Protein AF-A0A2C5YWC3-F1 (afdb_monomer_lite)

InterPro domains:
  IPR024761 Transcription factor IIIC, 90kDa subunit, N-terminal [PF12657] (8-328)
  IPR024764 Transcription factor IIIC, putative zinc-finger [PF12660] (399-485)

Radius of gyration: 27.75 Å; chains: 1; bounding box: 71×67×84 Å

Secondary structure (DSSP, 8-state):
-EEEEETTEEEEEEE-TTSEEEEEEEEEEPPTT-SS-EEEEEEEEEEE---SBPPPPTTSTT------TT-EEEPPPEEETTEEEEEEEEEETTEEEEEEEEEE---TTSPP-EEE-SS-SEEEE----TT-EEEEEEEEEEETTEEEEEEEEEPSS-EEEEEEESSSPPPPPPPPB-TTTTT-SS--GGG--SS-B------S-SS-PPTT----PPPSEEEPPPPTTSPPPSS--EEEEBSEEBTTBGGGEEE-STTPPPPHHHHHHHHHHT-EEEHHHHHTTT--S-----TTSTT-EEE---EEEEEEEE-TTSSEEEEEEESS-TTS--TT--EEEEEEE-TT-S--S---TT--HHHHHHIIIII--S-HHHHHS-----HHHHHHHHHHHHH-B-TTT-PBEEEETTEEEETT--EEEB-TTT--B--STTSEEEETTT--EEE-HHHHHHHHHHH----HHHHHTTTTS-TTT-PPEE-

Sequence (487 aa):
MGMGMGMGRAMMAYGTDGGEVVVMGVEYGRGEGAEEARWRVGEAARFKARGPHKTRHAWDPDATPGTTSLSLGWSAWLDIDGGKTATLAYTAHNYLGLRKVVVQEWRPGEDAKVRVARADTAGLCVTLGADAFVEWEDGIWPAGHGYTARGVVATPAVAKPFQVALVGGSSKPMAPHYTAECGTTYAPAGDTCTNPITGASRFSSFLLVPPGRQLTSPPAIVMHPPDAASSKPPSPQYSLIRLSATPSNTNWFQTTRPSSPLPQWASHIDSQLGRRLPRLDALQGLASDSDSESDACSAQRVPSNYYRCWDMAASPGGTCTAVLVSRHGTLHASRRASCQVLFSWIDDAPVPQHVGPGMTTEGRLWEAVYGGLGTVESVVARGTQSPVLRAVFEPVVQQQRCSLCQGRLAAKEAESVCKAGHAFDTCSQTGLAIMAPNISHLCAVCGLRCLRSSYLRGLARHHLDADATVVLAAGHVCGACGGKFVS

pLDDT: mean 75.94, std 15.84, range [24.33, 94.81]

Structure (mmCIF, N/CA/C/O backbone):
data_AF-A0A2C5YWC3-F1
#
_entry.id   AF-A0A2C5YWC3-F1
#
loop_
_atom_site.group_PDB
_atom_site.id
_atom_site.type_symbol
_atom_site.label_atom_id
_atom_site.label_alt_id
_atom_site.label_comp_id
_atom_site.label_asym_id
_atom_site.label_entity_id
_atom_site.label_seq_id
_atom_site.pdbx_PDB_ins_code
_atom_site.Cartn_x
_atom_site.Cartn_y
_atom_site.Cartn_z
_atom_site.occupancy
_atom_site.B_iso_or_equiv
_atom_site.auth_seq_id
_atom_site.auth_comp_id
_atom_site.auth_asym_id
_atom_site.auth_atom_id
_atom_site.pdbx_PDB_model_num
ATOM 1 N N . MET A 1 1 ? -8.379 -2.491 -2.431 1.00 60.19 1 MET A N 1
ATOM 2 C CA . MET A 1 1 ? -7.483 -1.888 -1.426 1.00 60.19 1 MET A CA 1
ATOM 3 C C . MET A 1 1 ? -8.292 -1.147 -0.376 1.00 60.19 1 MET A C 1
ATOM 5 O O . MET A 1 1 ? -9.211 -0.428 -0.751 1.00 60.19 1 MET A O 1
ATOM 9 N N . GLY A 1 2 ? -7.996 -1.351 0.907 1.00 61.75 2 GLY A N 1
ATOM 10 C CA . GLY A 1 2 ? -8.680 -0.690 2.022 1.00 61.75 2 GLY A CA 1
ATOM 11 C C . GLY A 1 2 ? -7.762 0.288 2.748 1.00 61.75 2 GLY A C 1
ATOM 12 O O . GLY A 1 2 ? -6.552 0.090 2.759 1.00 61.75 2 GLY A O 1
ATOM 13 N N . MET A 1 3 ? -8.336 1.321 3.356 1.00 70.56 3 MET A N 1
ATOM 14 C CA . MET A 1 3 ? -7.623 2.283 4.186 1.00 70.56 3 MET A CA 1
ATOM 15 C C . MET A 1 3 ? -8.482 2.680 5.387 1.00 70.56 3 MET A C 1
ATOM 17 O O . MET A 1 3 ? -9.636 3.086 5.234 1.00 70.56 3 MET A O 1
ATOM 21 N N . GLY A 1 4 ? -7.926 2.552 6.592 1.00 67.25 4 GLY A N 1
ATOM 22 C CA . GLY A 1 4 ? -8.625 2.890 7.830 1.00 67.25 4 GLY A CA 1
ATOM 23 C C . GLY A 1 4 ? -8.907 4.388 7.923 1.00 67.25 4 GLY A C 1
ATOM 24 O O . GLY A 1 4 ? -8.041 5.199 7.618 1.00 67.25 4 GLY A O 1
ATOM 25 N N . MET A 1 5 ? -10.116 4.752 8.347 1.00 69.56 5 MET A N 1
ATOM 26 C CA . MET A 1 5 ? -10.505 6.144 8.623 1.00 69.56 5 MET A CA 1
ATOM 27 C C . MET A 1 5 ? -10.597 6.448 10.119 1.00 69.56 5 MET A C 1
ATOM 29 O O . MET A 1 5 ? -10.815 7.592 10.515 1.00 69.56 5 MET A O 1
ATOM 33 N N . GLY A 1 6 ? -10.476 5.413 10.942 1.00 63.41 6 GLY A N 1
ATOM 34 C CA . GLY A 1 6 ? -10.735 5.455 12.366 1.00 63.41 6 GLY A CA 1
ATOM 35 C C . GLY A 1 6 ? -11.488 4.206 12.801 1.00 63.41 6 GLY A C 1
ATOM 36 O O . GLY A 1 6 ? -11.546 3.191 12.108 1.00 63.41 6 GLY A O 1
ATOM 37 N N . MET A 1 7 ? -12.065 4.286 13.987 1.00 62.56 7 MET A N 1
ATOM 38 C CA . MET A 1 7 ? -12.650 3.151 14.682 1.00 62.56 7 MET A CA 1
ATOM 39 C C . MET A 1 7 ? -13.825 2.508 13.944 1.00 62.56 7 MET A C 1
ATOM 41 O O . MET A 1 7 ? -14.815 3.173 13.648 1.00 62.56 7 MET A O 1
ATOM 45 N N . GLY A 1 8 ? -13.701 1.210 13.641 1.00 69.44 8 GLY A N 1
ATOM 46 C CA . GLY A 1 8 ? -14.701 0.433 12.907 1.00 69.44 8 GLY A CA 1
ATOM 47 C C . GLY A 1 8 ? -14.994 0.955 11.501 1.00 69.44 8 GLY A C 1
ATOM 48 O O . GLY A 1 8 ? -15.959 0.504 10.903 1.00 69.44 8 GLY A O 1
ATOM 49 N N . ARG A 1 9 ? -14.216 1.903 10.968 1.00 80.31 9 ARG A N 1
ATOM 50 C CA . ARG A 1 9 ? -14.508 2.577 9.702 1.00 80.31 9 ARG A CA 1
ATOM 51 C C . ARG A 1 9 ? -13.318 2.537 8.765 1.00 80.31 9 ARG A C 1
ATOM 53 O O . ARG A 1 9 ? -12.186 2.831 9.150 1.00 80.31 9 ARG A O 1
ATOM 60 N N . ALA A 1 10 ? -13.587 2.229 7.510 1.00 84.94 10 ALA A N 1
ATOM 61 C CA . ALA A 1 10 ? -12.584 2.227 6.462 1.00 84.94 10 ALA A CA 1
ATOM 62 C C . ALA A 1 10 ? -13.194 2.664 5.133 1.00 84.94 10 ALA A C 1
ATOM 64 O O . ALA A 1 10 ? -14.390 2.496 4.898 1.00 84.94 10 ALA A O 1
ATOM 65 N N . MET A 1 11 ? -12.345 3.173 4.247 1.00 87.12 11 MET A N 1
ATOM 66 C CA . MET A 1 11 ? -12.663 3.255 2.828 1.00 87.12 11 MET A CA 1
ATOM 67 C C . MET A 1 11 ? -12.055 2.062 2.120 1.00 87.12 11 MET A C 1
ATOM 69 O O . MET A 1 11 ? -10.907 1.703 2.367 1.00 87.12 11 MET A O 1
ATOM 73 N N . MET A 1 12 ? -12.802 1.470 1.202 1.00 90.19 12 MET A N 1
ATOM 74 C CA . MET A 1 12 ? -12.294 0.454 0.295 1.00 90.19 12 MET A CA 1
ATOM 75 C C . MET A 1 12 ? -12.453 0.936 -1.140 1.00 90.19 12 MET A C 1
ATOM 77 O O . MET A 1 12 ? -13.438 1.577 -1.476 1.00 90.19 12 MET A O 1
ATOM 81 N N . ALA A 1 13 ? -11.490 0.625 -1.995 1.00 90.00 13 ALA A N 1
ATOM 82 C CA . ALA A 1 13 ? -11.597 0.834 -3.429 1.00 90.00 13 ALA A CA 1
ATOM 83 C C . ALA A 1 13 ? -11.272 -0.450 -4.187 1.00 90.00 13 ALA A C 1
ATOM 85 O O . ALA A 1 13 ? -10.379 -1.206 -3.784 1.00 90.00 13 ALA A O 1
ATOM 86 N N . TYR A 1 14 ? -11.972 -0.687 -5.291 1.00 88.69 14 TYR A N 1
ATOM 87 C CA . TYR A 1 14 ? -11.646 -1.748 -6.240 1.00 88.69 14 TYR A CA 1
ATOM 88 C C . TYR A 1 14 ? -11.911 -1.292 -7.677 1.00 88.69 14 TYR A C 1
ATOM 90 O O . TYR A 1 14 ? -12.747 -0.421 -7.924 1.00 88.69 14 TYR A O 1
ATOM 98 N N . GLY A 1 15 ? -11.146 -1.855 -8.610 1.00 86.56 15 GLY A N 1
ATOM 99 C CA . GLY A 1 15 ? -11.326 -1.654 -10.043 1.00 86.56 15 GLY A CA 1
ATOM 100 C C . GLY A 1 15 ? -12.272 -2.709 -10.605 1.00 86.56 15 GLY A C 1
ATOM 101 O O . GLY A 1 15 ? -12.298 -3.841 -10.126 1.00 86.56 15 GLY A O 1
ATOM 102 N N . THR A 1 16 ? -13.049 -2.329 -11.608 1.00 85.19 16 THR A N 1
ATOM 103 C CA . THR A 1 16 ? -13.951 -3.212 -12.356 1.00 85.19 16 THR A CA 1
ATOM 104 C C . THR A 1 16 ? -13.398 -3.472 -13.752 1.00 85.19 16 THR A C 1
ATOM 106 O O . THR A 1 16 ? -12.668 -2.640 -14.297 1.00 85.19 16 THR A O 1
ATOM 109 N N . ASP A 1 17 ? -13.836 -4.561 -14.380 1.00 79.38 17 ASP A N 1
ATOM 110 C CA . ASP A 1 17 ? -13.469 -4.893 -15.765 1.00 79.38 17 ASP A CA 1
ATOM 111 C C . ASP A 1 17 ? -13.925 -3.818 -16.773 1.00 79.38 17 ASP A C 1
ATOM 113 O O . ASP A 1 17 ? -13.354 -3.671 -17.851 1.00 79.38 17 ASP A O 1
ATOM 117 N N . GLY A 1 18 ? -14.920 -2.997 -16.409 1.00 78.69 18 GLY A N 1
ATOM 118 C CA . GLY A 1 18 ? -15.384 -1.851 -17.201 1.00 78.69 18 GLY A CA 1
ATOM 119 C C . GLY A 1 18 ? -14.440 -0.636 -17.204 1.00 78.69 18 GLY A C 1
ATOM 120 O O . GLY A 1 18 ? -14.740 0.379 -17.857 1.00 78.69 18 GLY A O 1
ATOM 121 N N . GLY A 1 19 ? -13.319 -0.712 -16.477 1.00 81.94 19 GLY A N 1
ATOM 122 C CA . GLY A 1 19 ? -12.388 0.398 -16.270 1.00 81.94 19 GLY A CA 1
ATOM 123 C C . GLY A 1 19 ? -12.955 1.473 -15.343 1.00 81.94 19 GLY A C 1
ATOM 124 O O . GLY A 1 19 ? -12.658 2.660 -15.501 1.00 81.94 19 GLY A O 1
ATOM 125 N N . GLU A 1 20 ? -13.833 1.082 -14.420 1.00 90.19 20 GLU A N 1
ATOM 126 C CA . GLU A 1 20 ? -14.368 1.954 -13.375 1.00 90.19 20 GLU A CA 1
ATOM 127 C C . GLU A 1 20 ? -13.744 1.609 -12.032 1.00 90.19 20 GLU A C 1
ATOM 129 O O . GLU A 1 20 ? -13.484 0.441 -11.744 1.00 90.19 20 GLU A O 1
ATOM 134 N N . VAL A 1 21 ? -13.559 2.623 -11.198 1.00 91.88 21 VAL A N 1
ATOM 135 C CA . VAL A 1 21 ? -13.145 2.465 -9.810 1.00 91.88 21 VAL A CA 1
ATOM 136 C C . VAL A 1 21 ? -14.330 2.775 -8.918 1.00 91.88 21 VAL A C 1
ATOM 138 O O . VAL A 1 21 ? -14.963 3.828 -9.038 1.00 91.88 21 VAL A O 1
ATOM 141 N N . VAL A 1 22 ? -14.610 1.837 -8.022 1.00 92.75 22 VAL A N 1
ATOM 142 C CA . VAL A 1 22 ? -15.685 1.918 -7.041 1.00 92.75 22 VAL A CA 1
ATOM 143 C C . VAL A 1 22 ? -15.067 2.166 -5.679 1.00 92.75 22 VAL A C 1
ATOM 145 O O . VAL A 1 22 ? -14.163 1.442 -5.265 1.00 92.75 22 VAL A O 1
ATOM 148 N N . VAL A 1 23 ? -15.558 3.189 -4.990 1.00 93.44 23 VAL A N 1
ATOM 149 C CA . VAL A 1 23 ? -15.176 3.559 -3.630 1.00 93.44 23 VAL A CA 1
ATOM 150 C C . VAL A 1 23 ? -16.327 3.189 -2.705 1.00 93.44 23 VAL A C 1
ATOM 152 O O . VAL A 1 23 ? -17.457 3.632 -2.896 1.00 93.44 23 VAL A O 1
ATOM 155 N N . MET A 1 24 ? -16.039 2.382 -1.694 1.00 92.38 24 MET A N 1
ATOM 156 C CA . MET A 1 24 ? -16.990 1.879 -0.715 1.00 92.38 24 MET A CA 1
ATOM 157 C C . MET A 1 24 ? -16.663 2.413 0.674 1.00 92.38 24 MET A C 1
ATOM 159 O O . MET A 1 24 ? -15.502 2.411 1.088 1.00 92.38 24 MET A O 1
ATOM 163 N N . GLY A 1 25 ? -17.697 2.823 1.399 1.00 90.06 25 GLY A N 1
ATOM 164 C CA . GLY A 1 25 ? -17.631 3.019 2.839 1.00 90.06 25 GLY A CA 1
ATOM 165 C C . GLY A 1 25 ? -17.832 1.682 3.544 1.00 90.06 25 GLY A C 1
ATOM 166 O O . GLY A 1 25 ? -18.759 0.935 3.227 1.00 90.06 25 GLY A O 1
ATOM 167 N N . VAL A 1 26 ? -16.956 1.379 4.494 1.00 87.50 26 VAL A N 1
ATOM 168 C CA . VAL A 1 26 ? -17.051 0.207 5.362 1.00 87.50 26 VAL A CA 1
ATOM 169 C C . VAL A 1 26 ? -17.217 0.703 6.788 1.00 87.50 26 VAL A C 1
ATOM 171 O O . VAL A 1 26 ? -16.402 1.488 7.269 1.00 87.50 26 VAL A O 1
ATOM 174 N N . GLU A 1 27 ? -18.259 0.239 7.467 1.00 85.44 27 GLU A N 1
ATOM 175 C CA . GLU A 1 27 ? -18.520 0.541 8.870 1.00 85.44 27 GLU A CA 1
ATOM 176 C C . GLU A 1 27 ? -18.889 -0.736 9.631 1.00 85.44 27 GLU A C 1
ATOM 178 O O . GLU A 1 27 ? -19.774 -1.485 9.231 1.00 85.44 27 GLU A O 1
ATOM 183 N N . TYR A 1 28 ? -18.229 -0.978 10.756 1.00 79.62 28 TYR A N 1
ATOM 184 C CA . TYR A 1 28 ? -18.590 -1.994 11.728 1.00 79.62 28 TYR A CA 1
ATOM 185 C C . TYR A 1 28 ? -19.396 -1.348 12.845 1.00 79.62 28 TYR A C 1
ATOM 187 O O . TYR A 1 28 ? -18.897 -0.496 13.586 1.00 79.62 28 TYR A O 1
ATOM 195 N N . GLY A 1 29 ? -20.652 -1.756 12.982 1.00 71.38 29 GLY A N 1
ATOM 196 C CA . GLY A 1 29 ? -21.541 -1.157 13.962 1.00 71.38 29 GLY A CA 1
ATOM 197 C C . GLY A 1 29 ? -22.842 -1.921 14.141 1.00 71.38 29 GLY A C 1
ATOM 198 O O . GLY A 1 29 ? -23.171 -2.847 13.402 1.00 71.38 29 GLY A O 1
ATOM 199 N N . ARG A 1 30 ? -23.594 -1.520 15.162 1.00 63.00 30 ARG A N 1
ATOM 200 C CA . ARG A 1 30 ? -24.941 -2.023 15.436 1.00 63.00 30 ARG A CA 1
ATOM 201 C C . ARG A 1 30 ? -25.922 -1.046 14.790 1.00 63.00 30 ARG A C 1
ATOM 203 O O . ARG A 1 30 ? -25.864 0.144 15.090 1.00 63.00 30 ARG A O 1
ATOM 210 N N . GLY A 1 31 ? -26.763 -1.524 13.876 1.00 58.06 31 GLY A N 1
ATOM 211 C CA . GLY A 1 31 ? -27.868 -0.710 13.357 1.00 58.06 31 GLY A CA 1
ATOM 212 C C . GLY A 1 31 ? -28.890 -0.430 14.462 1.00 58.06 31 GLY A C 1
ATOM 213 O O . GLY A 1 31 ? -28.946 -1.181 15.439 1.00 58.06 31 GLY A O 1
ATOM 214 N N . GLU A 1 32 ? -29.694 0.625 14.323 1.00 51.94 32 GLU A N 1
ATOM 215 C CA . GLU A 1 32 ? -30.812 0.860 15.246 1.00 51.94 32 GLU A CA 1
ATOM 216 C C . GLU A 1 32 ? -31.707 -0.390 15.317 1.00 51.94 32 GLU A C 1
ATOM 218 O O . GLU A 1 32 ? -32.138 -0.916 14.293 1.00 51.94 32 GLU A O 1
ATOM 223 N N . GLY A 1 33 ? -31.913 -0.914 16.531 1.00 54.09 33 GLY A N 1
ATOM 224 C CA . GLY A 1 33 ? -32.718 -2.114 16.792 1.00 54.09 33 GLY A CA 1
ATOM 225 C C . GLY A 1 33 ? -32.039 -3.471 16.545 1.00 54.09 33 GLY A C 1
ATOM 226 O O . GLY A 1 33 ? -32.653 -4.497 16.816 1.00 54.09 33 GLY A O 1
ATOM 227 N N . ALA A 1 34 ? -30.793 -3.524 16.062 1.00 55.88 34 ALA A N 1
ATOM 228 C CA . ALA A 1 34 ? -30.109 -4.799 15.816 1.00 55.88 34 ALA A CA 1
ATOM 229 C C . ALA A 1 34 ? -29.510 -5.383 17.104 1.00 55.88 34 ALA A C 1
ATOM 231 O O . ALA A 1 34 ? -28.874 -4.657 17.863 1.00 55.88 34 ALA A O 1
ATOM 232 N N . GLU A 1 35 ? -29.631 -6.696 17.335 1.00 53.47 35 GLU A N 1
ATOM 233 C CA . GLU A 1 35 ? -28.999 -7.345 18.493 1.00 53.47 35 GLU A CA 1
ATOM 234 C C . GLU A 1 35 ? -27.492 -7.596 18.312 1.00 53.47 35 GLU A C 1
ATOM 236 O O . GLU A 1 35 ? -26.751 -7.617 19.295 1.00 53.47 35 GLU A O 1
ATOM 241 N N . GLU A 1 36 ? -26.999 -7.659 17.078 1.00 63.03 36 GLU A N 1
ATOM 242 C CA . GLU A 1 36 ? -25.602 -7.975 16.775 1.00 63.03 36 GLU A CA 1
ATOM 243 C C . GLU A 1 36 ? -24.936 -6.869 15.943 1.00 63.03 36 GLU A C 1
ATOM 245 O O . GLU A 1 36 ? -25.577 -6.191 15.133 1.00 63.03 36 GLU A O 1
ATOM 250 N N . ALA A 1 37 ? -23.641 -6.644 16.179 1.00 66.88 37 ALA A N 1
ATOM 251 C CA . ALA A 1 37 ? -22.846 -5.735 15.363 1.00 66.88 37 ALA A CA 1
ATOM 252 C C . ALA A 1 37 ? -22.527 -6.411 14.027 1.00 66.88 37 ALA A C 1
ATOM 254 O O . ALA A 1 37 ? -22.098 -7.559 13.990 1.00 66.88 37 ALA A O 1
ATOM 255 N N . ARG A 1 38 ? -22.717 -5.687 12.925 1.00 78.75 38 ARG A N 1
ATOM 256 C CA . ARG A 1 38 ? -22.473 -6.200 11.577 1.00 78.75 38 ARG A CA 1
ATOM 257 C C . ARG A 1 38 ? -21.591 -5.249 10.792 1.00 78.75 38 ARG A C 1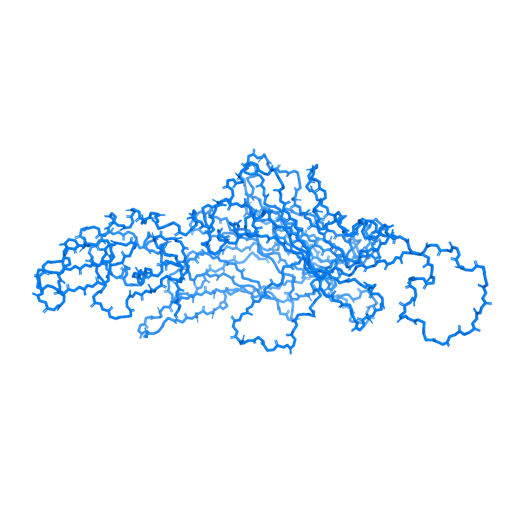
ATOM 259 O O . ARG A 1 38 ? -21.588 -4.040 11.025 1.00 78.75 38 ARG A O 1
ATOM 266 N N . TRP A 1 39 ? -20.875 -5.806 9.826 1.00 81.69 39 TRP A N 1
ATOM 267 C CA . TRP A 1 39 ? -20.233 -5.011 8.792 1.00 81.69 39 TRP A CA 1
ATOM 268 C C . TRP A 1 39 ? -21.305 -4.475 7.849 1.00 81.69 39 TRP A C 1
ATOM 270 O O . TRP A 1 39 ? -22.060 -5.236 7.245 1.00 81.69 39 TRP A O 1
ATOM 280 N N . ARG A 1 40 ? -21.373 -3.155 7.728 1.00 83.69 40 ARG A N 1
ATOM 281 C CA . ARG A 1 40 ? -22.073 -2.468 6.655 1.00 83.69 40 ARG A CA 1
ATOM 282 C C . ARG A 1 40 ? -21.039 -2.050 5.622 1.00 83.69 40 ARG A C 1
ATOM 284 O O . ARG A 1 40 ? -20.060 -1.382 5.942 1.00 83.69 40 ARG A O 1
ATOM 291 N N . VAL A 1 41 ? -21.286 -2.442 4.382 1.00 88.88 41 VAL A N 1
ATOM 292 C CA . VAL A 1 41 ? -20.495 -2.037 3.224 1.00 88.88 41 VAL A CA 1
ATOM 293 C C . VAL A 1 41 ? -21.457 -1.392 2.241 1.00 88.88 41 VAL A C 1
ATOM 295 O O . VAL A 1 41 ? -22.479 -1.990 1.912 1.00 88.88 41 VAL A O 1
ATOM 298 N N . GLY A 1 42 ? -21.152 -0.173 1.812 1.00 88.75 42 GLY A N 1
ATOM 299 C CA . GLY A 1 42 ? -21.965 0.571 0.855 1.00 88.75 42 GLY A CA 1
ATOM 300 C C . GLY A 1 42 ? -21.089 1.249 -0.185 1.00 88.75 42 GLY A C 1
ATOM 301 O O . GLY A 1 42 ? -20.021 1.767 0.144 1.00 88.75 42 GLY A O 1
ATOM 302 N N . GLU A 1 43 ? -21.524 1.244 -1.443 1.00 93.44 43 GLU A N 1
ATOM 303 C CA . GLU A 1 43 ? -20.894 2.051 -2.488 1.00 93.44 43 GLU A CA 1
ATOM 304 C C . GLU A 1 43 ? -21.127 3.533 -2.181 1.00 93.44 43 GLU A C 1
ATOM 306 O O . GLU A 1 43 ? -22.263 3.983 -2.070 1.00 93.44 43 GLU A O 1
ATOM 311 N N . ALA A 1 44 ? -20.040 4.282 -2.028 1.00 92.88 44 ALA A N 1
ATOM 312 C CA . ALA A 1 44 ? -20.075 5.705 -1.717 1.00 92.88 44 ALA A CA 1
ATOM 313 C C . ALA A 1 44 ? -19.815 6.571 -2.957 1.00 92.88 44 ALA A C 1
ATOM 315 O O . ALA A 1 44 ? -20.315 7.689 -3.053 1.00 92.88 44 ALA A O 1
ATOM 316 N N . ALA A 1 45 ? -19.017 6.076 -3.908 1.00 94.81 45 ALA A N 1
ATOM 317 C CA . ALA A 1 45 ? -18.773 6.753 -5.176 1.00 94.81 45 ALA A CA 1
ATOM 318 C C . ALA A 1 45 ? -18.257 5.793 -6.256 1.00 94.81 45 ALA A C 1
ATOM 320 O O . ALA A 1 45 ? -17.650 4.765 -5.961 1.00 94.81 45 ALA A O 1
ATOM 321 N N . ARG A 1 46 ? -18.411 6.198 -7.519 1.00 94.62 46 ARG A N 1
ATOM 322 C CA . ARG A 1 46 ? -17.885 5.500 -8.696 1.00 94.62 46 ARG A CA 1
ATOM 323 C C . ARG A 1 46 ? -17.390 6.497 -9.729 1.00 94.62 46 ARG A C 1
ATOM 325 O O . ARG A 1 46 ? -18.014 7.535 -9.945 1.00 94.62 46 ARG A O 1
ATOM 332 N N . PHE A 1 47 ? -16.275 6.187 -10.383 1.00 93.88 47 PHE A N 1
ATOM 333 C CA . PHE A 1 47 ? -15.756 7.004 -11.479 1.00 93.88 47 PHE A CA 1
ATOM 334 C C . PHE A 1 47 ? -15.035 6.168 -12.538 1.00 93.88 47 PHE A C 1
ATOM 336 O O . PHE A 1 47 ? -14.542 5.076 -12.268 1.00 93.88 47 PHE A O 1
ATOM 343 N N . LYS A 1 48 ? -14.948 6.705 -13.759 1.00 91.38 48 LYS A N 1
ATOM 344 C CA . LYS A 1 48 ? -14.204 6.083 -14.862 1.00 91.38 48 LYS A CA 1
ATOM 345 C C . LYS A 1 48 ? -12.709 6.355 -14.717 1.00 91.38 48 LYS A C 1
ATOM 347 O O . LYS A 1 48 ? -12.292 7.512 -14.677 1.00 91.38 48 LYS A O 1
ATOM 352 N N . ALA A 1 49 ? -11.923 5.289 -14.704 1.00 89.12 49 ALA A N 1
ATOM 353 C CA . ALA A 1 49 ? -10.486 5.275 -14.461 1.00 89.12 49 ALA A CA 1
ATOM 354 C C . ALA A 1 49 ? -9.723 4.831 -15.723 1.00 89.12 49 ALA A C 1
ATOM 356 O O . ALA A 1 49 ? -8.892 3.931 -15.694 1.00 89.12 49 ALA A O 1
ATOM 357 N N . ARG A 1 50 ? -10.057 5.430 -16.874 1.00 84.75 50 ARG A N 1
ATOM 358 C CA . ARG A 1 50 ? -9.528 5.018 -18.190 1.00 84.75 50 ARG A CA 1
ATOM 359 C C . ARG A 1 50 ? -8.242 5.738 -18.599 1.00 84.75 50 ARG A C 1
ATOM 361 O O . ARG A 1 50 ? -7.582 5.306 -19.536 1.00 84.75 50 ARG A O 1
ATOM 368 N N . GLY A 1 51 ? -7.894 6.821 -17.906 1.00 88.81 51 GLY A N 1
ATOM 369 C CA . GLY A 1 51 ? -6.829 7.721 -18.335 1.00 88.81 51 GLY A CA 1
ATOM 370 C C . GLY A 1 51 ? -7.155 8.473 -19.636 1.00 88.81 51 GLY A C 1
ATOM 371 O O . GLY A 1 51 ? -8.275 8.391 -20.146 1.00 88.81 51 GLY A O 1
ATOM 372 N N . PRO A 1 52 ? -6.190 9.241 -20.169 1.00 91.62 52 PRO A N 1
ATOM 373 C CA . PRO A 1 52 ? -6.357 10.047 -21.380 1.00 91.62 52 PRO A CA 1
ATOM 374 C C . PRO A 1 52 ? -6.146 9.240 -22.670 1.00 91.62 52 PRO A C 1
ATOM 376 O O . PRO A 1 52 ? -6.467 9.722 -23.755 1.00 91.62 52 PRO A O 1
ATOM 379 N N . HIS A 1 53 ? -5.560 8.044 -22.588 1.00 90.75 53 HIS A N 1
ATOM 380 C CA . HIS A 1 53 ? -5.149 7.321 -23.780 1.00 90.75 53 HIS A CA 1
ATOM 381 C C . HIS A 1 53 ? -6.341 6.713 -24.513 1.00 90.75 53 HIS A C 1
ATOM 383 O O . HIS A 1 53 ? -7.200 6.051 -23.925 1.00 90.75 53 HIS A O 1
ATOM 389 N N . LYS A 1 54 ? -6.385 6.943 -25.826 1.00 88.06 54 LYS A N 1
ATOM 390 C CA . LYS A 1 54 ? -7.411 6.367 -26.697 1.00 88.06 54 LYS A CA 1
ATOM 391 C C . LYS A 1 54 ? -7.299 4.844 -26.690 1.00 88.06 54 LYS A C 1
ATOM 393 O O . LYS A 1 54 ? -6.205 4.286 -26.745 1.00 88.06 54 LYS A O 1
ATOM 398 N N . THR A 1 55 ? -8.446 4.179 -26.620 1.00 76.56 55 THR A N 1
ATOM 399 C CA . THR A 1 55 ? -8.523 2.717 -26.599 1.00 76.56 55 THR A CA 1
ATOM 400 C C . THR A 1 55 ? -8.099 2.175 -27.961 1.00 76.56 55 THR A C 1
ATOM 402 O O . THR A 1 55 ? -8.636 2.596 -28.984 1.00 76.56 55 THR A O 1
ATOM 405 N N . ARG A 1 56 ? -7.128 1.261 -27.974 1.00 74.50 56 ARG A N 1
ATOM 406 C CA . ARG A 1 56 ? -6.735 0.514 -29.173 1.00 74.50 56 ARG A CA 1
ATOM 407 C C . ARG A 1 56 ? -7.598 -0.735 -29.321 1.00 74.50 56 ARG A C 1
ATOM 409 O O . ARG A 1 56 ? -8.196 -1.212 -28.356 1.00 74.50 56 ARG A O 1
ATOM 416 N N . HIS A 1 57 ? -7.677 -1.249 -30.544 1.00 77.81 57 HIS A N 1
ATOM 417 C CA . HIS A 1 57 ? -8.345 -2.518 -30.803 1.00 77.81 57 HIS A CA 1
ATOM 418 C C . HIS A 1 57 ? -7.585 -3.652 -30.101 1.00 77.81 57 HIS A C 1
ATOM 420 O O . HIS A 1 57 ? -6.362 -3.633 -30.068 1.00 77.81 57 HIS A O 1
ATOM 426 N N . ALA A 1 58 ? -8.277 -4.684 -29.615 1.00 75.81 58 ALA A N 1
ATOM 427 C CA . ALA A 1 58 ? -7.636 -5.838 -28.968 1.00 75.81 58 ALA A CA 1
ATOM 428 C C . ALA A 1 58 ? -6.688 -6.649 -29.884 1.00 75.81 58 ALA A C 1
ATOM 430 O O . ALA A 1 58 ? -5.965 -7.508 -29.399 1.00 75.81 58 ALA A O 1
ATOM 431 N N . TRP A 1 59 ? -6.702 -6.385 -31.197 1.00 79.88 59 TRP A N 1
ATOM 432 C CA . TRP A 1 59 ? -5.819 -7.017 -32.189 1.00 79.88 59 TRP A CA 1
ATOM 433 C C . TRP A 1 59 ? -4.618 -6.135 -32.542 1.00 79.88 59 TRP A C 1
ATOM 435 O O . TRP A 1 59 ? -3.792 -6.524 -33.362 1.00 79.88 59 TRP A O 1
ATOM 445 N N . ASP A 1 60 ? -4.549 -4.929 -31.978 1.00 81.12 60 ASP A N 1
ATOM 446 C CA . ASP A 1 60 ? -3.385 -4.070 -32.130 1.00 81.12 60 ASP A CA 1
ATOM 447 C C . ASP A 1 60 ? -2.205 -4.730 -31.394 1.00 81.12 60 ASP A C 1
ATOM 449 O O . ASP A 1 60 ? -2.358 -5.093 -30.224 1.00 81.12 60 ASP A O 1
ATOM 453 N N . PRO A 1 61 ? -1.044 -4.915 -32.044 1.00 80.44 61 PRO A N 1
ATOM 454 C CA . PRO A 1 61 ? 0.121 -5.529 -31.408 1.00 80.44 61 PRO A CA 1
ATOM 455 C C . PRO A 1 61 ? 0.624 -4.749 -30.183 1.00 80.44 61 PRO A C 1
ATOM 457 O O . PRO A 1 61 ? 1.260 -5.339 -29.312 1.00 80.44 61 PRO A O 1
ATOM 460 N N . ASP A 1 62 ? 0.305 -3.457 -30.079 1.00 78.12 62 ASP A N 1
ATOM 461 C CA . ASP A 1 62 ? 0.658 -2.616 -28.934 1.00 78.12 62 ASP A CA 1
ATOM 462 C C . ASP A 1 62 ? -0.453 -2.560 -27.868 1.00 78.12 62 ASP A C 1
ATOM 464 O O . ASP A 1 62 ? -0.374 -1.775 -26.915 1.00 78.12 62 ASP A O 1
ATOM 468 N N . ALA A 1 63 ? -1.529 -3.339 -28.016 1.00 75.69 63 ALA A N 1
ATOM 469 C CA . ALA A 1 63 ? -2.590 -3.399 -27.021 1.00 75.69 63 ALA A CA 1
ATOM 470 C C . ALA A 1 63 ? -2.089 -4.104 -25.753 1.00 75.69 63 ALA A C 1
ATOM 472 O O . ALA A 1 63 ? -1.991 -5.328 -25.686 1.00 75.69 63 ALA A O 1
ATOM 473 N N . THR A 1 64 ? -1.823 -3.324 -24.707 1.00 70.38 64 THR A N 1
ATOM 474 C CA . THR A 1 64 ? -1.539 -3.839 -23.364 1.00 70.38 64 THR A CA 1
ATOM 475 C C . THR A 1 64 ? -2.770 -3.703 -22.462 1.00 70.38 64 THR A C 1
ATOM 477 O O . THR A 1 64 ? -3.425 -2.650 -22.470 1.00 70.38 64 THR A O 1
ATOM 480 N N . PRO A 1 65 ? -3.117 -4.733 -21.664 1.00 67.06 65 PRO A N 1
ATOM 481 C CA . PRO A 1 65 ? -4.206 -4.627 -20.700 1.00 67.06 65 PRO A CA 1
ATOM 482 C C . PRO A 1 65 ? -3.882 -3.531 -19.676 1.00 67.06 65 PRO A C 1
ATOM 484 O O . PRO A 1 65 ? -2.814 -3.523 -19.070 1.00 67.06 65 PRO A O 1
ATOM 487 N N . GLY A 1 66 ? -4.797 -2.572 -19.519 1.00 59.44 66 GLY A N 1
ATOM 488 C CA . GLY A 1 66 ? -4.542 -1.350 -18.751 1.00 59.44 66 GLY A CA 1
ATOM 489 C C . GLY A 1 66 ? -4.792 -1.444 -17.246 1.00 59.44 66 GLY A C 1
ATOM 490 O O . GLY A 1 66 ? -4.398 -0.534 -16.524 1.00 59.44 66 GLY A O 1
ATOM 491 N N . THR A 1 67 ? -5.455 -2.493 -16.759 1.00 61.34 67 THR A N 1
ATOM 492 C CA . THR A 1 67 ? -5.913 -2.579 -15.365 1.00 61.34 67 THR A CA 1
ATOM 493 C C . THR A 1 67 ? -5.539 -3.913 -14.739 1.00 61.34 67 THR A C 1
ATOM 495 O O . THR A 1 67 ? -5.697 -4.966 -15.352 1.00 61.34 67 THR A O 1
ATOM 498 N N . THR A 1 68 ? -5.076 -3.865 -13.492 1.00 63.72 68 THR A N 1
ATOM 499 C CA . THR A 1 68 ? -4.671 -5.034 -12.702 1.00 63.72 68 THR A CA 1
ATOM 500 C C . THR A 1 68 ? -5.387 -4.973 -11.354 1.00 63.72 68 THR A C 1
ATOM 502 O O . THR A 1 68 ? -5.782 -3.906 -10.896 1.00 63.72 68 THR A O 1
ATOM 505 N N . SER A 1 69 ? -5.541 -6.089 -10.641 1.00 58.06 69 SER A N 1
ATOM 506 C CA . SER A 1 69 ? -6.121 -6.043 -9.283 1.00 58.06 69 SER A CA 1
ATOM 507 C C . SER A 1 69 ? -5.266 -5.268 -8.258 1.00 58.06 69 SER A C 1
ATOM 509 O O . SER A 1 69 ? -5.715 -5.044 -7.135 1.00 58.06 69 SER A O 1
ATOM 511 N N . LEU A 1 70 ? -4.038 -4.891 -8.636 1.00 61.25 70 LEU A N 1
ATOM 512 C CA . LEU A 1 70 ? -3.032 -4.190 -7.828 1.00 61.25 70 LEU A CA 1
ATOM 513 C C . LEU A 1 70 ? -2.836 -2.738 -8.289 1.00 61.25 70 LEU A C 1
ATOM 515 O O . LEU A 1 70 ? -1.980 -2.021 -7.781 1.00 61.25 70 LEU A O 1
ATOM 519 N N . SER A 1 71 ? -3.640 -2.289 -9.250 1.00 74.00 71 SER A N 1
ATOM 520 C CA . SER A 1 71 ? -3.546 -0.969 -9.853 1.00 74.00 71 SER A CA 1
ATOM 521 C C . SER A 1 71 ? -4.187 0.119 -9.003 1.00 74.00 71 SER A C 1
ATOM 523 O O . SER A 1 71 ? -4.705 1.066 -9.578 1.00 74.00 71 SER A O 1
ATOM 525 N N . LEU A 1 72 ? -4.286 -0.028 -7.681 1.00 86.81 72 LEU A N 1
ATOM 526 C CA . LEU A 1 72 ? -4.956 0.935 -6.808 1.00 86.81 72 LEU A CA 1
ATOM 527 C C . LEU A 1 72 ? -4.153 1.119 -5.535 1.00 86.81 72 LEU A C 1
ATOM 529 O O . LEU A 1 72 ? -3.751 0.126 -4.948 1.00 86.81 72 LEU A O 1
ATOM 533 N N . GLY A 1 73 ? -4.001 2.364 -5.090 1.00 87.81 73 GLY A N 1
ATOM 534 C CA . GLY A 1 73 ? -3.296 2.704 -3.857 1.00 87.81 73 GLY A CA 1
ATOM 535 C C . GLY A 1 73 ? -3.839 3.981 -3.239 1.00 87.81 73 GLY A C 1
ATOM 536 O O . GLY A 1 73 ? -4.060 4.955 -3.960 1.00 87.81 73 GLY A O 1
ATOM 537 N N . TRP A 1 74 ? -4.030 4.003 -1.922 1.00 89.00 74 TRP A N 1
ATOM 538 C CA . TRP A 1 74 ? -4.414 5.215 -1.198 1.00 89.00 74 TRP A CA 1
ATOM 539 C C . TRP A 1 74 ? -3.186 5.921 -0.630 1.00 89.00 74 TRP A C 1
ATOM 541 O O . TRP A 1 74 ? -2.353 5.280 0.004 1.00 89.00 74 TRP A O 1
ATOM 551 N N . SER A 1 75 ? -3.110 7.241 -0.800 1.00 89.69 75 SER A N 1
ATOM 552 C CA . SER A 1 75 ? -2.204 8.064 0.001 1.00 89.69 75 SER A CA 1
ATOM 553 C C . SER A 1 75 ? -2.656 8.109 1.462 1.00 89.69 75 SER A C 1
ATOM 555 O O . SER A 1 75 ? -3.840 7.929 1.740 1.00 89.69 75 SER A O 1
ATOM 557 N N . ALA A 1 76 ? -1.758 8.501 2.369 1.00 85.25 76 ALA A N 1
ATOM 558 C CA . ALA A 1 76 ? -2.109 8.891 3.735 1.00 85.25 76 ALA A CA 1
ATOM 559 C C . ALA A 1 76 ? -3.264 9.927 3.785 1.00 85.25 76 ALA A C 1
ATOM 561 O O . ALA A 1 76 ? -3.445 10.725 2.854 1.00 85.25 76 ALA A O 1
ATOM 562 N N . TRP A 1 77 ? -4.047 9.905 4.873 1.00 86.00 77 TRP A N 1
ATOM 563 C CA . TRP A 1 77 ? -5.174 10.817 5.091 1.00 86.00 77 TRP A CA 1
ATOM 564 C C . TRP A 1 77 ? -4.687 12.158 5.623 1.00 86.00 77 TRP A C 1
ATOM 566 O O . TRP A 1 77 ? -4.032 12.220 6.660 1.00 86.00 77 TRP A O 1
ATOM 576 N N . LEU A 1 78 ? -5.081 13.235 4.954 1.00 86.19 78 LEU A N 1
ATOM 577 C CA . LEU A 1 78 ? -4.964 14.590 5.466 1.00 86.19 78 LEU A CA 1
ATOM 578 C C . LEU A 1 78 ? -6.257 14.973 6.178 1.00 86.19 78 LEU A C 1
ATOM 580 O O . LEU A 1 78 ? -7.320 14.960 5.555 1.00 86.19 78 LEU A O 1
ATOM 584 N N . ASP A 1 79 ? -6.160 15.332 7.452 1.00 86.00 79 ASP A N 1
ATOM 585 C CA . ASP A 1 79 ? -7.278 15.874 8.221 1.00 86.00 79 ASP A CA 1
ATOM 586 C C . ASP A 1 79 ? -7.271 17.404 8.125 1.00 86.00 79 ASP A C 1
ATOM 588 O O . ASP A 1 79 ? -6.333 18.048 8.594 1.00 86.00 79 ASP A O 1
ATOM 592 N N . ILE A 1 80 ? -8.264 17.975 7.439 1.00 78.81 80 ILE A N 1
ATOM 593 C CA . ILE A 1 80 ? -8.415 19.421 7.219 1.00 78.81 80 ILE A CA 1
ATOM 594 C C . ILE A 1 80 ? -9.908 19.767 7.218 1.00 78.81 80 ILE A C 1
ATOM 596 O O . ILE A 1 80 ? -10.709 19.073 6.593 1.00 78.81 80 ILE A O 1
ATOM 600 N N . ASP A 1 81 ? -10.268 20.877 7.869 1.00 68.38 81 ASP A N 1
ATOM 601 C CA . ASP A 1 81 ? -11.612 21.478 7.844 1.00 68.38 81 ASP A CA 1
ATOM 602 C C . ASP A 1 81 ? -12.757 20.512 8.223 1.00 68.38 81 ASP A C 1
ATOM 604 O O . ASP A 1 81 ? -13.849 20.568 7.656 1.00 68.38 81 ASP A O 1
ATOM 608 N N . GLY A 1 82 ? -12.515 19.594 9.169 1.00 69.81 82 GLY A N 1
ATOM 609 C CA . GLY A 1 82 ? -13.517 18.614 9.619 1.00 69.81 82 GLY A CA 1
ATOM 610 C C . GLY A 1 82 ? -13.825 17.514 8.593 1.00 69.81 82 GLY A C 1
ATOM 611 O O . GLY A 1 82 ? -14.868 16.864 8.664 1.00 69.81 82 GLY A O 1
ATOM 612 N N . GLY A 1 83 ? -12.941 17.312 7.613 1.00 82.19 83 GLY A N 1
ATOM 613 C CA . GLY A 1 83 ? -13.019 16.234 6.636 1.00 82.19 83 GLY A CA 1
ATOM 614 C C . GLY A 1 83 ? -11.666 15.565 6.409 1.00 82.19 83 GLY A C 1
ATOM 615 O O . GLY A 1 83 ? -10.604 16.124 6.675 1.00 82.19 83 GLY A O 1
ATOM 616 N N . LYS A 1 84 ? -11.698 14.350 5.855 1.00 89.06 84 LYS A N 1
ATOM 617 C CA . LYS A 1 84 ? -10.486 13.609 5.492 1.00 89.06 84 LYS A CA 1
ATOM 618 C C . LYS A 1 84 ? -10.279 13.639 3.988 1.00 89.06 84 LYS A C 1
ATOM 620 O O . LYS A 1 84 ? -11.172 13.309 3.212 1.00 89.06 84 LYS A O 1
ATOM 625 N N . THR A 1 85 ? -9.086 14.025 3.566 1.00 91.19 85 THR A N 1
ATOM 626 C CA . THR A 1 85 ? -8.698 14.107 2.158 1.00 91.19 85 THR A CA 1
ATOM 627 C C . THR A 1 85 ? -7.576 13.121 1.871 1.00 91.19 85 THR A C 1
ATOM 629 O O . THR A 1 85 ? -6.568 13.114 2.566 1.00 91.19 85 THR A O 1
ATOM 632 N N . ALA A 1 86 ? -7.718 12.327 0.814 1.00 92.44 86 ALA A N 1
ATOM 633 C CA . ALA A 1 86 ? -6.652 11.477 0.293 1.00 92.44 86 ALA A CA 1
ATOM 634 C C . ALA A 1 86 ? -6.656 11.483 -1.237 1.00 92.44 86 ALA A C 1
ATOM 636 O O . ALA A 1 86 ? -7.589 11.962 -1.889 1.00 92.44 86 ALA A O 1
ATOM 637 N N . THR A 1 87 ? -5.595 10.940 -1.818 1.00 94.19 87 THR A N 1
ATOM 638 C CA . THR A 1 87 ? -5.510 10.662 -3.247 1.00 94.19 87 THR A CA 1
ATOM 639 C C . THR A 1 87 ? -5.561 9.163 -3.474 1.00 94.19 87 THR A C 1
ATOM 641 O O . THR A 1 87 ? -4.785 8.411 -2.892 1.00 94.19 87 THR A O 1
ATOM 644 N N . LEU A 1 88 ? -6.465 8.742 -4.352 1.00 93.88 88 LEU A N 1
ATOM 645 C CA . LEU A 1 88 ? -6.519 7.388 -4.868 1.00 93.88 88 LEU A CA 1
ATOM 646 C C . LEU A 1 88 ? -5.718 7.340 -6.171 1.00 93.88 88 LEU A C 1
ATOM 648 O O . LEU A 1 88 ? -6.118 7.931 -7.178 1.00 93.88 88 LEU A O 1
ATOM 652 N N . ALA A 1 89 ? -4.572 6.666 -6.138 1.00 93.19 89 ALA A N 1
ATOM 653 C CA . ALA A 1 89 ? -3.830 6.318 -7.339 1.00 93.19 89 ALA A CA 1
ATOM 654 C C . ALA A 1 89 ? -4.504 5.149 -8.043 1.00 93.19 89 ALA A C 1
ATOM 656 O O . ALA A 1 89 ? -4.954 4.211 -7.380 1.00 93.19 89 ALA A O 1
ATOM 657 N N . TYR A 1 90 ? -4.521 5.193 -9.372 1.00 91.19 90 TYR A N 1
ATOM 658 C CA . TYR A 1 90 ? -4.879 4.053 -10.193 1.00 91.19 90 TYR A CA 1
ATOM 659 C C . TYR A 1 90 ? -4.010 3.935 -11.446 1.00 91.19 90 TYR A C 1
ATOM 661 O O . TYR A 1 90 ? -3.560 4.951 -11.977 1.00 91.19 90 TYR A O 1
ATOM 669 N N . THR A 1 91 ? -3.800 2.717 -11.950 1.00 89.44 91 THR A N 1
ATOM 670 C CA . THR A 1 91 ? -3.192 2.520 -13.277 1.00 89.44 91 THR A CA 1
ATOM 671 C C . THR A 1 91 ? -4.250 2.249 -14.339 1.00 89.44 91 THR A C 1
ATOM 673 O O . THR A 1 91 ? -5.247 1.570 -14.096 1.00 89.44 91 THR A O 1
ATOM 676 N N . ALA A 1 92 ? -4.017 2.811 -15.518 1.00 88.31 92 ALA A N 1
ATOM 677 C CA . ALA A 1 92 ? -4.742 2.579 -16.757 1.00 88.31 92 ALA A CA 1
ATOM 678 C C . ALA A 1 92 ? -3.726 2.312 -17.884 1.00 88.31 92 ALA A C 1
ATOM 680 O O . ALA A 1 92 ? -2.518 2.268 -17.642 1.00 88.31 92 ALA A O 1
ATOM 681 N N . HIS A 1 93 ? -4.193 2.164 -19.128 1.00 87.50 93 HIS A N 1
ATOM 682 C CA . HIS A 1 93 ? -3.330 1.898 -20.283 1.00 87.50 93 HIS A CA 1
ATOM 683 C C . HIS A 1 93 ? -2.228 2.965 -20.415 1.00 87.50 93 HIS A C 1
ATOM 685 O O . HIS A 1 93 ? -2.506 4.097 -20.806 1.00 87.50 93 HIS A O 1
ATOM 691 N N . ASN A 1 94 ? -0.989 2.608 -20.055 1.00 89.62 94 ASN A N 1
ATOM 692 C CA . ASN A 1 94 ? 0.181 3.492 -20.014 1.00 89.62 94 ASN A CA 1
ATOM 693 C C . ASN A 1 94 ? -0.028 4.815 -19.242 1.00 89.62 94 ASN A C 1
ATOM 695 O O . ASN A 1 94 ? 0.508 5.864 -19.607 1.00 89.62 94 ASN A O 1
ATOM 699 N N . TYR A 1 95 ? -0.839 4.795 -18.183 1.00 91.44 95 TYR A N 1
ATOM 700 C CA . TYR A 1 95 ? -1.179 6.000 -17.430 1.00 91.44 95 TYR A CA 1
ATOM 701 C C . TYR A 1 95 ? -1.344 5.727 -15.936 1.00 91.44 95 TYR A C 1
ATOM 703 O O . TYR A 1 95 ? -2.057 4.809 -15.542 1.00 91.44 95 TYR A O 1
ATOM 711 N N . LEU A 1 96 ? -0.731 6.568 -15.106 1.00 92.94 96 LEU A N 1
ATOM 712 C CA . LEU A 1 96 ? -1.007 6.669 -13.677 1.00 92.94 96 LEU A CA 1
ATOM 713 C C . LEU A 1 96 ? -1.948 7.853 -13.439 1.00 92.94 96 LEU A C 1
ATOM 715 O O . LEU A 1 96 ? -1.554 9.006 -13.630 1.00 92.94 96 LEU A O 1
ATOM 719 N N . GLY A 1 97 ? -3.171 7.577 -12.996 1.00 93.31 97 GLY A N 1
ATOM 720 C CA . GLY A 1 97 ? -4.139 8.592 -12.593 1.00 93.31 97 GLY A CA 1
ATOM 721 C C . GLY A 1 97 ? -4.131 8.806 -11.084 1.00 93.31 97 GLY A C 1
ATOM 722 O O . GLY A 1 97 ? -4.083 7.850 -10.314 1.00 93.31 97 GLY A O 1
ATOM 723 N N . LEU A 1 98 ? -4.185 10.065 -10.648 1.00 94.44 98 LEU A N 1
ATOM 724 C CA . LEU A 1 98 ? -4.182 10.441 -9.234 1.00 94.44 98 LEU A CA 1
ATOM 725 C C . LEU A 1 98 ? -5.455 11.227 -8.929 1.00 94.44 98 LEU A C 1
ATOM 727 O O . LEU A 1 98 ? -5.572 12.419 -9.227 1.00 94.44 98 LEU A O 1
ATOM 731 N N . ARG A 1 99 ? -6.443 10.541 -8.352 1.00 93.44 99 ARG A N 1
ATOM 732 C CA . ARG A 1 99 ? -7.786 11.074 -8.136 1.00 93.44 99 ARG A CA 1
ATOM 733 C C . ARG A 1 99 ? -7.983 11.498 -6.685 1.00 93.44 99 ARG A C 1
ATOM 735 O O . ARG A 1 99 ? -7.974 10.665 -5.784 1.00 93.44 99 ARG A O 1
ATOM 742 N N . LYS A 1 100 ? -8.221 12.790 -6.451 1.00 93.56 100 LYS A N 1
ATOM 743 C CA . LYS A 1 100 ? -8.554 13.293 -5.112 1.00 93.56 100 LYS A CA 1
ATOM 744 C C . LYS A 1 100 ? -9.920 12.786 -4.651 1.00 93.56 100 LYS A C 1
ATOM 746 O O . LYS A 1 100 ? -10.914 12.893 -5.376 1.00 93.56 100 LYS A O 1
ATOM 751 N N . VAL A 1 101 ? -9.957 12.308 -3.414 1.00 93.44 101 VAL A N 1
ATOM 752 C CA . VAL A 1 101 ? -11.152 11.866 -2.703 1.00 93.44 101 VAL A CA 1
ATOM 753 C C . VAL A 1 101 ? -11.231 12.630 -1.388 1.00 93.44 101 VAL A C 1
ATOM 755 O O . VAL A 1 101 ? -10.278 12.662 -0.612 1.00 93.44 101 VAL A O 1
ATOM 758 N N . VAL A 1 102 ? -12.373 13.265 -1.150 1.00 92.44 102 VAL A N 1
ATOM 759 C CA . VAL A 1 102 ? -12.674 13.961 0.100 1.00 92.44 102 VAL A CA 1
ATOM 760 C C . VAL A 1 102 ? -13.833 13.243 0.760 1.00 92.44 102 VAL A C 1
ATOM 762 O O . VAL A 1 102 ? -14.885 13.071 0.147 1.00 92.44 102 VAL A O 1
ATOM 765 N N . VAL A 1 103 ? -13.638 12.830 2.001 1.00 90.88 103 VAL A N 1
ATOM 766 C CA . VAL A 1 103 ? -14.644 12.153 2.804 1.00 90.88 103 VAL A CA 1
ATOM 767 C C . VAL A 1 103 ? -15.062 13.089 3.926 1.00 90.88 103 VAL A C 1
ATOM 769 O O . VAL A 1 103 ? -14.225 13.576 4.686 1.00 90.88 103 VAL A O 1
ATOM 772 N N . GLN A 1 104 ? -16.358 13.368 4.000 1.00 87.50 104 GLN A N 1
ATOM 773 C CA . GLN A 1 104 ? -16.937 14.097 5.124 1.00 87.50 104 GLN A CA 1
ATOM 774 C C . GLN A 1 104 ? -17.180 13.130 6.275 1.00 87.50 104 GLN A C 1
ATOM 776 O O . GLN A 1 104 ? -17.415 11.946 6.040 1.00 87.50 104 GLN A O 1
ATOM 781 N N . GLU A 1 105 ? -17.169 13.618 7.511 1.00 80.19 105 GLU A N 1
ATOM 782 C CA . GLU A 1 105 ? -17.645 12.805 8.624 1.00 80.19 105 GLU A CA 1
ATOM 783 C C . GLU A 1 105 ? -19.112 12.400 8.417 1.00 80.19 105 GLU A C 1
ATOM 785 O O . GLU A 1 105 ? -19.949 13.199 7.988 1.00 80.19 105 GLU A O 1
ATOM 790 N N . TRP A 1 106 ? -19.428 11.139 8.719 1.00 78.81 106 TRP A N 1
ATOM 791 C CA . TRP A 1 106 ? -20.792 10.612 8.653 1.00 78.81 106 TRP A CA 1
ATOM 792 C C . TRP A 1 106 ? -21.196 9.968 9.977 1.00 78.81 106 TRP A C 1
ATOM 794 O O . TRP A 1 106 ? -20.360 9.443 10.729 1.00 78.81 106 TRP A O 1
ATOM 804 N N . ARG A 1 107 ? -22.494 10.015 10.291 1.00 77.62 107 ARG A N 1
ATOM 805 C CA . ARG A 1 107 ? -23.010 9.417 11.527 1.00 77.62 107 ARG A CA 1
ATOM 806 C C . ARG A 1 107 ? -23.080 7.896 11.395 1.00 77.62 107 ARG A C 1
ATOM 808 O O . ARG A 1 107 ? -23.234 7.389 10.286 1.00 77.62 107 ARG A O 1
ATOM 815 N N . PRO A 1 108 ? -22.954 7.147 12.502 1.00 73.12 108 PRO A N 1
ATOM 816 C CA . PRO A 1 108 ? -23.104 5.702 12.451 1.00 73.12 108 PRO A CA 1
ATOM 817 C C . PRO A 1 108 ? -24.453 5.312 11.867 1.00 73.12 108 PRO A C 1
ATOM 819 O O . PRO A 1 108 ? -25.482 5.817 12.309 1.00 73.12 108 PRO A O 1
ATOM 822 N N . GLY A 1 109 ? -24.442 4.419 10.884 1.00 72.69 109 GLY A N 1
ATOM 823 C CA . GLY A 1 109 ? -25.668 4.016 10.208 1.00 72.69 109 GLY A CA 1
ATOM 824 C C . GLY A 1 109 ? -26.101 4.926 9.048 1.00 72.69 109 GLY A C 1
ATOM 825 O O . GLY A 1 109 ? -27.097 4.613 8.397 1.00 72.69 109 GLY A O 1
ATOM 826 N N . GLU A 1 110 ? -25.358 5.986 8.736 1.00 81.62 110 GLU A N 1
ATOM 827 C CA . GLU A 1 110 ? -25.495 6.725 7.476 1.00 81.62 110 GLU A CA 1
ATOM 828 C C . GLU A 1 110 ? -24.512 6.186 6.429 1.00 81.62 110 GLU A C 1
ATOM 830 O O . GLU A 1 110 ? -23.467 5.624 6.769 1.00 81.62 110 GLU A O 1
ATOM 835 N N . ASP A 1 111 ? -24.832 6.373 5.151 1.00 82.75 111 ASP A N 1
ATOM 836 C CA . ASP A 1 111 ? -23.885 6.086 4.077 1.00 82.75 111 ASP A CA 1
ATOM 837 C C . ASP A 1 111 ? -22.757 7.126 4.065 1.00 82.75 111 ASP A C 1
ATOM 839 O O . ASP A 1 111 ? -22.965 8.319 4.319 1.00 82.75 111 ASP A O 1
ATOM 843 N N . ALA A 1 112 ? -21.541 6.670 3.760 1.00 86.38 112 ALA A N 1
ATOM 844 C CA . ALA A 1 112 ? -20.370 7.533 3.730 1.00 86.38 112 ALA A CA 1
ATOM 845 C C . ALA A 1 112 ? -20.521 8.613 2.646 1.00 86.38 1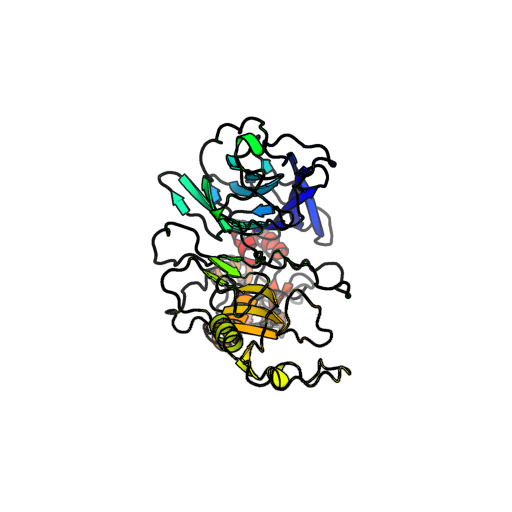12 ALA A C 1
ATOM 847 O O . ALA A 1 112 ? -20.674 8.318 1.460 1.00 86.38 112 ALA A O 1
ATOM 848 N N . LYS A 1 113 ? -20.422 9.883 3.047 1.00 89.00 113 LYS A N 1
ATOM 849 C CA . LYS A 1 113 ? -20.498 11.026 2.130 1.00 89.00 113 LYS A CA 1
ATOM 850 C C . LYS A 1 113 ? -19.129 11.288 1.517 1.00 89.00 113 LYS A C 1
ATOM 852 O O . LYS A 1 113 ? -18.270 11.947 2.107 1.00 89.00 113 LYS A O 1
ATOM 857 N N . VAL A 1 114 ? -18.931 10.754 0.316 1.00 92.56 114 VAL A N 1
ATOM 858 C CA . VAL A 1 114 ? -17.663 10.827 -0.412 1.00 92.56 114 VAL A CA 1
ATOM 859 C C . VAL A 1 114 ? -17.802 11.729 -1.630 1.00 92.56 114 VAL A C 1
ATOM 861 O O . VAL A 1 114 ? -18.677 11.546 -2.473 1.00 92.56 114 VAL A O 1
ATOM 864 N N . ARG A 1 115 ? -16.886 12.686 -1.766 1.00 92.56 115 ARG A N 1
ATOM 865 C CA . ARG A 1 115 ? -16.743 13.518 -2.956 1.00 92.56 115 ARG A CA 1
ATOM 866 C C . ARG A 1 115 ? -15.460 13.154 -3.684 1.00 92.56 115 ARG A C 1
ATOM 868 O O . ARG A 1 115 ? -14.358 13.441 -3.219 1.00 92.56 115 ARG A O 1
ATOM 875 N N . VAL A 1 116 ? -15.616 12.572 -4.864 1.00 93.31 116 VAL A N 1
ATOM 876 C CA . VAL A 1 116 ? -14.508 12.288 -5.778 1.00 93.31 116 VAL A CA 1
ATOM 877 C C . VAL A 1 116 ? -14.349 13.454 -6.753 1.00 93.31 116 VAL A C 1
ATOM 879 O O . VAL A 1 116 ? -15.336 14.011 -7.241 1.00 93.31 116 VAL A O 1
ATOM 882 N N . ALA A 1 117 ? -13.111 13.858 -7.035 1.00 91.38 117 ALA A N 1
ATOM 883 C CA . ALA A 1 117 ? -12.844 14.891 -8.031 1.00 91.38 117 ALA A CA 1
ATOM 884 C C . ALA A 1 117 ? -13.358 14.475 -9.425 1.00 91.38 117 ALA A C 1
ATOM 886 O O . ALA A 1 117 ? -13.307 13.309 -9.814 1.00 91.38 117 ALA A O 1
ATOM 887 N N . ARG A 1 118 ? -13.842 15.439 -10.218 1.00 89.69 118 ARG A N 1
ATOM 888 C CA . ARG A 1 118 ? -14.388 15.159 -11.563 1.00 89.69 118 ARG A CA 1
ATOM 889 C C . ARG A 1 118 ? -13.328 14.657 -12.546 1.00 89.69 118 ARG A C 1
ATOM 891 O O . ARG A 1 118 ? -13.638 13.857 -13.424 1.00 89.69 118 ARG A O 1
ATOM 898 N N . ALA A 1 119 ? -12.086 15.087 -12.363 1.00 90.19 119 ALA A N 1
ATOM 899 C CA . ALA A 1 119 ? -10.927 14.664 -13.135 1.00 90.19 119 ALA A CA 1
ATOM 900 C C . ALA A 1 119 ? -9.759 14.338 -12.202 1.00 90.19 119 ALA A C 1
ATOM 902 O O . ALA A 1 119 ? -9.804 14.642 -11.005 1.00 90.19 119 ALA A O 1
ATOM 903 N N . ASP A 1 120 ? -8.729 13.707 -12.759 1.00 91.81 120 ASP A N 1
ATOM 904 C CA . ASP A 1 120 ? -7.499 13.441 -12.027 1.00 91.81 120 ASP A CA 1
ATOM 905 C C . ASP A 1 120 ? -6.857 14.762 -11.608 1.00 91.81 120 ASP A C 1
ATOM 907 O O . ASP A 1 120 ? -6.785 15.721 -12.373 1.00 91.81 120 ASP A O 1
ATOM 911 N N . THR A 1 121 ? -6.443 14.834 -10.347 1.00 89.75 121 THR A N 1
ATOM 912 C CA . THR A 1 121 ? -5.783 16.016 -9.787 1.00 89.75 121 THR A CA 1
ATOM 913 C C . THR A 1 121 ? -4.385 16.167 -10.370 1.00 89.75 121 THR A C 1
ATOM 915 O O . THR A 1 121 ? -3.943 17.286 -10.628 1.00 89.75 121 THR A O 1
ATOM 918 N N . ALA A 1 122 ? -3.736 15.036 -10.631 1.00 91.06 122 ALA A N 1
ATOM 919 C CA . ALA A 1 122 ? -2.513 14.912 -11.398 1.00 91.06 122 ALA A CA 1
ATOM 920 C C . ALA A 1 122 ? -2.520 13.557 -12.119 1.00 91.06 122 ALA A C 1
ATOM 922 O O . ALA A 1 122 ? -3.299 12.663 -11.790 1.00 91.06 122 ALA A O 1
ATOM 923 N N . GLY A 1 123 ? -1.631 13.384 -13.084 1.00 91.56 123 GLY A N 1
ATOM 924 C CA . GLY A 1 123 ? -1.379 12.075 -13.658 1.00 91.56 123 GLY A CA 1
ATOM 925 C C . GLY A 1 123 ? -0.132 12.074 -14.514 1.00 91.56 123 GLY A C 1
ATOM 926 O O . GLY A 1 123 ? 0.400 13.131 -14.851 1.00 91.56 123 GLY A O 1
ATOM 927 N N . LEU A 1 124 ? 0.331 10.876 -14.840 1.00 91.88 124 LEU A N 1
ATOM 928 C CA . LEU A 1 124 ? 1.582 10.654 -15.546 1.00 91.88 124 LEU A CA 1
ATOM 929 C C . LEU A 1 124 ? 1.357 9.640 -16.663 1.00 91.88 124 LEU A C 1
ATOM 931 O O . LEU A 1 124 ? 0.930 8.518 -16.395 1.00 91.88 124 LEU A O 1
ATOM 935 N N . CYS A 1 125 ? 1.665 10.016 -17.904 1.00 92.38 125 CYS A N 1
ATOM 936 C CA . CYS A 1 125 ? 1.820 9.040 -18.978 1.00 92.38 125 CYS A CA 1
ATOM 937 C C . CYS A 1 125 ? 3.159 8.327 -18.776 1.00 92.38 125 CYS A C 1
ATOM 939 O O . CYS A 1 125 ? 4.208 8.962 -18.679 1.00 92.38 125 CYS A O 1
ATOM 941 N N . VAL A 1 126 ? 3.120 7.004 -18.679 1.00 90.19 126 VAL A N 1
ATOM 942 C CA . VAL A 1 126 ? 4.291 6.161 -18.432 1.00 90.19 126 VAL A CA 1
ATOM 943 C C . VAL A 1 126 ? 4.033 4.792 -19.041 1.00 90.19 126 VAL A C 1
ATOM 945 O O . VAL A 1 126 ? 2.910 4.309 -18.995 1.00 90.19 126 VAL A O 1
ATOM 948 N N . THR A 1 127 ? 5.051 4.152 -19.609 1.00 88.50 127 THR A N 1
ATOM 949 C CA . THR A 1 127 ? 4.923 2.773 -20.094 1.00 88.50 127 THR A CA 1
ATOM 950 C C . THR A 1 127 ? 4.630 1.834 -18.923 1.00 88.50 127 THR A C 1
ATOM 952 O O . THR A 1 127 ? 5.476 1.651 -18.047 1.00 88.50 127 THR A O 1
ATOM 955 N N . LEU A 1 128 ? 3.431 1.254 -18.897 1.00 85.19 128 LEU A N 1
ATOM 956 C CA . LEU A 1 128 ? 2.962 0.322 -17.875 1.00 85.19 128 LEU A CA 1
ATOM 957 C C . LEU A 1 128 ? 2.679 -1.041 -18.509 1.00 85.19 128 LEU A C 1
ATOM 959 O O . LEU A 1 128 ? 2.009 -1.139 -19.537 1.00 85.19 128 LEU A O 1
ATOM 963 N N . GLY A 1 129 ? 3.186 -2.092 -17.867 1.00 77.00 129 GLY A N 1
ATOM 964 C CA . GLY A 1 129 ? 2.848 -3.479 -18.181 1.00 77.00 129 GLY A CA 1
ATOM 965 C C . GLY A 1 129 ? 1.717 -4.010 -17.300 1.00 77.00 129 GLY A C 1
ATOM 966 O O . GLY A 1 129 ? 1.238 -3.327 -16.394 1.00 77.00 129 GLY A O 1
ATOM 967 N N . ALA A 1 130 ? 1.321 -5.259 -17.543 1.00 75.56 130 ALA A N 1
ATOM 968 C CA . ALA A 1 130 ? 0.263 -5.952 -16.800 1.00 75.56 130 ALA A CA 1
ATOM 969 C C . ALA A 1 130 ? 0.609 -6.238 -15.322 1.00 75.56 130 ALA A C 1
ATOM 971 O O . ALA A 1 130 ? -0.252 -6.630 -14.542 1.00 75.56 130 ALA A O 1
ATOM 972 N N . ASP A 1 131 ? 1.867 -6.072 -14.940 1.00 75.81 131 ASP A N 1
ATOM 973 C CA . ASP A 1 131 ? 2.425 -6.258 -13.602 1.00 75.81 131 ASP A CA 1
ATOM 974 C C . ASP A 1 131 ? 2.787 -4.929 -12.925 1.00 75.81 131 ASP A C 1
ATOM 976 O O . ASP A 1 131 ? 3.357 -4.931 -11.836 1.00 75.81 131 ASP A O 1
ATOM 980 N N . ALA A 1 132 ? 2.430 -3.791 -13.533 1.00 81.50 132 ALA A N 1
ATOM 981 C CA . ALA A 1 132 ? 2.627 -2.493 -12.911 1.00 81.50 132 ALA A CA 1
ATOM 982 C C . ALA A 1 132 ? 1.755 -2.320 -11.656 1.00 81.50 132 ALA A C 1
ATOM 984 O O . ALA A 1 132 ? 0.589 -2.731 -11.611 1.00 81.50 132 ALA A O 1
ATOM 985 N N . PHE A 1 133 ? 2.317 -1.659 -10.649 1.00 84.50 133 PHE A N 1
ATOM 986 C CA . PHE A 1 133 ? 1.644 -1.350 -9.389 1.00 84.50 133 PHE A CA 1
ATOM 987 C C . PHE A 1 133 ? 2.110 0.001 -8.840 1.00 84.50 133 PHE A C 1
ATOM 989 O O . PHE A 1 133 ? 3.055 0.615 -9.342 1.00 84.50 133 PHE A O 1
ATOM 996 N N . VAL A 1 134 ? 1.418 0.483 -7.813 1.00 86.62 134 VAL A N 1
ATOM 997 C CA . VAL A 1 134 ? 1.694 1.769 -7.173 1.00 86.62 134 VAL A CA 1
ATOM 998 C C . VAL A 1 134 ? 1.783 1.595 -5.666 1.00 86.62 134 VAL A C 1
ATOM 1000 O O . VAL A 1 134 ? 0.922 0.958 -5.074 1.00 86.62 134 VAL A O 1
ATOM 1003 N N . GLU A 1 135 ? 2.795 2.206 -5.060 1.00 87.25 135 GLU A N 1
ATOM 1004 C CA . GLU A 1 135 ? 2.978 2.257 -3.612 1.00 87.25 135 GLU A CA 1
ATOM 1005 C C . GLU A 1 135 ? 3.097 3.698 -3.126 1.00 87.25 135 GLU A C 1
ATOM 1007 O O . GLU A 1 135 ? 3.606 4.575 -3.831 1.00 87.25 135 GLU A O 1
ATOM 1012 N N . TRP A 1 136 ? 2.606 3.948 -1.917 1.00 86.62 136 TRP A N 1
ATOM 1013 C CA . TRP A 1 136 ? 2.605 5.270 -1.299 1.00 86.62 136 TRP A CA 1
ATOM 1014 C C . TRP A 1 136 ? 3.568 5.317 -0.126 1.00 86.62 136 TRP A C 1
ATOM 1016 O O . TRP A 1 136 ? 3.709 4.362 0.629 1.00 86.62 136 TRP A O 1
ATOM 1026 N N . GLU A 1 137 ? 4.207 6.466 0.052 1.00 84.94 137 GLU A N 1
ATOM 1027 C CA . GLU A 1 137 ? 4.880 6.759 1.307 1.00 84.94 137 GLU A CA 1
ATOM 1028 C C . GLU A 1 137 ? 3.827 6.927 2.408 1.00 84.94 137 GLU A C 1
ATOM 1030 O O . GLU A 1 137 ? 2.815 7.608 2.205 1.00 84.94 137 GLU A O 1
ATOM 1035 N N . ASP A 1 138 ? 4.071 6.331 3.575 1.00 77.38 138 ASP A N 1
ATOM 1036 C CA . ASP A 1 138 ? 3.195 6.463 4.742 1.00 77.38 138 ASP A CA 1
ATOM 1037 C C . ASP A 1 138 ? 3.439 7.804 5.448 1.00 77.38 138 ASP A C 1
ATOM 1039 O O . ASP A 1 138 ? 3.993 7.892 6.543 1.00 77.38 138 ASP A O 1
ATOM 1043 N N . GLY A 1 139 ? 3.123 8.894 4.748 1.00 77.94 139 GLY A N 1
ATOM 1044 C CA . GLY A 1 139 ? 3.390 10.236 5.233 1.00 77.94 139 GLY A CA 1
ATOM 1045 C C . GLY A 1 139 ? 2.857 11.334 4.326 1.00 77.94 139 GLY A C 1
ATOM 1046 O O . GLY A 1 139 ? 2.698 11.181 3.112 1.00 77.94 139 GLY A O 1
ATOM 1047 N N . ILE A 1 140 ? 2.596 12.483 4.944 1.00 84.38 140 ILE A N 1
ATOM 1048 C CA . ILE A 1 140 ? 2.197 13.709 4.258 1.00 84.38 140 ILE A CA 1
ATOM 1049 C C . ILE A 1 140 ? 3.234 14.776 4.552 1.00 84.38 140 ILE A C 1
ATOM 1051 O O . ILE A 1 140 ? 3.588 15.026 5.701 1.00 84.38 140 ILE A O 1
ATOM 1055 N N . TRP A 1 141 ? 3.680 15.446 3.498 1.00 85.31 141 TRP A N 1
ATOM 1056 C CA . TRP A 1 141 ? 4.724 16.449 3.582 1.00 85.31 141 TRP A CA 1
ATOM 1057 C C . TRP A 1 141 ? 4.163 17.857 3.427 1.00 85.31 141 TRP A C 1
ATOM 1059 O O . TRP A 1 141 ? 3.470 18.111 2.431 1.00 85.31 141 TRP A O 1
ATOM 1069 N N . PRO A 1 142 ? 4.512 18.799 4.320 1.00 83.81 142 PRO A N 1
ATOM 1070 C CA . PRO A 1 142 ? 4.231 20.207 4.087 1.00 83.81 142 PRO A CA 1
ATOM 1071 C C . PRO A 1 142 ? 4.989 20.688 2.840 1.00 83.81 142 PRO A C 1
ATOM 1073 O O . PRO A 1 142 ? 6.133 20.303 2.587 1.00 83.81 142 PRO A O 1
ATOM 1076 N N . ALA A 1 143 ? 4.331 21.508 2.026 1.00 79.50 143 ALA A N 1
ATOM 1077 C CA . ALA A 1 143 ? 4.878 22.074 0.799 1.00 79.50 143 ALA A CA 1
ATOM 1078 C C . ALA A 1 143 ? 4.359 23.508 0.625 1.00 79.50 143 ALA A C 1
ATOM 1080 O O . ALA A 1 143 ? 3.262 23.727 0.108 1.00 79.50 143 ALA A O 1
ATOM 1081 N N . GLY A 1 144 ? 5.141 24.493 1.080 1.00 76.69 144 GLY A N 1
ATOM 1082 C CA . GLY A 1 144 ? 4.710 25.894 1.108 1.00 76.69 144 GLY A CA 1
ATOM 1083 C C . GLY A 1 144 ? 3.448 26.067 1.960 1.00 76.69 144 GLY A C 1
ATOM 1084 O O . GLY A 1 144 ? 3.453 25.724 3.137 1.00 76.69 144 GLY A O 1
ATOM 1085 N N . HIS A 1 145 ? 2.362 26.551 1.351 1.00 68.81 145 HIS A N 1
ATOM 1086 C CA . HIS A 1 145 ? 1.045 26.708 1.993 1.00 68.81 145 HIS A CA 1
ATOM 1087 C C . HIS A 1 145 ? 0.124 25.482 1.852 1.00 68.81 145 HIS A C 1
ATOM 1089 O O . HIS A 1 145 ? -1.065 25.568 2.152 1.00 68.81 145 HIS A O 1
ATOM 1095 N N . GLY A 1 146 ? 0.630 24.357 1.342 1.00 84.06 146 GLY A N 1
ATOM 1096 C CA . GLY A 1 146 ? -0.157 23.152 1.103 1.00 84.06 146 GLY A CA 1
ATOM 1097 C C . GLY A 1 146 ? 0.502 21.887 1.637 1.00 84.06 146 GLY A C 1
ATOM 1098 O O . GLY A 1 146 ? 1.531 21.912 2.310 1.00 84.06 146 GLY A O 1
ATOM 1099 N N . TYR A 1 147 ? -0.105 20.758 1.287 1.00 88.00 147 TYR A N 1
ATOM 1100 C CA . TYR A 1 147 ? 0.349 19.430 1.679 1.00 88.00 147 TYR A CA 1
ATOM 1101 C C . TYR A 1 147 ? 0.508 18.551 0.447 1.00 88.00 147 TYR A C 1
ATOM 1103 O O . TYR A 1 147 ? -0.275 18.646 -0.502 1.00 88.00 147 TYR A O 1
ATOM 1111 N N . THR A 1 148 ? 1.517 17.688 0.466 1.00 89.56 148 THR A N 1
ATOM 1112 C CA . THR A 1 148 ? 1.856 16.786 -0.637 1.00 89.56 148 THR A CA 1
ATOM 1113 C C . THR A 1 148 ? 1.956 15.352 -0.149 1.00 89.56 148 THR A C 1
ATOM 1115 O O . THR A 1 148 ? 2.547 15.092 0.895 1.00 89.56 148 THR A O 1
ATOM 1118 N N . ALA A 1 149 ? 1.411 14.427 -0.932 1.00 90.12 149 ALA A N 1
ATOM 1119 C CA . ALA A 1 149 ? 1.675 13.002 -0.796 1.00 90.12 149 ALA A CA 1
ATOM 1120 C C . ALA A 1 149 ? 2.659 12.567 -1.884 1.00 90.12 149 ALA A C 1
ATOM 1122 O O . ALA A 1 149 ? 2.676 13.136 -2.982 1.00 90.12 149 ALA A O 1
ATOM 1123 N N . ARG A 1 150 ? 3.475 11.557 -1.586 1.00 91.44 150 ARG A N 1
ATOM 1124 C CA . ARG A 1 150 ? 4.433 10.987 -2.535 1.00 91.44 150 ARG A CA 1
ATOM 1125 C C . ARG A 1 150 ? 4.265 9.485 -2.627 1.00 91.44 150 ARG A C 1
ATOM 1127 O O . ARG A 1 150 ? 3.868 8.838 -1.664 1.00 91.44 150 ARG A O 1
ATOM 1134 N N . GLY A 1 151 ? 4.606 8.945 -3.782 1.00 90.81 151 GLY A N 1
ATOM 1135 C CA . GLY A 1 151 ? 4.575 7.515 -4.019 1.00 90.81 151 GLY A CA 1
ATOM 1136 C C . GLY A 1 151 ? 5.538 7.117 -5.119 1.00 90.81 151 GLY A C 1
ATOM 1137 O O . GLY A 1 151 ? 6.295 7.939 -5.646 1.00 90.81 151 GLY A O 1
ATOM 1138 N N . VAL A 1 152 ? 5.505 5.838 -5.452 1.00 91.06 152 VAL A N 1
ATOM 1139 C CA . VAL A 1 152 ? 6.319 5.216 -6.487 1.00 91.06 152 VAL A CA 1
ATOM 1140 C C . VAL A 1 152 ? 5.406 4.366 -7.355 1.00 91.06 152 VAL A C 1
ATOM 1142 O O . VAL A 1 152 ? 4.654 3.537 -6.851 1.00 91.06 152 VAL A O 1
ATOM 1145 N N . VAL A 1 153 ? 5.459 4.578 -8.670 1.00 90.19 153 VAL A N 1
ATOM 1146 C CA . VAL A 1 153 ? 4.857 3.659 -9.637 1.00 90.19 153 VAL A CA 1
ATOM 1147 C C . VAL A 1 153 ? 5.941 2.718 -10.137 1.00 90.19 153 VAL A C 1
ATOM 1149 O O . VAL A 1 153 ? 6.963 3.151 -10.673 1.00 90.19 153 VAL A O 1
ATOM 1152 N N . ALA A 1 154 ? 5.735 1.426 -9.929 1.00 86.94 154 ALA A N 1
ATOM 1153 C CA . ALA A 1 154 ? 6.601 0.388 -10.447 1.00 86.94 154 ALA A CA 1
ATOM 1154 C C . ALA A 1 154 ? 6.073 -0.053 -11.808 1.00 86.94 154 ALA A C 1
ATOM 1156 O O . ALA A 1 154 ? 4.961 -0.562 -11.927 1.00 86.94 154 ALA A O 1
ATOM 1157 N N . THR A 1 155 ? 6.878 0.165 -12.839 1.00 83.94 155 THR A N 1
ATOM 1158 C CA . THR A 1 155 ? 6.719 -0.513 -14.127 1.00 83.94 155 THR A CA 1
ATOM 1159 C C . THR A 1 155 ? 7.387 -1.894 -14.031 1.00 83.94 155 THR A C 1
ATOM 1161 O O . THR A 1 155 ? 8.114 -2.144 -13.067 1.00 83.94 155 THR A O 1
ATOM 1164 N N . PRO A 1 156 ? 7.243 -2.774 -15.033 1.00 76.38 156 PRO A N 1
ATOM 1165 C CA . PRO A 1 156 ? 7.927 -4.068 -15.016 1.00 76.38 156 PRO A CA 1
ATOM 1166 C C . PRO A 1 156 ? 9.452 -3.911 -14.914 1.00 76.38 156 PRO A C 1
ATOM 1168 O O . PRO A 1 156 ? 10.135 -4.745 -14.337 1.00 76.38 156 PRO A O 1
ATOM 1171 N N . ALA A 1 157 ? 10.012 -2.821 -15.449 1.00 80.50 157 ALA A N 1
ATOM 1172 C CA . ALA A 1 157 ? 11.456 -2.637 -15.565 1.00 80.50 157 ALA A CA 1
ATOM 1173 C C . ALA A 1 157 ? 12.042 -1.604 -14.592 1.00 80.50 157 ALA A C 1
ATOM 1175 O O . ALA A 1 157 ? 13.158 -1.785 -14.103 1.00 80.50 157 ALA A O 1
ATOM 1176 N N . VAL A 1 158 ? 11.317 -0.529 -14.293 1.00 86.44 158 VAL A N 1
ATOM 1177 C CA . VAL A 1 158 ? 11.806 0.614 -13.505 1.00 86.44 158 VAL A CA 1
ATOM 1178 C C . VAL A 1 158 ? 10.751 1.137 -12.536 1.00 86.44 158 VAL A C 1
ATOM 1180 O O . VAL A 1 158 ? 9.557 1.122 -12.833 1.00 86.44 158 VAL A O 1
ATOM 1183 N N . ALA A 1 159 ? 11.199 1.656 -11.396 1.00 88.94 159 ALA A N 1
ATOM 1184 C CA . ALA A 1 159 ? 10.365 2.351 -10.424 1.00 88.94 159 ALA A CA 1
ATOM 1185 C C . ALA A 1 159 ? 10.507 3.870 -10.602 1.00 88.94 159 ALA A C 1
ATOM 1187 O O . ALA A 1 159 ? 11.623 4.391 -10.643 1.00 88.94 159 ALA A O 1
ATOM 1188 N N . LYS A 1 160 ? 9.385 4.589 -10.718 1.00 90.81 160 LYS A N 1
ATOM 1189 C CA . LYS A 1 160 ? 9.356 6.043 -10.938 1.00 90.81 160 LYS A CA 1
ATOM 1190 C C . LYS A 1 160 ? 8.650 6.740 -9.770 1.00 90.81 160 LYS A C 1
ATOM 1192 O O . LYS A 1 160 ? 7.467 6.481 -9.543 1.00 90.81 160 LYS A O 1
ATOM 1197 N N . PRO A 1 161 ? 9.338 7.612 -9.012 1.00 92.88 161 PRO A N 1
ATOM 1198 C CA . PRO A 1 161 ? 8.699 8.373 -7.949 1.00 92.88 161 PRO A CA 1
ATOM 1199 C C . PRO A 1 161 ? 7.784 9.457 -8.527 1.00 92.88 161 PRO A C 1
ATOM 1201 O O . PRO A 1 161 ? 8.060 10.031 -9.580 1.00 92.88 161 PRO A O 1
ATOM 1204 N N . PHE A 1 162 ? 6.716 9.777 -7.807 1.00 92.88 162 PHE A N 1
ATOM 1205 C CA . PHE A 1 162 ? 5.810 10.876 -8.128 1.00 92.88 162 PHE A CA 1
ATOM 1206 C C . PHE A 1 162 ? 5.382 11.615 -6.856 1.00 92.88 162 PHE A C 1
ATOM 1208 O O . PHE A 1 162 ? 5.497 11.104 -5.739 1.00 92.88 162 PHE A O 1
ATOM 1215 N N . GLN A 1 163 ? 4.864 12.831 -7.025 1.00 92.19 163 GLN A N 1
ATOM 1216 C CA . GLN A 1 163 ? 4.243 13.597 -5.946 1.00 92.19 163 GLN A CA 1
ATOM 1217 C C . GLN A 1 163 ? 2.939 14.235 -6.414 1.00 92.19 163 GLN A C 1
ATOM 1219 O O . GLN A 1 163 ? 2.794 14.586 -7.585 1.00 92.19 163 GLN A O 1
ATOM 1224 N N . VAL A 1 164 ? 2.012 14.431 -5.482 1.00 91.44 164 VAL A N 1
ATOM 1225 C CA . VAL A 1 164 ? 0.726 15.082 -5.736 1.00 91.44 164 VAL A CA 1
ATOM 1226 C C . VAL A 1 164 ? 0.356 16.012 -4.590 1.00 91.44 164 VAL A C 1
ATOM 1228 O O . VAL A 1 164 ? 0.587 15.706 -3.420 1.00 91.44 164 VAL A O 1
ATOM 1231 N N . ALA A 1 165 ? -0.226 17.159 -4.927 1.00 89.25 165 ALA A N 1
ATOM 1232 C CA . ALA A 1 165 ? -0.778 18.080 -3.945 1.00 89.25 165 ALA A CA 1
ATOM 1233 C C . ALA A 1 165 ? -2.132 17.569 -3.426 1.00 89.25 165 ALA A C 1
ATOM 1235 O O . ALA A 1 165 ? -3.031 17.251 -4.205 1.00 89.25 165 ALA A O 1
ATOM 1236 N N . LEU A 1 166 ? -2.289 17.522 -2.104 1.00 85.62 166 LEU A N 1
ATOM 1237 C CA . LEU A 1 166 ? -3.539 17.155 -1.432 1.00 85.62 166 LEU A CA 1
ATOM 1238 C C . LEU A 1 166 ? -4.468 18.364 -1.250 1.00 85.62 166 LEU A C 1
ATOM 1240 O O . LEU A 1 166 ? -5.691 18.216 -1.194 1.00 85.62 166 LEU A O 1
ATOM 1244 N N . VAL A 1 167 ? -3.902 19.571 -1.196 1.00 81.75 167 VAL A N 1
ATOM 1245 C CA . VAL A 1 167 ? -4.622 20.845 -1.045 1.00 81.75 167 VAL A CA 1
ATOM 1246 C C . VAL A 1 167 ? -4.384 21.712 -2.281 1.00 81.75 167 VAL A C 1
ATOM 1248 O O . VAL A 1 167 ? -3.294 21.696 -2.845 1.00 81.75 167 VAL A O 1
ATOM 1251 N N . GLY A 1 168 ? -5.415 22.441 -2.715 1.00 71.31 168 GLY A N 1
ATOM 1252 C CA . GLY A 1 168 ? -5.400 23.240 -3.945 1.00 71.31 168 GLY A CA 1
ATOM 1253 C C . GLY A 1 168 ? -6.340 22.715 -5.037 1.00 71.31 168 GLY A C 1
ATOM 1254 O O . GLY A 1 168 ? -7.005 21.684 -4.878 1.00 71.31 168 GLY A O 1
ATOM 1255 N N . GLY A 1 169 ? -6.435 23.480 -6.129 1.00 64.75 169 GLY A N 1
ATOM 1256 C CA . GLY A 1 169 ? -7.259 23.155 -7.295 1.00 64.75 169 GLY A CA 1
ATOM 1257 C C . GLY A 1 169 ? -6.698 21.986 -8.109 1.00 64.75 169 GLY A C 1
ATOM 1258 O O . GLY A 1 169 ? -5.498 21.723 -8.098 1.00 64.75 169 GLY A O 1
ATOM 1259 N N . SER A 1 170 ? -7.570 21.275 -8.827 1.00 65.50 170 SER A N 1
ATOM 1260 C CA . SER A 1 170 ? -7.149 20.241 -9.777 1.00 65.50 170 SER A CA 1
ATOM 1261 C C . SER A 1 170 ? -6.419 20.864 -10.964 1.00 65.50 170 SER A C 1
ATOM 1263 O O . SER A 1 170 ? -6.858 21.897 -11.478 1.00 65.50 170 SER A O 1
ATOM 1265 N N . SER A 1 171 ? -5.363 20.205 -11.446 1.00 68.88 171 SER A N 1
ATOM 1266 C CA . SER A 1 171 ? -4.784 20.540 -12.748 1.00 68.88 171 SER A CA 1
ATOM 1267 C C . SER A 1 171 ? -5.824 20.373 -13.867 1.00 68.88 171 SER A C 1
ATOM 1269 O O . SER A 1 171 ? -6.846 19.696 -13.700 1.00 68.88 171 SER A O 1
ATOM 1271 N N . LYS A 1 172 ? -5.604 21.041 -15.007 1.00 78.69 172 LYS A N 1
ATOM 1272 C CA . LYS A 1 172 ? -6.469 20.845 -16.175 1.00 78.69 172 LYS A CA 1
ATOM 1273 C C . LYS A 1 172 ? -6.394 19.371 -16.598 1.00 78.69 172 LYS A C 1
ATOM 1275 O O . LYS A 1 172 ? -5.282 18.853 -16.704 1.00 78.69 172 LYS A O 1
ATOM 1280 N N . PRO A 1 173 ? -7.537 18.711 -16.865 1.00 82.75 173 PRO A N 1
ATOM 1281 C CA . PRO A 1 173 ? -7.536 17.337 -17.344 1.00 82.75 173 PRO A CA 1
ATOM 1282 C C . PRO A 1 173 ? -6.695 17.224 -18.613 1.00 82.75 173 PRO A C 1
ATOM 1284 O O . PRO A 1 173 ? -6.791 18.072 -19.503 1.00 82.75 173 PRO A O 1
ATOM 1287 N N . MET A 1 174 ? -5.883 16.176 -18.696 1.00 88.12 174 MET A N 1
ATOM 1288 C CA . MET A 1 174 ? -5.083 15.914 -19.884 1.00 88.12 174 MET A CA 1
ATOM 1289 C C . MET A 1 174 ? -5.989 15.557 -21.065 1.00 88.12 174 MET A C 1
ATOM 1291 O O . MET A 1 174 ? -6.921 14.762 -20.927 1.00 88.12 174 MET A O 1
ATOM 1295 N N . ALA A 1 175 ? -5.719 16.162 -22.222 1.00 90.62 175 ALA A N 1
ATOM 1296 C CA . ALA A 1 175 ? -6.497 15.919 -23.427 1.00 90.62 175 ALA A CA 1
ATOM 1297 C C . ALA A 1 175 ? -6.324 14.466 -23.912 1.00 90.62 175 ALA A C 1
ATOM 1299 O O . ALA A 1 175 ? -5.233 13.901 -23.763 1.00 90.62 175 ALA A O 1
ATOM 1300 N N . PRO A 1 176 ? -7.365 13.854 -24.506 1.00 93.12 176 PRO A N 1
ATOM 1301 C CA . PRO A 1 176 ? -7.248 12.514 -25.054 1.00 93.12 176 PRO A CA 1
ATOM 1302 C C . PRO A 1 176 ? -6.236 12.433 -26.199 1.00 93.12 176 PRO A C 1
ATOM 1304 O O . PRO A 1 176 ? -6.327 13.194 -27.161 1.00 93.12 176 PRO A O 1
ATOM 1307 N N . HIS A 1 177 ? -5.313 11.480 -26.122 1.00 94.06 177 HIS A N 1
ATOM 1308 C CA . HIS A 1 177 ? -4.188 11.344 -27.053 1.00 94.06 177 HIS A CA 1
ATOM 1309 C C . HIS A 1 177 ? -3.784 9.868 -27.204 1.00 94.06 177 HIS A C 1
ATOM 1311 O O . HIS A 1 177 ? -4.285 9.003 -26.481 1.00 94.06 177 HIS A O 1
ATOM 1317 N N . TYR A 1 178 ? -2.935 9.545 -28.175 1.00 90.81 178 TYR A N 1
ATOM 1318 C CA . TYR A 1 178 ? -2.377 8.197 -28.331 1.00 90.81 178 TYR A CA 1
ATOM 1319 C C . TYR A 1 178 ? -1.067 8.048 -27.553 1.00 90.81 178 TYR A C 1
ATOM 1321 O O . TYR A 1 178 ? -0.309 9.000 -27.401 1.00 90.81 178 TYR A O 1
ATOM 1329 N N . THR A 1 179 ? -0.743 6.825 -27.130 1.00 91.06 179 THR A N 1
ATOM 1330 C CA . THR A 1 179 ? 0.516 6.514 -26.424 1.00 91.06 179 THR A CA 1
ATOM 1331 C C . THR A 1 179 ? 1.767 6.888 -27.221 1.00 91.06 179 THR A C 1
ATOM 1333 O O . THR A 1 179 ? 2.801 7.207 -26.640 1.00 91.06 179 THR A O 1
ATOM 1336 N N . ALA A 1 180 ? 1.679 6.878 -28.555 1.00 90.25 180 ALA A N 1
ATOM 1337 C CA . ALA A 1 180 ? 2.770 7.280 -29.437 1.00 90.25 180 ALA A CA 1
ATOM 1338 C C . ALA A 1 180 ? 3.043 8.790 -29.361 1.00 90.25 180 ALA A C 1
ATOM 1340 O O . ALA A 1 180 ? 4.194 9.205 -29.430 1.00 90.25 180 ALA A O 1
ATOM 1341 N N . GLU A 1 181 ? 2.002 9.603 -29.154 1.00 93.00 181 GLU A N 1
ATOM 1342 C CA . GLU A 1 181 ? 2.103 11.067 -29.086 1.00 93.00 181 GLU A CA 1
ATOM 1343 C C . GLU A 1 181 ? 2.813 11.528 -27.804 1.00 93.00 181 GLU A C 1
ATOM 1345 O O . GLU A 1 181 ? 3.455 12.574 -27.797 1.00 93.00 181 GLU A O 1
ATOM 1350 N N . CYS A 1 182 ? 2.744 10.733 -26.731 1.00 91.75 182 CYS A N 1
ATOM 1351 C CA . CYS A 1 182 ? 3.452 10.988 -25.473 1.00 91.75 182 CYS A CA 1
ATOM 1352 C C . CYS A 1 182 ? 4.674 10.078 -25.254 1.00 91.75 182 CYS A C 1
ATOM 1354 O O . CYS A 1 182 ? 5.259 10.100 -24.172 1.00 91.75 182 CYS A O 1
ATOM 1356 N N . GLY A 1 183 ? 5.067 9.277 -26.254 1.00 90.75 183 GLY A N 1
ATOM 1357 C CA . GLY A 1 183 ? 6.264 8.430 -26.193 1.00 90.75 183 GLY A CA 1
ATOM 1358 C C . GLY A 1 183 ? 6.199 7.290 -25.171 1.00 90.75 183 GLY A C 1
ATOM 1359 O O . GLY A 1 183 ? 7.235 6.881 -24.659 1.00 90.75 183 GLY A O 1
ATOM 1360 N N . THR A 1 184 ? 5.004 6.784 -24.848 1.00 90.25 184 THR A N 1
ATOM 1361 C CA . THR A 1 184 ? 4.813 5.735 -23.826 1.00 90.25 184 THR A CA 1
ATOM 1362 C C . THR A 1 184 ? 4.444 4.367 -24.383 1.00 90.25 184 THR A C 1
ATOM 1364 O O . THR A 1 184 ? 4.358 3.418 -23.605 1.00 90.25 184 THR A O 1
ATOM 1367 N N . THR A 1 185 ? 4.260 4.236 -25.704 1.00 88.62 185 THR A N 1
ATOM 1368 C CA . THR A 1 185 ? 3.957 2.944 -26.356 1.00 88.62 185 THR A CA 1
ATOM 1369 C C . THR A 1 185 ? 4.999 1.880 -26.017 1.00 88.62 185 THR A C 1
ATOM 1371 O O . THR A 1 185 ? 4.641 0.753 -25.697 1.00 88.62 185 THR A O 1
ATOM 1374 N N . TYR A 1 186 ? 6.278 2.255 -26.030 1.00 86.56 186 TYR A N 1
ATOM 1375 C CA . TYR A 1 186 ? 7.388 1.379 -25.673 1.00 86.56 186 TYR A CA 1
ATOM 1376 C C . TYR A 1 186 ? 8.231 2.032 -24.590 1.00 86.56 186 TYR A C 1
ATOM 1378 O O . TYR A 1 186 ? 8.311 3.259 -24.512 1.00 86.56 186 TYR A O 1
ATOM 1386 N N . ALA A 1 187 ? 8.870 1.200 -23.768 1.00 82.94 187 ALA A N 1
ATOM 1387 C CA . ALA A 1 187 ? 9.803 1.691 -22.772 1.00 82.94 187 ALA A CA 1
ATOM 1388 C C . ALA A 1 187 ? 10.944 2.443 -23.482 1.00 82.94 187 ALA A C 1
ATOM 1390 O O . ALA A 1 187 ? 11.453 1.956 -24.498 1.00 82.94 187 ALA A O 1
ATOM 1391 N N . PRO A 1 188 ? 11.361 3.617 -22.979 1.00 82.88 188 PRO A N 1
ATOM 1392 C CA . PRO A 1 188 ? 12.514 4.309 -23.535 1.00 82.88 188 PRO A CA 1
ATOM 1393 C C . PRO A 1 188 ? 13.765 3.436 -23.385 1.00 82.88 188 PRO A C 1
ATOM 1395 O O . PRO A 1 188 ? 13.849 2.608 -22.480 1.00 82.88 188 PRO A O 1
ATOM 1398 N N . ALA A 1 189 ? 14.769 3.646 -24.238 1.00 75.88 189 ALA A N 1
ATOM 1399 C CA . ALA A 1 189 ? 15.978 2.814 -24.269 1.00 75.88 189 ALA A CA 1
ATOM 1400 C C . ALA A 1 189 ? 16.718 2.724 -22.914 1.00 75.88 189 ALA A C 1
ATOM 1402 O O . ALA A 1 189 ? 17.373 1.727 -22.640 1.00 75.88 189 ALA A O 1
ATOM 1403 N N . GLY A 1 190 ? 16.596 3.737 -22.049 1.00 73.19 190 GLY A N 1
ATOM 1404 C CA . GLY A 1 190 ? 17.169 3.720 -20.695 1.00 73.19 190 GLY A CA 1
ATOM 1405 C C . GLY A 1 190 ? 16.380 2.897 -19.665 1.00 73.19 190 GLY A C 1
ATOM 1406 O O . GLY A 1 190 ? 16.933 2.540 -18.630 1.00 73.19 190 GLY A O 1
ATOM 1407 N N . ASP A 1 191 ? 15.118 2.567 -19.951 1.00 74.12 191 ASP A N 1
ATOM 1408 C CA . ASP A 1 191 ? 14.230 1.806 -19.064 1.00 74.12 191 ASP A CA 1
ATOM 1409 C C . ASP A 1 191 ? 14.168 0.315 -19.447 1.00 74.12 191 ASP A C 1
ATOM 1411 O O . ASP A 1 191 ? 13.413 -0.448 -18.846 1.00 74.12 191 ASP A O 1
ATOM 1415 N N . THR A 1 192 ? 14.939 -0.141 -20.441 1.00 67.38 192 THR A N 1
ATOM 1416 C CA . THR A 1 192 ? 14.950 -1.556 -20.830 1.00 67.38 192 THR A CA 1
ATOM 1417 C C . THR A 1 192 ? 15.674 -2.388 -19.774 1.00 67.38 192 THR A C 1
ATOM 1419 O O . THR A 1 192 ? 16.893 -2.306 -19.629 1.00 67.38 192 THR A O 1
ATOM 1422 N N . CYS A 1 193 ? 14.932 -3.220 -19.043 1.00 70.44 193 CYS A N 1
ATOM 1423 C CA . CYS A 1 193 ? 15.491 -4.182 -18.100 1.00 70.44 193 CYS A CA 1
ATOM 1424 C C . CYS A 1 193 ? 15.018 -5.595 -18.443 1.00 70.44 193 CYS A C 1
ATOM 1426 O O . CYS A 1 193 ? 13.822 -5.837 -18.572 1.00 70.44 193 CYS A O 1
ATOM 1428 N N . THR A 1 194 ? 15.952 -6.541 -18.550 1.00 73.56 194 THR A N 1
ATOM 1429 C CA . THR A 1 194 ? 15.653 -7.965 -18.789 1.00 73.56 194 THR A CA 1
ATOM 1430 C C . THR A 1 194 ? 15.293 -8.725 -17.512 1.00 73.56 194 THR A C 1
ATOM 1432 O O . THR A 1 194 ? 14.876 -9.879 -17.573 1.00 73.56 194 THR A O 1
ATOM 1435 N N . ASN A 1 195 ? 15.449 -8.085 -16.352 1.00 79.75 195 ASN A N 1
ATOM 1436 C CA . ASN A 1 195 ? 15.103 -8.632 -15.050 1.00 79.75 195 ASN A CA 1
ATOM 1437 C C . ASN A 1 195 ? 13.947 -7.811 -14.466 1.00 79.75 195 ASN A C 1
ATOM 1439 O O . ASN A 1 195 ? 14.193 -6.717 -13.949 1.00 79.75 195 ASN A O 1
ATOM 1443 N N . PRO A 1 196 ? 12.694 -8.271 -14.579 1.00 82.38 196 PRO A N 1
ATOM 1444 C CA . PRO A 1 196 ? 11.569 -7.478 -14.123 1.00 82.38 196 PRO A CA 1
ATOM 1445 C C . PRO A 1 196 ? 11.616 -7.290 -12.603 1.00 82.38 196 PRO A C 1
ATOM 1447 O O . PRO A 1 196 ? 12.075 -8.173 -11.872 1.00 82.38 196 PRO A O 1
ATOM 1450 N N . ILE A 1 197 ? 11.144 -6.136 -12.128 1.00 81.69 197 ILE A N 1
ATOM 1451 C CA . ILE A 1 197 ? 10.778 -5.955 -10.719 1.00 81.69 197 ILE A CA 1
ATOM 1452 C C . ILE A 1 197 ? 9.823 -7.090 -10.377 1.00 81.69 197 ILE A C 1
ATOM 1454 O O . ILE A 1 197 ? 8.985 -7.455 -11.203 1.00 81.69 197 ILE A O 1
ATOM 1458 N N . THR A 1 198 ? 9.971 -7.690 -9.198 1.00 72.31 198 THR A N 1
ATOM 1459 C CA . THR A 1 198 ? 9.044 -8.742 -8.796 1.00 72.31 198 THR A CA 1
ATOM 1460 C C . THR A 1 198 ? 7.661 -8.113 -8.602 1.00 72.31 198 THR A C 1
ATOM 1462 O O . THR A 1 198 ? 7.313 -7.628 -7.532 1.00 72.31 198 THR A O 1
ATOM 1465 N N . GLY A 1 199 ? 6.856 -8.074 -9.664 1.00 58.25 199 GLY A N 1
ATOM 1466 C CA . GLY A 1 199 ? 5.421 -7.870 -9.546 1.00 58.25 199 GLY A CA 1
ATOM 1467 C C . GLY A 1 199 ? 4.863 -9.019 -8.718 1.00 58.25 199 GLY A C 1
ATOM 1468 O O . GLY A 1 199 ? 5.414 -10.120 -8.774 1.00 58.25 199 GLY A O 1
ATOM 1469 N N . ALA A 1 200 ? 3.822 -8.772 -7.920 1.00 47.25 200 ALA A N 1
ATOM 1470 C CA . ALA A 1 200 ? 3.237 -9.767 -7.026 1.00 47.25 200 ALA A CA 1
ATOM 1471 C C . ALA A 1 200 ? 2.840 -11.040 -7.801 1.00 47.25 200 ALA A C 1
ATOM 1473 O O . ALA A 1 200 ? 1.733 -11.185 -8.323 1.00 47.25 200 ALA A O 1
ATOM 1474 N N . SER A 1 201 ? 3.783 -11.973 -7.892 1.00 35.44 201 SER A N 1
ATOM 1475 C CA . SER A 1 201 ? 3.643 -13.270 -8.523 1.00 35.44 201 SER A CA 1
ATOM 1476 C C . SER A 1 201 ? 2.752 -14.083 -7.598 1.00 35.44 201 SER A C 1
ATOM 1478 O O . SER A 1 201 ? 3.234 -14.740 -6.674 1.00 35.44 201 SER A O 1
ATOM 1480 N N . ARG A 1 202 ? 1.436 -14.029 -7.828 1.00 41.28 202 ARG A N 1
ATOM 1481 C CA . ARG A 1 202 ? 0.452 -14.882 -7.158 1.00 41.28 202 ARG A CA 1
ATOM 1482 C C . ARG A 1 202 ? 0.682 -16.351 -7.525 1.00 41.28 202 ARG A C 1
ATOM 1484 O O . ARG A 1 202 ? -0.002 -16.910 -8.368 1.00 41.28 202 ARG A O 1
ATOM 1491 N N . PHE A 1 203 ? 1.596 -16.987 -6.809 1.00 29.50 203 PHE A N 1
ATOM 1492 C CA . PHE A 1 203 ? 1.462 -18.380 -6.400 1.00 29.50 203 PHE A CA 1
ATOM 1493 C C . PHE A 1 203 ? 1.541 -18.427 -4.873 1.00 29.50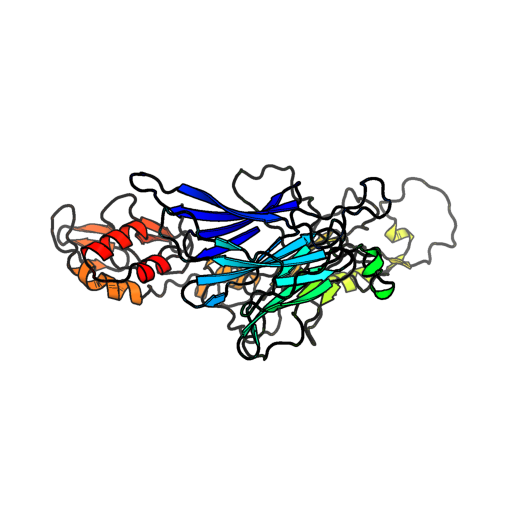 203 PHE A C 1
ATOM 1495 O O . PHE A 1 203 ? 2.448 -19.002 -4.287 1.00 29.50 203 PHE A O 1
ATOM 1502 N N . SER A 1 204 ? 0.563 -17.790 -4.225 1.00 29.95 204 SER A N 1
ATOM 1503 C CA . SER A 1 204 ? 0.183 -18.132 -2.856 1.00 29.95 204 SER A CA 1
ATOM 1504 C C . SER A 1 204 ? -1.223 -18.730 -2.898 1.00 29.95 204 SER A C 1
ATOM 1506 O O . SER A 1 204 ? -2.229 -18.028 -2.933 1.00 29.95 204 SER A O 1
ATOM 1508 N N . SER A 1 205 ? -1.222 -20.061 -2.988 1.00 30.67 205 SER A N 1
ATOM 1509 C CA . SER A 1 205 ? -2.195 -20.994 -2.415 1.00 30.67 205 SER A CA 1
ATOM 1510 C C . SER A 1 205 ? -3.643 -20.998 -2.921 1.00 30.67 205 SER A C 1
ATOM 1512 O O . SER A 1 205 ? -4.556 -20.465 -2.300 1.00 30.67 205 SER A O 1
ATOM 1514 N N . PHE A 1 206 ? -3.871 -21.867 -3.910 1.00 27.70 206 PHE A N 1
ATOM 1515 C CA . PHE A 1 206 ? -5.085 -22.689 -4.068 1.00 27.70 206 PHE A CA 1
ATOM 1516 C C . PHE A 1 206 ? -5.245 -23.754 -2.948 1.00 27.70 206 PHE A C 1
ATOM 1518 O O . PHE A 1 206 ? -5.821 -24.818 -3.157 1.00 27.70 206 PHE A O 1
ATOM 1525 N N . LEU A 1 207 ? -4.737 -23.493 -1.739 1.00 29.11 207 LEU A N 1
ATOM 1526 C CA . LEU A 1 207 ? -4.872 -24.371 -0.577 1.00 29.11 207 LEU A CA 1
ATOM 1527 C C . LEU A 1 207 ? -5.564 -23.601 0.551 1.00 29.11 207 LEU A C 1
ATOM 1529 O O . LEU A 1 207 ? -4.943 -22.794 1.233 1.00 29.11 207 LEU A O 1
ATOM 1533 N N . LEU A 1 208 ? -6.868 -23.864 0.692 1.00 27.86 208 LEU A N 1
ATOM 1534 C CA . LEU A 1 208 ? -7.650 -23.821 1.935 1.00 27.86 208 LEU A CA 1
ATOM 1535 C C . LEU A 1 208 ? -7.283 -22.695 2.924 1.00 27.86 208 LEU A C 1
ATOM 1537 O O . LEU A 1 208 ? -6.864 -22.953 4.050 1.00 27.86 208 LEU A O 1
ATOM 1541 N N . VAL A 1 209 ? -7.506 -21.438 2.536 1.00 29.55 209 VAL A N 1
ATOM 1542 C CA . VAL A 1 209 ? -7.671 -20.344 3.507 1.00 29.55 209 VAL A CA 1
ATOM 1543 C C . VAL A 1 209 ? -9.177 -20.190 3.765 1.00 29.55 209 VAL A C 1
ATOM 1545 O O . VAL A 1 209 ? -9.934 -20.084 2.797 1.00 29.55 209 VAL A O 1
ATOM 1548 N N . PRO A 1 210 ? -9.648 -20.197 5.028 1.00 26.83 210 PRO A N 1
ATOM 1549 C CA . PRO A 1 210 ? -11.059 -19.980 5.330 1.00 26.83 210 PRO A CA 1
ATOM 1550 C C . PRO A 1 210 ? -11.531 -18.612 4.804 1.00 26.83 210 PRO A C 1
ATOM 1552 O O . PRO A 1 210 ? -10.741 -17.660 4.777 1.00 26.83 210 PRO A O 1
ATOM 1555 N N . PRO A 1 211 ? -12.809 -18.470 4.413 1.00 24.33 211 PRO A N 1
ATOM 1556 C CA . PRO A 1 211 ? -13.334 -17.201 3.926 1.00 24.33 211 PRO A CA 1
ATOM 1557 C C . PRO A 1 211 ? -13.233 -16.147 5.039 1.00 24.33 211 PRO A C 1
ATOM 1559 O O . PRO A 1 211 ? -13.772 -16.336 6.126 1.00 24.33 211 PRO A O 1
ATOM 1562 N N . GLY A 1 212 ? -12.519 -15.046 4.781 1.00 28.48 212 GLY A N 1
ATOM 1563 C CA . GLY A 1 212 ? -12.464 -13.897 5.698 1.00 28.48 212 GLY A CA 1
ATOM 1564 C C . GLY A 1 212 ? -11.082 -13.327 6.028 1.00 28.48 212 GLY A C 1
ATOM 1565 O O . GLY A 1 212 ? -11.012 -12.324 6.733 1.00 28.48 212 GLY A O 1
ATOM 1566 N N . ARG A 1 213 ? -9.975 -13.891 5.523 1.00 29.38 213 ARG A N 1
ATOM 1567 C CA . ARG A 1 213 ? -8.636 -13.282 5.669 1.00 29.38 213 ARG A CA 1
ATOM 1568 C C . ARG A 1 213 ? -8.066 -12.845 4.325 1.00 29.38 213 ARG A C 1
ATOM 1570 O O . ARG A 1 213 ? -7.558 -13.648 3.552 1.00 29.38 213 ARG A O 1
ATOM 1577 N N . GLN A 1 214 ? -8.145 -11.544 4.066 1.00 31.38 214 GLN A N 1
ATOM 1578 C CA . GLN A 1 214 ? -7.510 -10.892 2.927 1.00 31.38 214 GLN A CA 1
ATOM 1579 C C . GLN A 1 214 ? -6.039 -10.616 3.278 1.00 31.38 214 GLN A C 1
ATOM 1581 O O . GLN A 1 214 ? -5.746 -9.667 3.999 1.00 31.38 214 GLN A O 1
ATOM 1586 N N . LEU A 1 215 ? -5.113 -11.454 2.804 1.00 32.16 215 LEU A N 1
ATOM 1587 C CA . LEU A 1 215 ? -3.693 -11.097 2.772 1.00 32.16 215 LEU A CA 1
ATOM 1588 C C . LEU A 1 215 ? -3.450 -10.239 1.528 1.00 32.16 215 LEU A C 1
ATOM 1590 O O . LEU A 1 215 ? -3.478 -10.725 0.399 1.00 32.16 215 LEU A O 1
ATOM 1594 N N . THR A 1 216 ? -3.240 -8.943 1.738 1.00 35.31 216 THR A N 1
ATOM 1595 C CA . THR A 1 216 ? -2.551 -8.091 0.772 1.00 35.31 216 THR A CA 1
ATOM 1596 C C . THR A 1 216 ? -1.083 -8.501 0.804 1.00 35.31 216 THR A C 1
ATOM 1598 O O . THR A 1 216 ? -0.374 -8.124 1.734 1.00 35.31 216 THR A O 1
ATOM 1601 N N . SER A 1 217 ? -0.632 -9.331 -0.139 1.00 37.38 217 SER A N 1
ATOM 1602 C CA . SER A 1 217 ? 0.810 -9.489 -0.357 1.00 37.38 217 SER A CA 1
ATOM 1603 C C . SER A 1 217 ? 1.374 -8.097 -0.655 1.00 37.38 217 SER A C 1
ATOM 1605 O O . SER A 1 217 ? 0.863 -7.463 -1.587 1.00 37.38 217 SER A O 1
ATOM 1607 N N . PRO A 1 218 ? 2.318 -7.580 0.152 1.00 48.38 218 PRO A N 1
ATOM 1608 C CA . PRO A 1 218 ? 2.997 -6.344 -0.194 1.00 48.38 218 PRO A CA 1
ATOM 1609 C C . PRO A 1 218 ? 3.710 -6.567 -1.532 1.00 48.38 218 PRO A C 1
ATOM 1611 O O . PRO A 1 218 ? 4.107 -7.689 -1.837 1.00 48.38 218 PRO A O 1
ATOM 1614 N N . PRO A 1 219 ? 3.809 -5.561 -2.400 1.00 57.41 219 PRO A N 1
ATOM 1615 C CA . PRO A 1 219 ? 4.647 -5.706 -3.570 1.00 57.41 219 PRO A CA 1
ATOM 1616 C C . PRO A 1 219 ? 6.117 -5.741 -3.157 1.00 57.41 219 PRO A C 1
ATOM 1618 O O . PRO A 1 219 ? 6.500 -5.306 -2.074 1.00 57.41 219 PRO A O 1
ATOM 1621 N N . ALA A 1 220 ? 6.969 -6.144 -4.093 1.00 70.75 220 ALA A N 1
ATOM 1622 C CA . ALA A 1 220 ? 8.411 -6.215 -3.918 1.00 70.75 220 ALA A CA 1
ATOM 1623 C C . ALA A 1 220 ? 9.123 -4.845 -3.829 1.00 70.75 220 ALA A C 1
ATOM 1625 O O . ALA A 1 220 ? 10.297 -4.727 -4.189 1.00 70.75 220 ALA A O 1
ATOM 1626 N N . ILE A 1 221 ? 8.402 -3.813 -3.379 1.00 84.56 221 ILE A N 1
ATOM 1627 C CA . ILE A 1 221 ? 8.891 -2.498 -2.986 1.00 84.56 221 ILE A CA 1
ATOM 1628 C C . ILE A 1 221 ? 8.496 -2.270 -1.531 1.00 84.56 221 ILE A C 1
ATOM 1630 O O . ILE A 1 221 ? 7.320 -2.270 -1.185 1.00 84.56 221 ILE A O 1
ATOM 1634 N N . VAL A 1 222 ? 9.491 -1.999 -0.696 1.00 84.19 222 VAL A N 1
ATOM 1635 C CA . VAL A 1 222 ? 9.291 -1.518 0.669 1.00 84.19 222 VAL A CA 1
ATOM 1636 C C . VAL A 1 222 ? 9.548 -0.021 0.676 1.00 84.19 222 VAL A C 1
ATOM 1638 O O . VAL A 1 222 ? 10.666 0.414 0.390 1.00 84.19 222 VAL A O 1
ATOM 1641 N N . MET A 1 223 ? 8.524 0.755 1.022 1.00 83.44 223 MET A N 1
ATOM 1642 C CA . MET A 1 223 ? 8.666 2.178 1.320 1.00 83.44 223 MET A CA 1
ATOM 1643 C C . MET A 1 223 ? 9.288 2.324 2.707 1.00 83.44 223 MET A C 1
ATOM 1645 O O . MET A 1 223 ? 8.774 1.777 3.682 1.00 83.44 223 MET A O 1
ATOM 1649 N N . HIS A 1 224 ? 10.404 3.044 2.800 1.00 78.56 224 HIS A N 1
ATOM 1650 C CA . HIS A 1 224 ? 11.026 3.331 4.088 1.00 78.56 224 HIS A CA 1
ATOM 1651 C C . HIS A 1 224 ? 10.335 4.537 4.717 1.00 78.56 224 HIS A C 1
ATOM 1653 O O . HIS A 1 224 ? 10.111 5.532 4.018 1.00 78.56 224 HIS A O 1
ATOM 1659 N N . PRO A 1 225 ? 9.998 4.473 6.014 1.00 69.25 225 PRO A N 1
ATOM 1660 C CA . PRO A 1 225 ? 9.439 5.621 6.698 1.00 69.25 225 PRO A CA 1
ATOM 1661 C C . PRO A 1 225 ? 10.465 6.762 6.698 1.00 69.25 225 PRO A C 1
ATOM 1663 O O . PRO A 1 225 ? 11.673 6.509 6.772 1.00 69.25 225 PRO A O 1
ATOM 1666 N N . PRO A 1 226 ? 10.017 8.021 6.631 1.00 64.00 226 PRO A N 1
ATOM 1667 C CA . PRO A 1 226 ? 10.921 9.142 6.797 1.00 64.00 226 PRO A CA 1
ATOM 1668 C C . PRO A 1 226 ? 11.546 9.167 8.195 1.00 64.00 226 PRO A C 1
ATOM 1670 O O . PRO A 1 226 ? 10.879 8.904 9.202 1.00 64.00 226 PRO A O 1
ATOM 1673 N N . ASP A 1 227 ? 12.825 9.536 8.262 1.00 62.62 227 ASP A N 1
ATOM 1674 C CA . ASP A 1 227 ? 13.479 9.833 9.533 1.00 62.62 227 ASP A CA 1
ATOM 1675 C C . ASP A 1 227 ? 12.812 11.062 10.154 1.00 62.62 227 ASP A C 1
ATOM 1677 O O . ASP A 1 227 ? 12.851 12.158 9.597 1.00 62.62 227 ASP A O 1
ATOM 1681 N N . ALA A 1 228 ? 12.207 10.890 11.331 1.00 52.75 228 ALA A N 1
ATOM 1682 C CA . ALA A 1 228 ? 11.476 11.948 12.033 1.00 52.75 228 ALA A CA 1
ATOM 1683 C C . ALA A 1 228 ? 12.348 13.179 12.363 1.00 52.75 228 ALA A C 1
ATOM 1685 O O . ALA A 1 228 ? 11.825 14.271 12.576 1.00 52.75 228 ALA A O 1
ATOM 1686 N N . ALA A 1 229 ? 13.673 13.004 12.391 1.00 52.84 229 ALA A N 1
ATOM 1687 C CA . ALA A 1 229 ? 14.651 14.060 12.628 1.00 52.84 229 ALA A CA 1
ATOM 1688 C C . ALA A 1 229 ? 15.154 14.745 11.342 1.00 52.84 229 ALA A C 1
ATOM 1690 O O . ALA A 1 229 ? 15.846 15.760 11.435 1.00 52.84 229 ALA A O 1
ATOM 1691 N N . SER A 1 230 ? 14.850 14.214 10.150 1.00 57.62 230 SER A N 1
ATOM 1692 C CA . SER A 1 230 ? 15.344 14.768 8.887 1.00 57.62 230 SER A CA 1
ATOM 1693 C C . SER A 1 230 ? 14.311 15.664 8.210 1.00 57.62 230 SER A C 1
ATOM 1695 O O . SER A 1 230 ? 13.101 15.454 8.276 1.00 57.62 230 SER A O 1
ATOM 1697 N N . SER A 1 231 ? 14.801 16.658 7.471 1.00 70.94 231 SER A N 1
ATOM 1698 C CA . SER A 1 231 ? 13.977 17.386 6.509 1.00 70.94 231 SER A CA 1
ATOM 1699 C C . SER A 1 231 ? 13.447 16.440 5.420 1.00 70.94 231 SER A C 1
ATOM 1701 O O . SER A 1 231 ? 13.987 15.351 5.201 1.00 70.94 231 SER A O 1
ATOM 1703 N N . LYS A 1 232 ? 12.378 16.861 4.727 1.00 80.19 232 LYS A N 1
ATOM 1704 C CA . LYS A 1 232 ? 11.794 16.134 3.588 1.00 80.19 232 LYS A CA 1
ATOM 1705 C C . LYS A 1 232 ? 12.901 15.730 2.600 1.00 80.19 232 LYS A C 1
ATOM 1707 O O . LYS A 1 232 ? 13.497 16.627 1.998 1.00 80.19 232 LYS A O 1
ATOM 1712 N N . PRO A 1 233 ? 13.161 14.427 2.372 1.00 81.50 233 PRO A N 1
ATOM 1713 C CA . PRO A 1 233 ? 14.187 14.012 1.422 1.00 81.50 233 PRO A CA 1
ATOM 1714 C C . PRO A 1 233 ? 13.771 14.403 -0.006 1.00 81.50 233 PRO A C 1
ATOM 1716 O O . PRO A 1 233 ? 12.574 14.528 -0.276 1.00 81.50 233 PRO A O 1
ATOM 1719 N N . PRO A 1 234 ? 14.711 14.571 -0.952 1.00 82.88 234 PRO A N 1
ATOM 1720 C CA . PRO A 1 234 ? 14.392 15.020 -2.311 1.00 82.88 234 PRO A CA 1
ATOM 1721 C C . PRO A 1 234 ? 13.510 14.028 -3.084 1.00 82.88 234 PRO A C 1
ATOM 1723 O O . PRO A 1 234 ? 12.704 14.433 -3.919 1.00 82.88 234 PRO A O 1
ATOM 1726 N N . SER A 1 235 ? 13.613 12.733 -2.780 1.00 85.00 235 SER A N 1
ATOM 1727 C CA . SER A 1 235 ? 12.780 11.674 -3.354 1.00 85.00 235 SER A CA 1
ATOM 1728 C C . SER A 1 235 ? 12.311 10.695 -2.268 1.00 85.00 235 SER A C 1
ATOM 1730 O O . SER A 1 235 ? 12.907 10.665 -1.187 1.00 85.00 235 SER A O 1
ATOM 1732 N N . PRO A 1 236 ? 11.229 9.929 -2.510 1.00 88.62 236 PRO A N 1
ATOM 1733 C CA . PRO A 1 236 ? 10.806 8.863 -1.609 1.00 88.62 236 PRO A CA 1
ATOM 1734 C C . PRO A 1 236 ? 11.903 7.810 -1.436 1.00 88.62 236 PRO A C 1
ATOM 1736 O O . PRO A 1 236 ? 12.543 7.393 -2.407 1.00 88.62 236 PRO A O 1
ATOM 1739 N N . GLN A 1 237 ? 12.093 7.366 -0.197 1.00 87.44 237 GLN A N 1
ATOM 1740 C CA . GLN A 1 237 ? 13.051 6.320 0.129 1.00 87.44 237 GLN A CA 1
ATOM 1741 C C . GLN A 1 237 ? 12.371 4.956 0.030 1.00 87.44 237 GLN A C 1
ATOM 1743 O O . GLN A 1 237 ? 11.372 4.710 0.698 1.00 87.44 237 GLN A O 1
ATOM 1748 N N . TYR A 1 238 ? 12.899 4.063 -0.800 1.00 87.69 238 TYR A N 1
ATOM 1749 C CA . TYR A 1 238 ? 12.375 2.712 -0.957 1.00 87.69 238 TYR A CA 1
ATOM 1750 C C . TYR A 1 238 ? 13.489 1.717 -1.276 1.00 87.69 238 TYR A C 1
ATOM 1752 O O . TYR A 1 238 ? 14.542 2.087 -1.798 1.00 87.69 238 TYR A O 1
ATOM 1760 N N . SER A 1 239 ? 13.234 0.449 -0.976 1.00 89.19 239 SER A N 1
ATOM 1761 C CA . SER A 1 239 ? 14.009 -0.688 -1.473 1.00 89.19 239 SER A CA 1
ATOM 1762 C C . SER A 1 239 ? 13.133 -1.527 -2.386 1.00 89.19 239 SER A C 1
ATOM 1764 O O . SER A 1 239 ? 11.949 -1.682 -2.107 1.00 89.19 239 SER A O 1
ATOM 1766 N N . LEU A 1 240 ? 13.706 -2.098 -3.440 1.00 89.31 240 LEU A N 1
ATOM 1767 C CA . LEU A 1 240 ? 13.022 -3.029 -4.327 1.00 89.31 240 LEU A CA 1
ATOM 1768 C C . LEU A 1 240 ? 13.876 -4.248 -4.648 1.00 89.31 240 LEU A C 1
ATOM 1770 O O . LEU A 1 240 ? 15.108 -4.175 -4.648 1.00 89.31 240 LEU A O 1
ATOM 1774 N N . ILE A 1 241 ? 13.204 -5.354 -4.953 1.00 89.69 241 ILE A N 1
ATOM 1775 C CA . ILE A 1 241 ? 13.827 -6.571 -5.478 1.00 89.69 241 ILE A CA 1
ATOM 1776 C C . ILE A 1 241 ? 13.258 -6.908 -6.858 1.00 89.69 241 ILE A C 1
ATOM 1778 O O . ILE A 1 241 ? 12.114 -6.596 -7.200 1.00 89.69 241 ILE A O 1
ATOM 1782 N N . ARG A 1 242 ? 1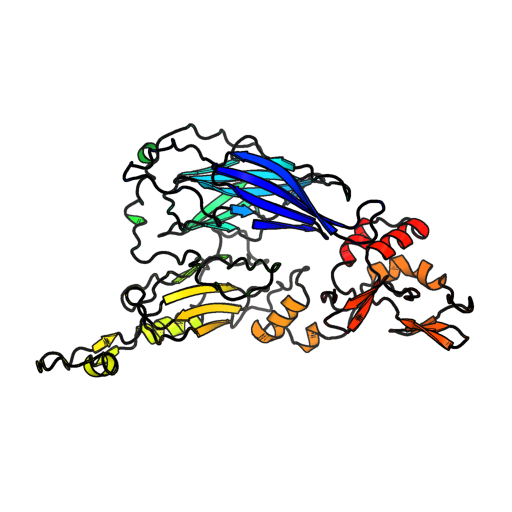4.082 -7.569 -7.661 1.00 88.25 242 ARG A N 1
ATOM 1783 C CA . ARG A 1 242 ? 13.728 -8.094 -8.978 1.00 88.25 242 ARG A CA 1
ATOM 1784 C C . ARG A 1 242 ? 13.635 -9.609 -8.948 1.00 88.25 242 ARG A C 1
ATOM 1786 O O . ARG A 1 242 ? 14.183 -10.262 -8.062 1.00 88.25 242 ARG A O 1
ATOM 1793 N N . LEU A 1 243 ? 12.980 -10.157 -9.965 1.00 85.88 243 LEU A N 1
ATOM 1794 C CA . LEU A 1 243 ? 12.586 -11.561 -10.020 1.00 85.88 243 LEU A CA 1
ATOM 1795 C C . LEU A 1 243 ? 13.770 -12.527 -9.913 1.00 85.88 243 LEU A C 1
ATOM 1797 O O . LEU A 1 243 ? 13.654 -13.579 -9.283 1.00 85.88 243 LEU A O 1
ATOM 1801 N N . SER A 1 244 ? 14.895 -12.186 -10.544 1.00 87.38 244 SER A N 1
ATOM 1802 C CA . SER A 1 244 ? 16.065 -13.060 -10.629 1.00 87.38 244 SER A CA 1
ATOM 1803 C C . SER A 1 244 ? 17.290 -12.388 -10.029 1.00 87.38 244 SER A C 1
ATOM 1805 O O . SER A 1 244 ? 17.671 -11.306 -10.473 1.00 87.38 244 SER A O 1
ATOM 1807 N N . ALA A 1 245 ? 17.964 -13.067 -9.108 1.00 89.62 245 ALA A N 1
ATOM 1808 C CA . ALA A 1 245 ? 19.322 -12.739 -8.703 1.00 89.62 245 ALA A CA 1
ATOM 1809 C C . ALA A 1 245 ? 20.265 -13.819 -9.248 1.00 89.62 245 ALA A C 1
ATOM 1811 O O . ALA A 1 245 ? 20.117 -15.016 -8.984 1.00 89.62 245 ALA A O 1
ATOM 1812 N N . THR A 1 246 ? 21.197 -13.394 -10.088 1.00 87.12 246 THR A N 1
ATOM 1813 C CA . THR A 1 246 ? 22.129 -14.235 -10.834 1.00 87.12 246 THR A CA 1
ATOM 1814 C C . THR A 1 246 ? 23.513 -13.587 -10.794 1.00 87.12 246 THR A C 1
ATOM 1816 O O . THR A 1 246 ? 23.628 -12.372 -10.639 1.00 87.12 246 THR A O 1
ATOM 1819 N N . PRO A 1 247 ? 24.582 -14.357 -11.018 1.00 84.94 247 PRO A N 1
ATOM 1820 C CA . PRO A 1 247 ? 25.939 -13.811 -11.055 1.00 84.94 247 PRO A CA 1
ATOM 1821 C C . PRO A 1 247 ? 26.159 -12.749 -12.144 1.00 84.94 247 PRO A C 1
ATOM 1823 O O . PRO A 1 247 ? 27.121 -11.992 -12.074 1.00 84.94 247 PRO A O 1
ATOM 1826 N N . SER A 1 248 ? 25.308 -12.718 -13.176 1.00 81.50 248 SER A N 1
ATOM 1827 C CA . SER A 1 248 ? 25.412 -11.802 -14.317 1.00 81.50 248 SER A CA 1
ATOM 1828 C C . SER A 1 248 ? 24.558 -10.538 -14.199 1.00 81.50 248 SER A C 1
ATOM 1830 O O . SER A 1 248 ? 24.749 -9.624 -14.996 1.00 81.50 248 SER A O 1
ATOM 1832 N N . ASN A 1 249 ? 23.612 -10.460 -13.255 1.00 81.62 249 ASN A N 1
ATOM 1833 C CA . ASN A 1 249 ? 22.734 -9.296 -13.107 1.00 81.62 249 ASN A CA 1
ATOM 1834 C C . ASN A 1 249 ? 22.857 -8.684 -11.709 1.00 81.62 249 ASN A C 1
ATOM 1836 O O . ASN A 1 249 ? 22.217 -9.114 -10.768 1.00 81.62 249 ASN A O 1
ATOM 1840 N N . THR A 1 250 ? 23.641 -7.625 -11.560 1.00 75.88 250 THR A N 1
ATOM 1841 C CA . THR A 1 250 ? 23.867 -6.978 -10.254 1.00 75.88 250 THR A CA 1
ATOM 1842 C C . THR A 1 250 ? 22.735 -6.043 -9.823 1.00 75.88 250 THR A C 1
ATOM 1844 O O . THR A 1 250 ? 22.703 -5.591 -8.687 1.00 75.88 250 THR A O 1
ATOM 1847 N N . ASN A 1 251 ? 21.775 -5.760 -10.704 1.00 83.94 251 ASN A N 1
ATOM 1848 C CA . ASN A 1 251 ? 20.674 -4.828 -10.450 1.00 83.94 251 ASN A CA 1
ATOM 1849 C C . ASN A 1 251 ? 19.459 -5.465 -9.754 1.00 83.94 251 ASN A C 1
ATOM 1851 O O . ASN A 1 251 ? 18.378 -4.874 -9.747 1.00 83.94 251 ASN A O 1
ATOM 1855 N N . TRP A 1 252 ? 19.608 -6.691 -9.249 1.00 87.88 252 TRP A N 1
ATOM 1856 C CA . TRP A 1 252 ? 18.524 -7.501 -8.700 1.00 87.88 252 TRP A CA 1
ATOM 1857 C C . TRP A 1 252 ? 17.956 -6.943 -7.383 1.00 87.88 252 TRP A C 1
ATOM 1859 O O . TRP A 1 252 ? 16.791 -7.186 -7.076 1.00 87.88 252 TRP A O 1
ATOM 1869 N N . PHE A 1 253 ? 18.744 -6.153 -6.651 1.00 90.38 253 PHE A N 1
ATOM 1870 C CA . PHE A 1 253 ? 18.326 -5.341 -5.512 1.00 90.38 253 PHE A CA 1
ATOM 1871 C C . PHE A 1 253 ? 18.653 -3.869 -5.787 1.00 90.38 253 PHE A C 1
ATOM 1873 O O . PHE A 1 253 ? 19.716 -3.550 -6.317 1.00 90.38 253 PHE A O 1
ATOM 1880 N N . GLN A 1 254 ? 17.745 -2.964 -5.428 1.00 88.81 254 GLN A N 1
ATOM 1881 C CA . GLN A 1 254 ? 17.943 -1.522 -5.566 1.00 88.81 254 GLN A CA 1
ATOM 1882 C C . GLN A 1 254 ? 17.369 -0.807 -4.343 1.00 88.81 254 GLN A C 1
ATOM 1884 O O . GLN A 1 254 ? 16.292 -1.148 -3.867 1.00 88.81 254 GLN A O 1
ATOM 1889 N N . THR A 1 255 ? 18.066 0.219 -3.859 1.00 88.31 255 THR A N 1
ATOM 1890 C CA . THR A 1 255 ? 17.591 1.087 -2.776 1.00 88.31 255 THR A CA 1
ATOM 1891 C C . THR A 1 255 ? 17.859 2.549 -3.104 1.00 88.31 255 THR A C 1
ATOM 1893 O O . THR A 1 255 ? 18.861 2.871 -3.742 1.00 88.31 255 THR A O 1
ATOM 1896 N N . THR A 1 256 ? 16.958 3.436 -2.688 1.00 88.38 256 THR A N 1
ATOM 1897 C CA . THR A 1 256 ? 17.154 4.893 -2.753 1.00 88.38 256 THR A CA 1
ATOM 1898 C C . THR A 1 256 ? 17.575 5.492 -1.410 1.00 88.38 256 THR A C 1
ATOM 1900 O O . THR A 1 256 ? 17.758 6.707 -1.320 1.00 88.38 256 THR A O 1
ATOM 1903 N N . ARG A 1 257 ? 17.759 4.675 -0.358 1.00 82.19 257 ARG A N 1
ATOM 1904 C CA . ARG A 1 257 ? 18.293 5.164 0.922 1.00 82.19 257 ARG A CA 1
ATOM 1905 C C . ARG A 1 257 ? 19.763 5.576 0.761 1.00 82.19 257 ARG A C 1
ATOM 1907 O O . ARG A 1 257 ? 20.560 4.776 0.268 1.00 82.19 257 ARG A O 1
ATOM 1914 N N . PRO A 1 258 ? 20.151 6.785 1.199 1.00 72.44 258 PRO A N 1
ATOM 1915 C CA . PRO A 1 258 ? 21.543 7.209 1.152 1.00 72.44 258 PRO A CA 1
ATOM 1916 C C . PRO A 1 258 ? 22.393 6.385 2.130 1.00 72.44 258 PRO A C 1
ATOM 1918 O O . PRO A 1 258 ? 21.996 6.178 3.275 1.00 72.44 258 PRO A O 1
ATOM 1921 N N . SER A 1 259 ? 23.581 5.952 1.688 1.00 63.41 259 SER A N 1
ATOM 1922 C CA . SER A 1 259 ? 24.660 5.418 2.549 1.00 63.41 259 SER A CA 1
ATOM 1923 C C . SER A 1 259 ? 24.286 4.249 3.482 1.00 63.41 259 SER A C 1
ATOM 1925 O O . SER A 1 259 ? 24.936 4.045 4.503 1.00 63.41 259 SER A O 1
ATOM 1927 N N . SER A 1 260 ? 23.262 3.461 3.146 1.00 65.25 260 SER A N 1
ATOM 1928 C CA . SER A 1 260 ? 22.885 2.281 3.932 1.00 65.25 260 SER A CA 1
ATOM 1929 C C . SER A 1 260 ? 23.739 1.073 3.517 1.00 65.25 260 SER A C 1
ATOM 1931 O O . SER A 1 260 ? 23.869 0.830 2.311 1.00 65.25 260 SER A O 1
ATOM 1933 N N . PRO A 1 261 ? 24.324 0.311 4.465 1.00 77.31 261 PRO A N 1
ATOM 1934 C CA . PRO A 1 261 ? 24.925 -0.974 4.130 1.00 77.31 261 PRO A CA 1
ATOM 1935 C C . PRO A 1 261 ? 23.869 -1.876 3.481 1.00 77.31 261 PRO A C 1
ATOM 1937 O O . PRO A 1 261 ? 22.677 -1.778 3.781 1.00 77.31 261 PRO A O 1
ATOM 1940 N N . LEU A 1 262 ? 24.302 -2.752 2.572 1.00 84.31 262 LEU A N 1
ATOM 1941 C CA . LEU A 1 262 ? 23.405 -3.749 1.993 1.00 84.31 262 LEU A CA 1
ATOM 1942 C C . LEU A 1 262 ? 22.756 -4.563 3.125 1.00 84.31 262 LEU A C 1
ATOM 1944 O O . LEU A 1 262 ? 23.474 -4.987 4.036 1.00 84.31 262 LEU A O 1
ATOM 1948 N N . PRO A 1 263 ? 21.438 -4.835 3.064 1.00 88.62 263 PRO A N 1
ATOM 1949 C CA . PRO A 1 263 ? 20.790 -5.721 4.022 1.00 88.62 263 PRO A CA 1
ATOM 1950 C C . PRO A 1 263 ? 21.550 -7.046 4.155 1.00 88.62 263 PRO A C 1
ATOM 1952 O O . PRO A 1 263 ? 22.110 -7.549 3.176 1.00 88.62 263 PRO A O 1
ATOM 1955 N N . GLN A 1 264 ? 21.553 -7.647 5.343 1.00 90.25 264 GLN A N 1
ATOM 1956 C CA . GLN A 1 264 ? 22.280 -8.892 5.614 1.00 90.25 264 GLN A CA 1
ATOM 1957 C C . GLN A 1 264 ? 21.848 -10.018 4.664 1.00 90.25 264 GLN A C 1
ATOM 1959 O O . GLN A 1 264 ? 22.693 -10.718 4.103 1.00 90.25 264 GLN A O 1
ATOM 1964 N N . TRP A 1 265 ? 20.542 -10.147 4.401 1.00 91.31 265 TRP A N 1
ATOM 1965 C CA . TRP A 1 265 ? 20.026 -11.092 3.410 1.00 91.31 265 TRP A CA 1
ATOM 1966 C C . TRP A 1 265 ? 20.531 -10.791 1.993 1.00 91.31 265 TRP A C 1
ATOM 1968 O O . TRP A 1 265 ? 20.789 -11.724 1.232 1.00 91.31 265 TRP A O 1
ATOM 1978 N N . ALA A 1 266 ? 20.707 -9.515 1.635 1.00 91.62 266 ALA A N 1
ATOM 1979 C CA . ALA A 1 266 ? 21.170 -9.128 0.308 1.00 91.62 266 ALA A CA 1
ATOM 1980 C C . ALA A 1 266 ? 22.651 -9.468 0.135 1.00 91.62 266 ALA A C 1
ATOM 1982 O O . ALA A 1 266 ? 23.031 -10.150 -0.815 1.00 91.62 266 ALA A O 1
ATOM 1983 N N . SER A 1 267 ? 23.451 -9.111 1.141 1.00 91.44 267 SER A N 1
ATOM 1984 C CA . SER A 1 267 ? 24.864 -9.473 1.254 1.00 91.44 267 SER A CA 1
ATOM 1985 C C . SER A 1 267 ? 25.071 -10.992 1.226 1.00 91.44 267 SER A C 1
ATOM 1987 O O . SER A 1 267 ? 26.003 -11.492 0.593 1.00 91.44 267 SER A O 1
ATOM 1989 N N . HIS A 1 268 ? 24.182 -11.752 1.876 1.00 91.69 268 HIS A N 1
ATOM 1990 C CA . HIS A 1 268 ? 24.199 -13.211 1.827 1.00 91.69 268 HIS A CA 1
ATOM 1991 C C . HIS A 1 268 ? 23.976 -13.731 0.403 1.00 91.69 268 HIS A C 1
ATOM 1993 O O . HIS A 1 268 ? 24.759 -14.558 -0.063 1.00 91.69 268 HIS A O 1
ATOM 1999 N N . ILE A 1 269 ? 22.942 -13.253 -0.297 1.00 90.94 269 ILE A N 1
ATOM 2000 C CA . ILE A 1 269 ? 22.663 -13.662 -1.680 1.00 90.94 269 ILE A CA 1
ATOM 2001 C C . ILE A 1 269 ? 23.849 -13.317 -2.584 1.00 90.94 269 ILE A C 1
ATOM 2003 O O . ILE A 1 269 ? 24.324 -14.205 -3.289 1.00 90.94 269 ILE A O 1
ATOM 2007 N N . ASP A 1 270 ? 24.396 -12.101 -2.508 1.00 90.81 270 ASP A N 1
ATOM 2008 C CA . ASP A 1 270 ? 25.567 -11.700 -3.302 1.00 90.81 270 ASP A CA 1
ATOM 2009 C C . ASP A 1 270 ? 26.778 -12.610 -3.041 1.00 90.81 270 ASP A C 1
ATOM 2011 O O . ASP A 1 270 ? 27.417 -13.097 -3.980 1.00 90.81 270 ASP A O 1
ATOM 2015 N N . SER A 1 271 ? 27.049 -12.938 -1.773 1.00 89.94 271 SER A N 1
ATOM 2016 C CA . SER A 1 271 ? 28.100 -13.893 -1.402 1.00 89.94 271 SER A CA 1
ATOM 2017 C C . SER A 1 271 ? 27.872 -15.273 -2.031 1.00 89.94 271 SER A C 1
ATOM 2019 O O . SER A 1 271 ? 28.813 -15.899 -2.528 1.00 89.94 271 SER A O 1
ATOM 2021 N N . GLN A 1 272 ? 26.626 -15.757 -2.054 1.00 88.88 272 GLN A N 1
ATOM 2022 C CA . GLN A 1 272 ? 26.282 -17.043 -2.664 1.00 88.88 272 GLN A CA 1
ATOM 2023 C C . GLN A 1 272 ? 26.376 -17.004 -4.191 1.00 88.88 272 GLN A C 1
ATOM 2025 O O . GLN A 1 272 ? 26.846 -17.978 -4.782 1.00 88.88 272 GLN A O 1
ATOM 2030 N N . LEU A 1 273 ? 25.973 -15.910 -4.838 1.00 88.88 273 LEU A N 1
ATOM 2031 C CA . LEU A 1 273 ? 26.074 -15.731 -6.290 1.00 88.88 273 LEU A CA 1
ATOM 2032 C C . LEU A 1 273 ? 27.532 -15.689 -6.768 1.00 88.88 273 LEU A C 1
ATOM 2034 O O . LEU A 1 273 ? 27.835 -16.169 -7.861 1.00 88.88 273 LEU A O 1
ATOM 2038 N N . GLY A 1 274 ? 28.450 -15.195 -5.933 1.00 85.75 274 GLY A N 1
ATOM 2039 C CA . GLY A 1 274 ? 29.889 -15.211 -6.205 1.00 85.75 274 GLY A CA 1
ATOM 2040 C C . GLY A 1 274 ? 30.534 -16.605 -6.179 1.00 85.75 274 GLY A C 1
ATOM 2041 O O . GLY A 1 274 ? 31.645 -16.779 -6.687 1.00 85.75 274 GLY A O 1
ATOM 2042 N N . ARG A 1 275 ? 29.866 -17.628 -5.622 1.00 84.75 275 ARG A N 1
ATOM 2043 C CA . ARG A 1 275 ? 30.437 -18.980 -5.489 1.00 84.75 275 ARG A CA 1
ATOM 2044 C C . ARG A 1 275 ? 30.474 -19.718 -6.825 1.00 84.75 275 ARG A C 1
ATOM 2046 O O . ARG A 1 275 ? 29.438 -20.080 -7.395 1.00 84.75 275 ARG A O 1
ATOM 2053 N N . ARG A 1 276 ? 31.692 -20.035 -7.275 1.00 82.75 276 ARG A N 1
ATOM 2054 C CA . ARG A 1 276 ? 31.946 -20.824 -8.486 1.00 82.75 276 ARG A CA 1
ATOM 2055 C C . ARG A 1 276 ? 32.466 -22.222 -8.166 1.00 82.75 276 ARG A C 1
ATOM 2057 O O . ARG A 1 276 ? 33.473 -22.376 -7.468 1.00 82.75 276 ARG A O 1
ATOM 2064 N N . LEU A 1 277 ? 31.814 -23.223 -8.745 1.00 79.38 277 LEU A N 1
ATOM 2065 C CA . LEU A 1 277 ? 32.187 -24.632 -8.638 1.00 79.38 277 LEU A CA 1
ATOM 2066 C C . LEU A 1 277 ? 32.723 -25.136 -9.984 1.00 79.38 277 LEU A C 1
ATOM 2068 O O . LEU A 1 277 ? 32.362 -24.573 -11.023 1.00 79.38 277 LEU A O 1
ATOM 2072 N N . PRO A 1 278 ? 33.594 -26.158 -10.000 1.00 80.25 278 PRO A N 1
ATOM 2073 C CA . PRO A 1 278 ? 33.884 -26.906 -11.218 1.00 80.25 278 PRO A CA 1
ATOM 2074 C C . PRO A 1 278 ? 32.587 -27.361 -11.897 1.00 80.25 278 PRO A C 1
ATOM 2076 O O . PRO A 1 278 ? 31.610 -27.699 -11.226 1.00 80.25 278 PRO A O 1
ATOM 2079 N N . ARG A 1 279 ? 32.561 -27.356 -13.234 1.00 70.00 279 ARG A N 1
ATOM 2080 C CA . ARG A 1 279 ? 31.365 -27.705 -14.018 1.00 70.00 279 ARG A CA 1
ATOM 2081 C C . ARG A 1 279 ? 30.785 -29.072 -13.645 1.00 70.00 279 ARG A C 1
ATOM 2083 O O . ARG A 1 279 ? 29.568 -29.194 -13.563 1.00 70.00 279 ARG A O 1
ATOM 2090 N N . LEU A 1 280 ? 31.642 -30.060 -13.392 1.00 68.94 280 LEU A N 1
ATOM 2091 C CA . LEU A 1 280 ? 31.230 -31.414 -13.012 1.00 68.94 280 LEU A CA 1
ATOM 2092 C C . LEU A 1 280 ? 30.501 -31.432 -11.658 1.00 68.94 280 LEU A C 1
ATOM 2094 O O . LEU A 1 280 ? 29.411 -31.990 -11.562 1.00 68.94 280 LEU A O 1
ATOM 2098 N N . ASP A 1 281 ? 31.024 -30.725 -10.654 1.00 70.44 281 ASP A N 1
ATOM 2099 C CA . ASP A 1 281 ? 30.403 -30.624 -9.324 1.00 70.44 281 ASP A CA 1
ATOM 2100 C C . ASP A 1 281 ? 29.071 -29.863 -9.364 1.00 70.44 281 ASP A C 1
ATOM 2102 O O . ASP A 1 281 ? 28.128 -30.193 -8.650 1.00 70.44 281 ASP A O 1
ATOM 2106 N N . ALA A 1 282 ? 28.966 -28.844 -10.223 1.00 63.94 282 ALA A N 1
ATOM 2107 C CA . ALA A 1 282 ? 27.732 -28.078 -10.396 1.00 63.94 282 ALA A CA 1
ATOM 2108 C C . ALA A 1 282 ? 26.612 -28.871 -11.100 1.00 63.94 282 ALA A C 1
ATOM 2110 O O . ALA A 1 282 ? 25.443 -28.504 -10.983 1.00 63.94 282 ALA A O 1
ATOM 2111 N N . LEU A 1 283 ? 26.959 -29.932 -11.839 1.00 61.97 283 LEU A N 1
ATOM 2112 C CA . LEU A 1 283 ? 26.026 -30.791 -12.577 1.00 61.97 283 LEU A CA 1
ATOM 2113 C C . LEU A 1 283 ? 25.701 -32.108 -11.849 1.00 61.97 283 LEU A C 1
ATOM 2115 O O . LEU A 1 283 ? 24.810 -32.838 -12.298 1.00 61.97 283 LEU A O 1
ATOM 2119 N N . GLN A 1 284 ? 26.362 -32.411 -10.723 1.00 55.84 284 GLN A N 1
ATOM 2120 C CA . GLN A 1 284 ? 26.033 -33.573 -9.892 1.00 55.84 284 GLN A CA 1
ATOM 2121 C C . GLN A 1 284 ? 24.573 -33.486 -9.412 1.00 55.84 284 GLN A C 1
ATOM 2123 O O . GLN A 1 284 ? 24.202 -32.627 -8.614 1.00 55.84 284 GLN A O 1
ATOM 2128 N N . GLY A 1 285 ? 23.728 -34.380 -9.939 1.00 54.03 285 GLY A N 1
ATOM 2129 C CA . GLY A 1 285 ? 22.282 -34.435 -9.687 1.00 54.03 285 GLY A CA 1
ATOM 2130 C C . GLY A 1 285 ? 21.381 -34.019 -10.862 1.00 54.03 285 GLY A C 1
ATOM 2131 O O . GLY A 1 285 ? 20.168 -34.198 -10.761 1.00 54.03 285 GLY A O 1
ATOM 2132 N N . LEU A 1 286 ? 21.945 -33.498 -11.961 1.00 52.22 286 LEU A N 1
ATOM 2133 C CA . LEU A 1 286 ? 21.245 -33.203 -13.228 1.00 52.22 286 LEU A CA 1
ATOM 2134 C C . LEU A 1 286 ? 21.738 -34.055 -14.411 1.00 52.22 286 LEU A C 1
ATOM 2136 O O . LEU A 1 286 ? 21.045 -34.137 -15.422 1.00 52.22 286 LEU A O 1
ATOM 2140 N N . ALA A 1 287 ? 22.912 -34.681 -14.296 1.00 44.03 287 ALA A N 1
ATOM 2141 C CA . ALA A 1 287 ? 23.434 -35.603 -15.299 1.00 44.03 287 ALA A CA 1
ATOM 2142 C C . ALA A 1 287 ? 22.667 -36.937 -15.253 1.00 44.03 287 ALA A C 1
ATOM 2144 O O . ALA A 1 287 ? 22.975 -37.817 -14.455 1.00 44.03 287 ALA A O 1
ATOM 2145 N N . SER A 1 288 ? 21.640 -37.046 -16.095 1.00 45.75 288 SER A N 1
ATOM 2146 C CA . SER A 1 288 ? 21.162 -38.324 -16.621 1.00 45.75 288 SER A CA 1
ATOM 2147 C C . SER A 1 288 ? 21.887 -38.553 -17.951 1.00 45.75 288 SER A C 1
ATOM 2149 O O . SER A 1 288 ? 21.738 -37.747 -18.866 1.00 45.75 288 SER A O 1
ATOM 2151 N N . ASP A 1 289 ? 22.699 -39.607 -17.995 1.00 45.38 289 ASP A N 1
ATOM 2152 C CA . ASP A 1 289 ? 23.104 -40.424 -19.150 1.00 45.38 289 ASP A CA 1
ATOM 2153 C C . ASP A 1 289 ? 23.431 -39.701 -20.472 1.00 45.38 289 ASP A C 1
ATOM 2155 O O . ASP A 1 289 ? 22.729 -39.853 -21.472 1.00 45.38 289 ASP A O 1
ATOM 2159 N N . SER A 1 290 ? 24.534 -38.952 -20.523 1.00 45.44 290 SER A N 1
ATOM 2160 C CA . SER A 1 290 ? 25.117 -38.538 -21.807 1.00 45.44 290 SER A CA 1
ATOM 2161 C C . SER A 1 290 ? 26.632 -38.732 -21.787 1.00 45.44 290 SER A C 1
ATOM 2163 O O . SER A 1 290 ? 27.370 -37.831 -21.391 1.00 45.44 290 SER A O 1
ATOM 2165 N N . ASP A 1 291 ? 27.068 -39.905 -22.249 1.00 48.44 291 ASP A N 1
ATOM 2166 C CA . ASP A 1 291 ? 28.461 -40.363 -22.377 1.00 48.44 291 ASP A CA 1
ATOM 2167 C C . ASP A 1 291 ? 29.230 -39.626 -23.492 1.00 48.44 291 ASP A C 1
ATOM 2169 O O . ASP A 1 291 ? 29.669 -40.214 -24.480 1.00 48.44 291 ASP A O 1
ATOM 2173 N N . SER A 1 292 ? 29.392 -38.313 -23.349 1.00 49.34 292 SER A N 1
ATOM 2174 C CA . SER A 1 292 ? 30.234 -37.505 -24.237 1.00 49.34 292 SER A CA 1
ATOM 2175 C C . SER A 1 292 ? 31.413 -36.948 -23.443 1.00 49.34 292 SER A C 1
ATOM 2177 O O . SER A 1 292 ? 31.429 -35.782 -23.045 1.00 49.34 292 SER A O 1
ATOM 2179 N N . GLU A 1 293 ? 32.392 -37.815 -23.197 1.00 49.03 293 GLU A N 1
ATOM 2180 C CA . GLU A 1 293 ? 33.690 -37.496 -22.598 1.00 49.03 293 GLU A CA 1
ATOM 2181 C C . GLU A 1 293 ? 34.474 -36.563 -23.539 1.00 49.03 293 GLU A C 1
ATOM 2183 O O . GLU A 1 293 ? 35.120 -36.989 -24.496 1.00 49.03 293 GLU A O 1
ATOM 2188 N N . SER A 1 294 ? 34.403 -35.255 -23.289 1.00 49.22 294 SER A N 1
ATOM 2189 C CA . SER A 1 294 ? 35.359 -34.292 -23.836 1.00 49.22 294 SER A CA 1
ATOM 2190 C C . SER A 1 294 ? 36.118 -33.639 -22.680 1.00 49.22 294 SER A C 1
ATOM 2192 O O . SER A 1 294 ? 35.597 -32.737 -22.015 1.00 49.22 294 SER A O 1
ATOM 2194 N N . ASP A 1 295 ? 37.361 -34.076 -22.469 1.00 50.16 295 ASP A N 1
ATOM 2195 C CA . ASP A 1 295 ? 38.274 -33.686 -21.378 1.00 50.16 295 ASP A CA 1
ATOM 2196 C C . ASP A 1 295 ? 38.626 -32.185 -21.304 1.00 50.16 295 ASP A C 1
ATOM 2198 O O . ASP A 1 295 ? 39.293 -31.732 -20.375 1.00 50.16 295 ASP A O 1
ATOM 2202 N N . ALA A 1 296 ? 38.154 -31.365 -22.245 1.00 49.47 296 ALA A N 1
ATOM 2203 C CA . ALA A 1 296 ? 38.443 -29.932 -22.298 1.00 49.47 296 ALA A CA 1
ATOM 2204 C C . ALA A 1 296 ? 37.522 -29.056 -21.415 1.00 49.47 296 ALA A C 1
ATOM 2206 O O . ALA A 1 296 ? 37.776 -27.860 -21.269 1.00 49.47 296 ALA A O 1
ATOM 2207 N N . CYS A 1 297 ? 36.450 -29.605 -20.825 1.00 51.19 297 CYS A N 1
ATOM 2208 C CA . CYS A 1 297 ? 35.433 -28.821 -20.097 1.00 51.19 297 CYS A CA 1
ATOM 2209 C C . CYS A 1 297 ? 35.551 -28.866 -18.555 1.00 51.19 297 CYS A C 1
ATOM 2211 O O . CYS A 1 297 ? 34.822 -28.155 -17.858 1.00 51.19 297 CYS A O 1
ATOM 2213 N N . SER A 1 298 ? 36.463 -29.674 -18.004 1.00 53.06 298 SER A N 1
ATOM 2214 C CA . SER A 1 298 ? 36.590 -29.933 -16.557 1.00 53.06 298 SER A CA 1
ATOM 2215 C C . SER A 1 298 ? 37.155 -28.750 -15.751 1.00 53.06 298 SER A C 1
ATOM 2217 O O . SER A 1 298 ? 36.842 -28.601 -14.570 1.00 53.06 298 SER A O 1
ATOM 2219 N N . ALA A 1 299 ? 37.912 -27.848 -16.388 1.00 57.44 299 ALA A N 1
ATOM 2220 C CA . ALA A 1 299 ? 38.498 -26.669 -15.740 1.00 57.44 299 ALA A CA 1
ATOM 2221 C C . ALA A 1 299 ? 37.550 -25.453 -15.656 1.00 57.44 299 ALA A C 1
ATOM 2223 O O . A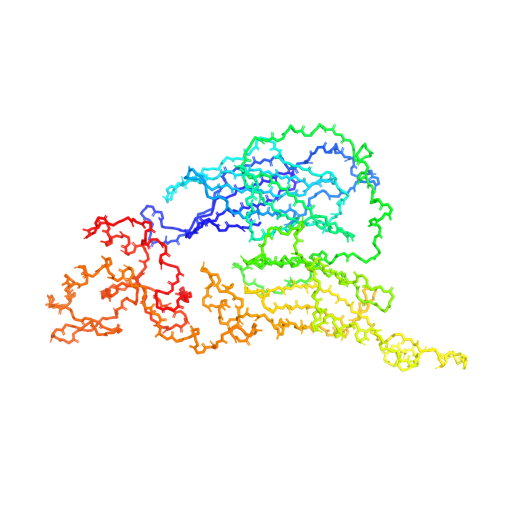LA A 1 299 ? 37.853 -24.467 -14.975 1.00 57.44 299 ALA A O 1
ATOM 2224 N N . GLN A 1 300 ? 36.400 -25.477 -16.341 1.00 69.75 300 GLN A N 1
ATOM 2225 C CA . GLN A 1 300 ? 35.500 -24.326 -16.375 1.00 69.75 300 GLN A CA 1
ATOM 2226 C C . GLN A 1 300 ? 34.733 -24.204 -15.050 1.00 69.75 300 GLN A C 1
ATOM 2228 O O . GLN A 1 300 ? 33.876 -25.027 -14.727 1.00 69.75 300 GLN A O 1
ATOM 2233 N N . ARG A 1 301 ? 35.020 -23.150 -14.273 1.00 76.56 301 ARG A N 1
ATOM 2234 C CA . ARG A 1 301 ? 34.279 -22.849 -13.038 1.00 76.56 301 ARG A CA 1
ATOM 2235 C C . ARG A 1 301 ? 32.988 -22.103 -13.362 1.00 76.56 301 ARG A C 1
ATOM 2237 O O . ARG A 1 301 ? 33.017 -20.931 -13.755 1.00 76.56 301 ARG A O 1
ATOM 2244 N N . VAL A 1 302 ? 31.862 -22.779 -13.173 1.00 77.94 302 VAL A N 1
ATOM 2245 C CA . VAL A 1 302 ? 30.520 -22.254 -13.435 1.00 77.94 302 VAL A CA 1
ATOM 2246 C C . VAL A 1 302 ? 29.870 -21.737 -12.152 1.00 77.94 302 VAL A C 1
ATOM 2248 O O . VAL A 1 302 ? 30.211 -22.186 -11.050 1.00 77.94 302 VAL A O 1
ATOM 2251 N N . PRO A 1 303 ? 28.941 -20.776 -12.252 1.00 80.25 303 PRO A N 1
ATOM 2252 C CA . PRO A 1 303 ? 28.171 -20.369 -11.096 1.00 80.25 303 PRO A CA 1
ATOM 2253 C C . PRO A 1 303 ? 27.287 -21.500 -10.587 1.00 80.25 303 PRO A C 1
ATOM 2255 O O . PRO A 1 303 ? 26.605 -22.171 -11.359 1.00 80.25 303 PRO A O 1
ATOM 2258 N N . SER A 1 304 ? 27.297 -21.676 -9.271 1.00 76.25 304 SER A N 1
ATOM 2259 C CA . SER A 1 304 ? 26.540 -22.736 -8.599 1.00 76.25 304 SER A CA 1
ATOM 2260 C C . SER A 1 304 ? 25.138 -22.306 -8.175 1.00 76.25 304 SER A C 1
ATOM 2262 O O . SER A 1 304 ? 24.284 -23.150 -7.912 1.00 76.25 304 SER A O 1
ATOM 2264 N N . ASN A 1 305 ? 24.900 -20.994 -8.095 1.00 81.31 305 ASN A N 1
ATOM 2265 C CA . ASN A 1 305 ? 23.738 -20.429 -7.431 1.00 81.31 305 ASN A CA 1
ATOM 2266 C C . ASN A 1 305 ? 23.006 -19.434 -8.313 1.00 81.31 305 ASN A C 1
ATOM 2268 O O . ASN A 1 305 ? 23.601 -18.532 -8.899 1.00 81.31 305 ASN A O 1
ATOM 2272 N N . TYR A 1 306 ? 21.690 -19.591 -8.318 1.00 85.56 306 TYR A N 1
ATOM 2273 C CA . TYR A 1 306 ? 20.725 -18.672 -8.891 1.00 85.56 306 TYR A CA 1
ATOM 2274 C C . TYR A 1 306 ? 19.586 -18.572 -7.889 1.00 85.56 306 TYR A C 1
ATOM 2276 O O . TYR A 1 306 ? 19.195 -19.588 -7.304 1.00 85.56 306 TYR A O 1
ATOM 2284 N N . TYR A 1 307 ? 19.074 -17.368 -7.681 1.00 87.06 307 TYR A N 1
ATOM 2285 C CA . TYR A 1 307 ? 17.945 -17.140 -6.798 1.00 87.06 307 TYR A CA 1
ATOM 2286 C C . TYR A 1 307 ? 16.782 -16.557 -7.586 1.00 87.06 307 TYR A C 1
ATOM 2288 O O . TYR A 1 307 ? 16.932 -15.600 -8.346 1.00 87.06 307 TYR A O 1
ATOM 2296 N N . ARG A 1 308 ? 15.603 -17.124 -7.354 1.00 87.38 308 ARG A N 1
ATOM 2297 C CA . ARG A 1 308 ? 14.329 -16.489 -7.660 1.00 87.38 308 ARG A CA 1
ATOM 2298 C C . ARG A 1 308 ? 13.832 -15.795 -6.401 1.00 87.38 308 ARG A C 1
ATOM 2300 O O . ARG A 1 308 ? 13.663 -16.460 -5.374 1.00 87.38 308 ARG A O 1
ATOM 2307 N N . CYS A 1 309 ? 13.590 -14.494 -6.498 1.00 87.31 309 CYS A N 1
ATOM 2308 C CA . CYS A 1 309 ? 13.070 -13.675 -5.412 1.00 87.31 309 CYS A CA 1
ATOM 2309 C C . CYS A 1 309 ? 11.554 -13.530 -5.572 1.00 87.31 309 CYS A C 1
ATOM 2311 O O . CYS A 1 309 ? 11.074 -13.084 -6.615 1.00 87.31 309 CYS A O 1
ATOM 2313 N N . TRP A 1 310 ? 10.805 -13.943 -4.552 1.00 84.88 310 TRP A N 1
ATOM 2314 C CA . TRP A 1 310 ? 9.345 -13.994 -4.585 1.00 84.88 310 TRP A CA 1
ATOM 2315 C C . TRP A 1 310 ? 8.698 -12.743 -4.013 1.00 84.88 310 TRP A C 1
ATOM 2317 O O . TRP A 1 310 ? 7.737 -12.259 -4.601 1.00 84.88 310 TRP A O 1
ATOM 2327 N N . ASP A 1 311 ? 9.196 -12.256 -2.876 1.00 84.94 311 ASP A N 1
ATOM 2328 C CA . ASP A 1 311 ? 8.632 -11.086 -2.206 1.00 84.94 311 ASP A CA 1
ATOM 2329 C C . ASP A 1 311 ? 9.571 -10.534 -1.125 1.00 84.94 311 ASP A C 1
ATOM 2331 O O . ASP A 1 311 ? 10.464 -11.248 -0.657 1.00 84.94 311 ASP A O 1
ATOM 2335 N N . MET A 1 312 ? 9.345 -9.285 -0.721 1.00 85.88 312 MET A N 1
ATOM 2336 C CA . MET A 1 312 ? 10.051 -8.596 0.354 1.00 85.88 312 MET A CA 1
ATOM 2337 C C . MET A 1 312 ? 9.059 -7.850 1.249 1.00 85.88 312 MET A C 1
ATOM 2339 O O . MET A 1 312 ? 8.168 -7.162 0.767 1.00 85.88 312 MET A O 1
ATOM 2343 N N . ALA A 1 313 ? 9.255 -7.932 2.562 1.00 84.06 313 ALA A N 1
ATOM 2344 C CA . ALA A 1 313 ? 8.434 -7.232 3.541 1.00 84.06 313 ALA A CA 1
ATOM 2345 C C . ALA A 1 313 ? 9.296 -6.524 4.589 1.00 84.06 313 ALA A C 1
ATOM 2347 O O . ALA A 1 313 ? 10.394 -6.980 4.918 1.00 84.06 313 ALA A O 1
ATOM 2348 N N . ALA A 1 314 ? 8.771 -5.428 5.136 1.00 80.50 314 ALA A N 1
ATOM 2349 C CA . ALA A 1 314 ? 9.299 -4.782 6.331 1.00 80.50 314 ALA A CA 1
ATOM 2350 C C . ALA A 1 314 ? 8.424 -5.094 7.545 1.00 80.50 314 ALA A C 1
ATOM 2352 O O . ALA A 1 314 ? 7.216 -5.311 7.426 1.00 80.50 314 ALA A O 1
ATOM 2353 N N . SER A 1 315 ? 9.049 -5.112 8.716 1.00 79.06 315 SER A N 1
ATOM 2354 C CA . SER A 1 315 ? 8.356 -5.224 9.988 1.00 79.06 315 SER A CA 1
ATOM 2355 C C . SER A 1 315 ? 7.543 -3.954 10.293 1.00 79.06 315 SER A C 1
ATOM 2357 O O . SER A 1 315 ? 7.836 -2.894 9.734 1.00 79.06 315 SER A O 1
ATOM 2359 N N . PRO A 1 316 ? 6.521 -4.017 11.168 1.00 71.00 316 PRO A N 1
ATOM 2360 C CA . PRO A 1 316 ? 5.671 -2.864 11.483 1.00 71.00 316 PRO A CA 1
ATOM 2361 C C . PRO A 1 316 ? 6.427 -1.619 11.970 1.00 71.00 316 PRO A C 1
ATOM 2363 O O . PRO A 1 316 ? 5.997 -0.503 11.698 1.00 71.00 316 PRO A O 1
ATOM 2366 N N . GLY A 1 317 ? 7.535 -1.806 12.690 1.00 68.38 317 GLY A N 1
ATOM 2367 C CA . GLY A 1 317 ? 8.423 -0.737 13.154 1.00 68.38 317 GLY A CA 1
ATOM 2368 C C . GLY A 1 317 ? 9.545 -0.383 12.173 1.00 68.38 317 GLY A C 1
ATOM 2369 O O . GLY A 1 317 ? 10.327 0.521 12.451 1.00 68.38 317 GLY A O 1
ATOM 2370 N N . GLY A 1 318 ? 9.646 -1.078 11.034 1.00 73.50 318 GLY A N 1
ATOM 2371 C CA . GLY A 1 318 ? 10.634 -0.809 9.986 1.00 73.50 318 GLY A CA 1
ATOM 2372 C C . GLY A 1 318 ? 12.074 -1.212 10.323 1.00 73.50 318 GLY A C 1
ATOM 2373 O O . GLY A 1 318 ? 12.996 -0.800 9.621 1.00 73.50 318 GLY A O 1
ATOM 2374 N N . THR A 1 319 ? 12.289 -1.996 11.379 1.00 74.69 319 THR A N 1
ATOM 2375 C CA . THR A 1 319 ? 13.629 -2.375 11.873 1.00 74.69 319 THR A CA 1
ATOM 2376 C C . THR A 1 319 ? 14.163 -3.666 11.280 1.00 74.69 319 THR A C 1
ATOM 2378 O O . THR A 1 319 ? 15.373 -3.881 11.223 1.00 74.69 319 THR A O 1
ATOM 2381 N N . CYS A 1 320 ? 13.257 -4.520 10.818 1.00 82.94 320 CYS A N 1
ATOM 2382 C CA . CYS A 1 320 ? 13.576 -5.794 10.217 1.00 82.94 320 CYS A CA 1
ATOM 2383 C C . CYS A 1 320 ? 12.979 -5.853 8.814 1.00 82.94 320 CYS A C 1
ATOM 2385 O O . CYS A 1 320 ? 11.847 -5.428 8.574 1.00 82.94 320 CYS A O 1
ATOM 2387 N N . THR A 1 321 ? 13.741 -6.404 7.876 1.00 85.94 321 THR A N 1
ATOM 2388 C CA . THR A 1 321 ? 13.251 -6.745 6.540 1.00 85.94 321 THR A CA 1
ATOM 2389 C C . THR A 1 321 ? 13.445 -8.227 6.287 1.00 85.94 321 THR A C 1
ATOM 2391 O O . THR A 1 321 ? 14.428 -8.820 6.733 1.00 85.94 321 THR A O 1
ATOM 2394 N N . ALA A 1 322 ? 12.508 -8.827 5.563 1.00 87.81 322 ALA A N 1
ATOM 2395 C CA . ALA A 1 322 ? 12.547 -10.231 5.196 1.00 87.81 322 ALA A CA 1
ATOM 2396 C C . ALA A 1 322 ? 12.324 -10.394 3.694 1.00 87.81 322 ALA A C 1
ATOM 2398 O O . ALA A 1 322 ? 11.499 -9.691 3.111 1.00 87.81 322 ALA A O 1
ATOM 2399 N N . VAL A 1 323 ? 13.028 -11.344 3.083 1.00 89.00 323 VAL A N 1
ATOM 2400 C CA . VAL A 1 323 ? 12.858 -11.719 1.678 1.00 89.00 323 VAL A CA 1
ATOM 2401 C C . VAL A 1 323 ? 12.556 -13.210 1.560 1.00 89.00 323 VAL A C 1
ATOM 2403 O O . VAL A 1 323 ? 13.215 -14.041 2.186 1.00 89.00 323 VAL A O 1
ATOM 2406 N N . LEU A 1 324 ? 11.561 -13.556 0.744 1.00 90.06 324 LEU A N 1
ATOM 2407 C CA . LEU A 1 324 ? 11.265 -14.936 0.370 1.00 90.06 324 LEU A CA 1
ATOM 2408 C C . LEU A 1 324 ? 11.996 -15.265 -0.931 1.00 90.06 324 LEU A C 1
ATOM 2410 O O . LEU A 1 324 ? 11.724 -14.675 -1.978 1.00 90.06 324 LEU A O 1
ATOM 2414 N N . VAL A 1 325 ? 12.901 -16.237 -0.885 1.00 88.62 325 VAL A N 1
ATOM 2415 C CA . VAL A 1 325 ? 13.704 -16.649 -2.041 1.00 88.62 325 VAL A CA 1
ATOM 2416 C C . VAL A 1 325 ? 13.668 -18.152 -2.241 1.00 88.62 325 VAL A C 1
ATOM 2418 O O . VAL A 1 325 ? 13.333 -18.922 -1.347 1.00 88.62 325 VAL A O 1
ATOM 2421 N N . SER A 1 326 ? 14.053 -18.586 -3.431 1.00 87.00 326 SER A N 1
ATOM 2422 C CA . SER A 1 326 ? 14.285 -19.996 -3.729 1.00 87.00 326 SER A CA 1
ATOM 2423 C C . SER A 1 326 ? 15.539 -20.138 -4.574 1.00 87.00 326 SER A C 1
ATOM 2425 O O . SER A 1 326 ? 15.767 -19.350 -5.492 1.00 87.00 326 SER A O 1
ATOM 2427 N N . ARG A 1 327 ? 16.362 -21.137 -4.259 1.00 85.31 327 ARG A N 1
ATOM 2428 C CA . ARG A 1 327 ? 17.674 -21.342 -4.888 1.00 85.31 327 ARG A CA 1
ATOM 2429 C C . ARG A 1 327 ? 17.541 -22.132 -6.195 1.00 85.31 327 ARG A C 1
ATOM 2431 O O . ARG A 1 327 ? 17.925 -23.295 -6.273 1.00 85.31 327 ARG A O 1
ATOM 2438 N N . HIS A 1 328 ? 16.921 -21.521 -7.200 1.00 77.94 328 HIS A N 1
ATOM 2439 C CA . HIS A 1 328 ? 16.889 -22.018 -8.575 1.00 77.94 328 HIS A CA 1
ATOM 2440 C C . HIS A 1 328 ? 16.808 -20.865 -9.582 1.00 77.94 328 HIS A C 1
ATOM 2442 O O . HIS A 1 328 ? 16.427 -19.745 -9.241 1.00 77.94 328 HIS A O 1
ATOM 2448 N N . GLY A 1 329 ? 17.172 -21.151 -10.835 1.00 68.50 329 GLY A N 1
ATOM 2449 C CA . GLY A 1 329 ? 17.035 -20.202 -11.938 1.00 68.50 329 GLY A CA 1
ATOM 2450 C C . GLY A 1 329 ? 15.574 -20.006 -12.340 1.00 68.50 329 GLY A C 1
ATOM 2451 O O . GLY A 1 329 ? 14.778 -20.937 -12.307 1.00 68.50 329 GLY A O 1
ATOM 2452 N N . THR A 1 330 ? 15.215 -18.800 -12.766 1.00 66.06 330 THR A N 1
ATOM 2453 C CA . THR A 1 330 ? 13.834 -18.434 -13.121 1.00 66.06 330 THR A CA 1
ATOM 2454 C C . THR A 1 330 ? 13.334 -19.046 -14.431 1.00 66.06 330 THR A C 1
ATOM 2456 O O . THR A 1 330 ? 12.124 -19.138 -14.621 1.00 66.06 330 THR A O 1
ATOM 2459 N N . LEU A 1 331 ? 14.245 -19.506 -15.296 1.00 60.22 331 LEU A N 1
ATOM 2460 C CA . LEU A 1 331 ? 13.934 -20.134 -16.588 1.00 60.22 331 LEU A CA 1
ATOM 2461 C C . LEU A 1 331 ? 13.526 -21.611 -16.478 1.00 60.22 331 LEU A C 1
ATOM 2463 O O . LEU A 1 331 ? 12.845 -22.124 -17.363 1.00 60.22 331 LEU A O 1
ATOM 2467 N N . HIS A 1 332 ? 13.924 -22.305 -15.407 1.00 56.47 332 HIS A N 1
ATOM 2468 C CA . HIS A 1 332 ? 13.665 -23.734 -15.244 1.00 56.47 332 HIS A CA 1
ATOM 2469 C C . HIS A 1 332 ? 13.089 -24.019 -13.860 1.00 56.47 332 HIS A C 1
ATOM 2471 O O . HIS A 1 332 ? 13.735 -23.786 -12.839 1.00 56.47 332 HIS A O 1
ATOM 2477 N N . ALA A 1 333 ? 11.870 -24.560 -13.823 1.00 50.19 333 ALA A N 1
ATOM 2478 C CA . ALA A 1 333 ? 11.255 -25.007 -12.584 1.00 50.19 333 ALA A CA 1
ATOM 2479 C C . ALA A 1 333 ? 12.061 -26.181 -12.007 1.00 50.19 333 ALA A C 1
ATOM 2481 O O . ALA A 1 333 ? 12.040 -27.292 -12.539 1.00 50.19 333 ALA A O 1
ATOM 2482 N N . SER A 1 334 ? 12.776 -25.948 -10.907 1.00 56.22 334 SER A N 1
ATOM 2483 C CA . SER A 1 334 ? 13.413 -27.034 -10.166 1.00 56.22 334 SER A CA 1
ATOM 2484 C C . SER A 1 334 ? 12.376 -27.697 -9.268 1.00 56.22 334 SER A C 1
ATOM 2486 O O . SER A 1 334 ? 11.833 -27.064 -8.364 1.00 56.22 334 SER A O 1
ATOM 2488 N N . ARG A 1 335 ? 12.128 -28.998 -9.472 1.00 48.62 335 ARG A N 1
ATOM 2489 C CA . ARG A 1 335 ? 11.189 -29.788 -8.651 1.00 48.62 335 ARG A CA 1
ATOM 2490 C C . ARG A 1 335 ? 11.604 -29.910 -7.174 1.00 48.62 335 ARG A C 1
ATOM 2492 O O . ARG A 1 335 ? 10.823 -30.418 -6.380 1.00 48.62 335 ARG A O 1
ATOM 2499 N N . ARG A 1 336 ? 12.826 -29.499 -6.807 1.00 57.53 336 ARG A N 1
ATOM 2500 C CA . ARG A 1 336 ? 13.412 -29.683 -5.465 1.00 57.53 336 ARG A CA 1
ATOM 2501 C C . ARG A 1 336 ? 13.866 -28.386 -4.789 1.00 57.53 336 ARG A C 1
ATOM 2503 O O . ARG A 1 336 ? 14.487 -28.451 -3.733 1.00 57.53 336 ARG A O 1
ATOM 2510 N N . ALA A 1 337 ? 13.617 -27.219 -5.381 1.00 63.12 337 ALA A N 1
ATOM 2511 C CA . ALA A 1 337 ? 14.070 -25.972 -4.775 1.00 63.12 337 ALA A CA 1
ATOM 2512 C C . ALA A 1 337 ? 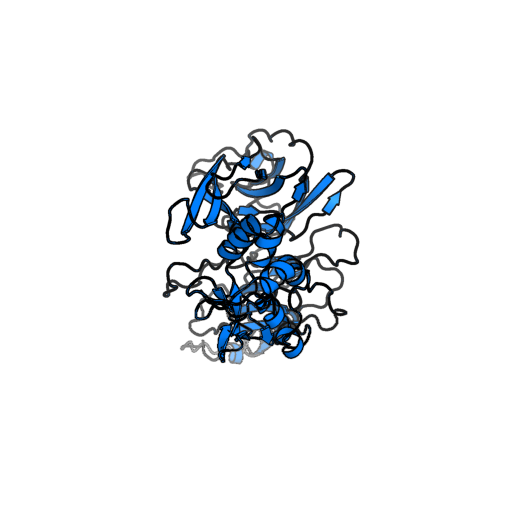13.240 -25.651 -3.526 1.00 63.12 337 ALA A C 1
ATOM 2514 O O . ALA A 1 337 ? 12.046 -25.376 -3.621 1.00 63.12 337 ALA A O 1
ATOM 2515 N N . SER A 1 338 ? 13.879 -25.671 -2.357 1.00 73.38 338 SER A N 1
ATOM 2516 C CA . SER A 1 338 ? 13.268 -25.184 -1.126 1.00 73.38 338 SER A CA 1
ATOM 2517 C C . SER A 1 338 ? 13.178 -23.658 -1.151 1.00 73.38 338 SER A C 1
ATOM 2519 O O . SER A 1 338 ? 14.101 -22.959 -1.586 1.00 73.38 338 SER A O 1
ATOM 2521 N N . CYS A 1 339 ? 12.041 -23.142 -0.693 1.00 83.69 339 CYS A N 1
ATOM 2522 C CA . CYS A 1 339 ? 11.895 -21.727 -0.388 1.00 83.69 339 CYS A CA 1
ATOM 2523 C C . CYS A 1 339 ? 12.520 -21.439 0.980 1.00 83.69 339 CYS A C 1
ATOM 2525 O O . CYS A 1 339 ? 12.414 -22.246 1.904 1.00 83.69 339 CYS A O 1
ATOM 2527 N N . GLN A 1 340 ? 13.166 -20.287 1.106 1.00 87.75 340 GLN A N 1
ATOM 2528 C CA . GLN A 1 340 ? 13.797 -19.812 2.330 1.00 87.75 340 GLN A CA 1
ATOM 2529 C C . GLN A 1 340 ? 13.380 -18.369 2.580 1.00 87.75 340 GLN A C 1
ATOM 2531 O O . GLN A 1 340 ? 13.268 -17.581 1.641 1.00 87.75 340 GLN A O 1
ATOM 2536 N N . VAL A 1 341 ? 13.171 -18.031 3.850 1.00 89.94 341 VAL A N 1
ATOM 2537 C CA . VAL A 1 341 ? 13.000 -16.647 4.289 1.00 89.94 341 VAL A CA 1
ATOM 2538 C C . VAL A 1 341 ? 14.328 -16.189 4.872 1.00 89.94 341 VAL A C 1
ATOM 2540 O O . VAL A 1 341 ? 14.850 -16.825 5.786 1.00 89.94 341 VAL A O 1
ATOM 2543 N N . LEU A 1 342 ? 14.883 -15.116 4.320 1.00 89.94 342 LEU A N 1
ATOM 2544 C CA . LEU A 1 342 ? 16.117 -14.502 4.795 1.00 89.94 342 LEU A CA 1
ATOM 2545 C C . LEU A 1 342 ? 15.785 -13.156 5.428 1.00 89.94 342 LEU A C 1
ATOM 2547 O O . LEU A 1 342 ? 14.981 -12.404 4.883 1.00 89.94 342 LEU A O 1
ATOM 2551 N N . PHE A 1 343 ? 16.416 -12.851 6.556 1.00 89.75 343 PHE A N 1
ATOM 2552 C CA . PHE A 1 343 ? 16.145 -11.651 7.341 1.00 89.75 343 PHE A CA 1
ATOM 2553 C C . PHE A 1 343 ? 17.343 -10.699 7.335 1.00 89.75 343 PHE A C 1
ATOM 2555 O O . PHE A 1 343 ? 18.483 -11.099 7.098 1.00 89.75 343 PHE A O 1
ATOM 2562 N N . SER A 1 344 ? 17.067 -9.422 7.576 1.00 88.31 344 SER A N 1
ATOM 2563 C CA . SER A 1 344 ? 18.058 -8.395 7.872 1.00 88.31 344 SER A CA 1
ATOM 2564 C C . SER A 1 344 ? 17.505 -7.476 8.936 1.00 88.31 344 SER A C 1
ATOM 2566 O O . SER A 1 344 ? 16.336 -7.093 8.883 1.00 88.31 344 SER A O 1
ATOM 2568 N N . TRP A 1 345 ? 18.386 -7.063 9.832 1.00 85.38 345 TRP A N 1
ATOM 2569 C CA . TRP A 1 345 ? 18.111 -6.125 10.908 1.00 85.38 345 TRP A CA 1
ATOM 2570 C C . TRP A 1 345 ? 18.916 -4.847 10.688 1.00 85.38 345 TRP A C 1
ATOM 2572 O O . TRP A 1 345 ? 19.893 -4.848 9.934 1.00 85.38 345 TRP A O 1
ATOM 2582 N N . ILE A 1 346 ? 18.472 -3.745 11.282 1.00 74.12 346 ILE A N 1
ATOM 2583 C CA . ILE A 1 346 ? 19.238 -2.499 11.303 1.00 74.12 346 ILE A CA 1
ATOM 2584 C C . ILE A 1 346 ? 20.156 -2.555 12.526 1.00 74.12 346 ILE A C 1
ATOM 2586 O O . ILE A 1 346 ? 19.691 -2.384 13.648 1.00 74.12 346 ILE A O 1
ATOM 2590 N N . ASP A 1 347 ? 21.446 -2.811 12.296 1.00 57.94 347 ASP A N 1
ATOM 2591 C CA . ASP A 1 347 ? 22.416 -3.119 13.357 1.00 57.94 347 ASP A CA 1
ATOM 2592 C C . ASP A 1 347 ? 22.783 -1.915 14.264 1.00 57.94 347 ASP A C 1
ATOM 2594 O O . ASP A 1 347 ? 23.401 -2.125 15.297 1.00 57.94 347 ASP A O 1
ATOM 2598 N N . ASP A 1 348 ? 22.374 -0.676 13.943 1.00 48.47 348 ASP A N 1
ATOM 2599 C CA . ASP A 1 348 ? 22.758 0.542 14.694 1.00 48.47 348 ASP A CA 1
ATOM 2600 C C . ASP A 1 348 ? 21.755 1.709 14.538 1.00 48.47 348 ASP A C 1
ATOM 2602 O O . ASP A 1 348 ? 22.119 2.862 14.289 1.00 48.47 348 ASP A O 1
ATOM 2606 N N . ALA A 1 349 ? 20.450 1.455 14.655 1.00 42.81 349 ALA A N 1
ATOM 2607 C CA . ALA A 1 349 ? 19.521 2.576 14.800 1.00 42.81 349 ALA A CA 1
ATOM 2608 C C . ALA A 1 349 ? 19.563 3.060 16.264 1.00 42.81 349 ALA A C 1
ATOM 2610 O O . ALA A 1 349 ? 19.237 2.262 17.150 1.00 42.81 349 ALA A O 1
ATOM 2611 N N . PRO A 1 350 ? 19.914 4.331 16.573 1.00 40.97 350 PRO A N 1
ATOM 2612 C CA . PRO A 1 350 ? 19.572 4.890 17.878 1.00 40.97 350 PRO A CA 1
ATOM 2613 C C . PRO A 1 350 ? 18.073 4.681 18.028 1.00 40.97 350 PRO A C 1
ATOM 2615 O O . PRO A 1 350 ? 17.354 5.164 17.157 1.00 40.97 350 PRO A O 1
ATOM 2618 N N . VAL A 1 351 ? 17.661 3.887 19.034 1.00 41.16 351 VAL A N 1
ATOM 2619 C CA . VAL A 1 351 ? 16.285 3.406 19.274 1.00 41.16 351 VAL A CA 1
ATOM 2620 C C . VAL A 1 351 ? 15.302 4.223 18.449 1.00 41.16 351 VAL A C 1
ATOM 2622 O O . VAL A 1 351 ? 15.022 5.360 18.849 1.00 41.16 351 VAL A O 1
ATOM 2625 N N . PRO A 1 352 ? 14.863 3.751 17.266 1.00 42.25 352 PRO A N 1
ATOM 2626 C CA . PRO A 1 352 ? 13.976 4.549 16.457 1.00 42.25 352 PRO A CA 1
ATOM 2627 C C . PRO A 1 352 ? 12.788 4.890 17.346 1.00 42.25 352 PRO A C 1
ATOM 2629 O O . PRO A 1 352 ? 12.084 4.013 17.848 1.00 42.25 352 PRO A O 1
ATOM 2632 N N . GLN A 1 353 ? 12.586 6.191 17.573 1.00 43.47 353 GLN A N 1
ATOM 2633 C CA . GLN A 1 353 ? 11.420 6.722 18.282 1.00 43.47 353 GLN A CA 1
ATOM 2634 C C . GLN A 1 353 ? 10.111 6.390 17.535 1.00 43.47 353 GLN A C 1
ATOM 2636 O O . GLN A 1 353 ? 9.025 6.755 17.971 1.00 43.47 353 GLN A O 1
ATOM 2641 N N . HIS A 1 354 ? 10.205 5.634 16.439 1.00 43.91 354 HIS A N 1
ATOM 2642 C CA . HIS A 1 354 ? 9.147 5.028 15.646 1.00 43.91 354 HIS A CA 1
ATOM 2643 C C . HIS A 1 354 ? 8.484 3.818 16.321 1.00 43.91 354 HIS A C 1
ATOM 2645 O O . HIS A 1 354 ? 7.757 3.072 15.667 1.00 43.91 354 HIS A O 1
ATOM 2651 N N . VAL A 1 355 ? 8.538 3.716 17.655 1.00 43.53 355 VAL A N 1
ATOM 2652 C CA . VAL A 1 355 ? 7.319 3.341 18.393 1.00 43.53 355 VAL A CA 1
ATOM 2653 C C . VAL A 1 355 ? 6.342 4.510 18.247 1.00 43.53 355 VAL A C 1
ATOM 2655 O O . VAL A 1 355 ? 6.060 5.242 19.193 1.00 43.53 355 VAL A O 1
ATOM 2658 N N . GLY A 1 356 ? 5.868 4.737 17.019 1.00 41.56 356 GLY A N 1
ATOM 2659 C CA . GLY A 1 356 ? 4.903 5.783 16.748 1.00 41.56 356 GLY A CA 1
ATOM 2660 C C . GLY A 1 356 ? 3.693 5.576 17.664 1.00 41.56 356 GLY A C 1
ATOM 2661 O O . GLY A 1 356 ? 3.312 4.423 17.921 1.00 41.56 356 GLY A O 1
ATOM 2662 N N . PRO A 1 357 ? 3.081 6.652 18.185 1.00 40.44 357 PRO A N 1
ATOM 2663 C CA . PRO A 1 357 ? 1.815 6.554 18.897 1.00 40.44 357 PRO A CA 1
ATOM 2664 C C . PRO A 1 357 ? 0.775 5.938 17.946 1.00 40.44 357 PRO A C 1
ATOM 2666 O O . PRO A 1 357 ? 0.220 6.618 17.092 1.00 40.44 357 PRO A O 1
ATOM 2669 N N . GLY A 1 358 ? 0.570 4.620 18.032 1.00 51.47 358 GLY A N 1
ATOM 2670 C CA . GLY A 1 358 ? -0.278 3.881 17.089 1.00 51.47 358 GLY A CA 1
ATOM 2671 C C . GLY A 1 358 ? 0.073 2.405 16.879 1.00 51.47 358 GLY A C 1
ATOM 2672 O O . GLY A 1 358 ? -0.780 1.651 16.411 1.00 51.47 358 GLY A O 1
ATOM 2673 N N . MET A 1 359 ? 1.275 1.943 17.253 1.00 62.81 359 MET A N 1
ATOM 2674 C CA . MET A 1 359 ? 1.620 0.527 17.084 1.00 62.81 359 MET A CA 1
ATOM 2675 C C . MET A 1 359 ? 0.850 -0.371 18.069 1.00 62.81 359 MET A C 1
ATOM 2677 O O . MET A 1 359 ? 0.901 -0.207 19.297 1.00 62.81 359 MET A O 1
ATOM 2681 N N . THR A 1 360 ? 0.141 -1.355 17.512 1.00 65.81 360 THR A N 1
ATOM 2682 C CA . THR A 1 360 ? -0.551 -2.402 18.281 1.00 65.81 360 THR A CA 1
ATOM 2683 C C . THR A 1 360 ? 0.431 -3.187 19.150 1.00 65.81 360 THR A C 1
ATOM 2685 O O . THR A 1 360 ? 1.621 -3.247 18.840 1.00 65.81 360 THR A O 1
ATOM 2688 N N . THR A 1 361 ? -0.037 -3.802 20.233 1.00 70.81 361 THR A N 1
ATOM 2689 C CA . THR A 1 361 ? 0.834 -4.635 21.080 1.00 70.81 361 THR A CA 1
ATOM 2690 C C . THR A 1 361 ? 1.397 -5.823 20.323 1.00 70.81 361 THR A C 1
ATOM 2692 O O . THR A 1 361 ? 2.532 -6.196 20.574 1.00 70.81 361 THR A O 1
ATOM 2695 N N . GLU A 1 362 ? 0.669 -6.373 19.350 1.00 73.50 362 GLU A N 1
ATOM 2696 C CA . GLU A 1 362 ? 1.193 -7.423 18.475 1.00 73.50 362 GLU A CA 1
ATOM 2697 C C . GLU A 1 362 ? 2.345 -6.904 17.604 1.00 73.50 362 GLU A C 1
ATOM 2699 O O . GLU A 1 362 ? 3.355 -7.584 17.459 1.00 73.50 362 GLU A O 1
ATOM 2704 N N . GLY A 1 363 ? 2.227 -5.678 17.078 1.00 73.00 363 GLY A N 1
ATOM 2705 C CA . GLY A 1 363 ? 3.319 -5.010 16.366 1.00 73.00 363 GLY A CA 1
ATOM 2706 C C . GLY A 1 363 ? 4.521 -4.764 17.277 1.00 73.00 363 GLY A C 1
ATOM 2707 O O . GLY A 1 363 ? 5.632 -5.142 16.936 1.00 73.00 363 GLY A O 1
ATOM 2708 N N . ARG A 1 364 ? 4.297 -4.231 18.483 1.00 74.75 364 ARG A N 1
ATOM 2709 C CA . ARG A 1 364 ? 5.362 -4.022 19.477 1.00 74.75 364 ARG A CA 1
ATOM 2710 C C . ARG A 1 364 ? 6.032 -5.327 19.897 1.00 74.75 364 ARG A C 1
ATOM 2712 O O . ARG A 1 364 ? 7.244 -5.363 20.051 1.00 74.75 364 ARG A O 1
ATOM 2719 N N . LEU A 1 365 ? 5.258 -6.398 20.058 1.00 77.44 365 LEU A N 1
ATOM 2720 C CA . LEU A 1 365 ? 5.775 -7.719 20.394 1.00 77.44 365 LEU A CA 1
ATOM 2721 C C . LEU A 1 365 ? 6.610 -8.286 19.245 1.00 77.44 365 LEU A C 1
ATOM 2723 O O . LEU A 1 365 ? 7.677 -8.835 19.493 1.00 77.44 365 LEU A O 1
ATOM 2727 N N . TRP A 1 366 ? 6.156 -8.124 17.999 1.00 79.75 366 TRP A N 1
ATOM 2728 C CA . TRP A 1 366 ? 6.947 -8.494 16.827 1.00 79.75 366 TRP A CA 1
ATOM 2729 C C . TRP A 1 366 ? 8.290 -7.767 16.820 1.00 79.75 366 TRP A C 1
ATOM 2731 O O . TRP A 1 366 ? 9.327 -8.395 16.650 1.00 79.75 366 TRP A O 1
ATOM 2741 N N . GLU A 1 367 ? 8.281 -6.457 17.054 1.00 79.44 367 GLU A N 1
ATOM 2742 C CA . GLU A 1 367 ? 9.498 -5.650 17.114 1.00 79.44 367 GLU A CA 1
ATOM 2743 C C . GLU A 1 367 ? 10.419 -6.053 18.280 1.00 79.44 367 GLU A C 1
ATOM 2745 O O . GLU A 1 367 ? 11.633 -6.108 18.104 1.00 79.44 367 GLU A O 1
ATOM 2750 N N . ALA A 1 368 ? 9.866 -6.430 19.434 1.00 76.62 368 ALA A N 1
ATOM 2751 C CA . ALA A 1 368 ? 10.649 -6.913 20.573 1.00 76.62 368 ALA A CA 1
ATOM 2752 C C . ALA A 1 368 ? 11.279 -8.294 20.342 1.00 76.62 368 ALA A C 1
ATOM 2754 O O . ALA A 1 368 ? 12.395 -8.542 20.788 1.00 76.62 368 ALA A O 1
ATOM 2755 N N . VAL A 1 369 ? 10.579 -9.202 19.655 1.00 79.25 369 VAL A N 1
ATOM 2756 C CA . VAL A 1 369 ? 11.071 -10.567 19.400 1.00 79.25 369 VAL A CA 1
ATOM 2757 C C . VAL A 1 369 ? 11.987 -10.618 18.178 1.00 79.25 369 VAL A C 1
ATOM 2759 O O . VAL A 1 369 ? 13.000 -11.311 18.191 1.00 79.25 369 VAL A O 1
ATOM 2762 N N . TYR A 1 370 ? 11.618 -9.906 17.115 1.00 77.62 370 TYR A N 1
ATOM 2763 C CA . TYR A 1 370 ? 12.242 -10.018 15.799 1.00 77.62 370 TYR A CA 1
ATOM 2764 C C . TYR A 1 370 ? 12.830 -8.710 15.282 1.00 77.62 370 TYR A C 1
ATOM 2766 O O . TYR A 1 370 ? 13.652 -8.770 14.384 1.00 77.62 370 TYR A O 1
ATOM 2774 N N . GLY A 1 371 ? 12.416 -7.544 15.771 1.00 73.12 371 GLY A N 1
ATOM 2775 C CA . GLY A 1 371 ? 12.918 -6.244 15.302 1.00 73.12 371 GLY A CA 1
ATOM 2776 C C . GLY A 1 371 ? 14.138 -5.723 16.065 1.00 73.12 371 GLY A C 1
ATOM 2777 O O . GLY A 1 371 ? 14.800 -4.794 15.613 1.00 73.12 371 GLY A O 1
ATOM 2778 N N . GLY A 1 372 ? 14.448 -6.314 17.222 1.00 70.56 372 GLY A N 1
ATOM 2779 C CA . GLY A 1 372 ? 15.494 -5.815 18.115 1.00 70.56 372 GLY A CA 1
ATOM 2780 C C . GLY A 1 372 ? 15.111 -4.525 18.852 1.00 70.56 372 GLY A C 1
ATOM 2781 O O . GLY A 1 372 ? 15.990 -3.858 19.392 1.00 70.56 372 GLY A O 1
ATOM 2782 N N . LEU A 1 373 ? 13.821 -4.157 18.891 1.00 68.81 373 LEU A N 1
ATOM 2783 C CA . LEU A 1 373 ? 13.344 -2.975 19.617 1.00 68.81 373 LEU A CA 1
ATOM 2784 C C . LEU A 1 373 ? 12.667 -3.325 20.936 1.00 68.81 373 LEU A C 1
ATOM 2786 O O . LEU A 1 373 ? 11.581 -3.901 20.967 1.00 68.81 373 LEU A O 1
ATOM 2790 N N . GLY A 1 374 ? 13.246 -2.829 22.027 1.00 68.94 374 GLY A N 1
ATOM 2791 C CA . GLY A 1 374 ? 12.707 -3.037 23.366 1.00 68.94 374 GLY A CA 1
ATOM 2792 C C . GLY A 1 374 ? 12.866 -4.484 23.825 1.00 68.94 374 GLY A C 1
ATOM 2793 O O . GLY A 1 374 ? 13.623 -5.262 23.253 1.00 68.94 374 GLY A O 1
ATOM 2794 N N . THR A 1 375 ? 12.164 -4.840 24.896 1.00 70.56 375 THR A N 1
ATOM 2795 C CA . THR A 1 375 ? 12.154 -6.211 25.419 1.00 70.56 375 THR A CA 1
ATOM 2796 C C . THR A 1 375 ? 10.737 -6.757 25.447 1.00 70.56 375 THR A C 1
ATOM 2798 O O . THR A 1 375 ? 9.773 -5.995 25.579 1.00 70.56 375 THR A O 1
ATOM 2801 N N . VAL A 1 376 ? 10.583 -8.078 25.351 1.00 74.19 376 VAL A N 1
ATOM 2802 C CA . VAL A 1 376 ? 9.265 -8.719 25.479 1.00 74.19 376 VAL A CA 1
ATOM 2803 C C . VAL A 1 376 ? 8.624 -8.319 26.810 1.00 74.19 376 VAL A C 1
ATOM 2805 O O . VAL A 1 376 ? 7.443 -7.982 26.853 1.00 74.19 376 VAL A O 1
ATOM 2808 N N . GLU A 1 377 ? 9.420 -8.236 27.877 1.00 71.88 377 GLU A N 1
ATOM 2809 C CA . GLU A 1 377 ? 8.989 -7.793 29.199 1.00 71.88 377 GLU A CA 1
ATOM 2810 C C . GLU A 1 377 ? 8.459 -6.362 29.169 1.00 71.88 377 GLU A C 1
ATOM 2812 O O . GLU A 1 377 ? 7.449 -6.098 29.801 1.00 71.88 377 GLU A O 1
ATOM 2817 N N . SER A 1 378 ? 9.065 -5.446 28.410 1.00 66.75 378 SER A N 1
ATOM 2818 C CA . SER A 1 378 ? 8.577 -4.063 28.299 1.00 66.75 378 SER A CA 1
ATOM 2819 C C . SER A 1 378 ? 7.234 -3.940 27.565 1.00 66.75 378 SER A C 1
ATOM 2821 O O . SER A 1 378 ? 6.469 -3.015 27.828 1.00 66.75 378 SER A O 1
ATOM 2823 N N . VAL A 1 379 ? 6.922 -4.882 26.667 1.00 67.81 379 VAL A N 1
ATOM 2824 C CA . VAL A 1 379 ? 5.657 -4.927 25.912 1.00 67.81 379 VAL A CA 1
ATOM 2825 C C . VAL A 1 379 ? 4.554 -5.629 26.708 1.00 67.81 379 VAL A C 1
ATOM 2827 O O . VAL A 1 379 ? 3.385 -5.249 26.630 1.00 67.81 379 VAL A O 1
ATOM 2830 N N . VAL A 1 380 ? 4.927 -6.661 27.467 1.00 63.78 380 VAL A N 1
ATOM 2831 C CA . VAL A 1 380 ? 4.019 -7.496 28.268 1.00 63.78 380 VAL A CA 1
ATOM 2832 C C . VAL A 1 380 ? 3.856 -6.958 29.696 1.00 63.78 380 VAL A C 1
ATOM 2834 O O . VAL A 1 380 ? 2.897 -7.329 30.381 1.00 63.78 380 VAL A O 1
ATOM 2837 N N . ALA A 1 381 ? 4.746 -6.064 30.148 1.00 56.41 381 ALA A N 1
ATOM 2838 C CA . ALA A 1 381 ? 4.672 -5.413 31.448 1.00 56.41 381 ALA A CA 1
ATOM 2839 C C . ALA A 1 381 ? 3.275 -4.828 31.645 1.00 56.41 381 ALA A C 1
ATOM 2841 O O . ALA A 1 381 ? 2.790 -3.995 30.878 1.00 56.41 381 ALA A O 1
ATOM 2842 N N . ARG A 1 382 ? 2.604 -5.299 32.697 1.00 52.31 382 ARG A N 1
ATOM 2843 C CA . ARG A 1 382 ? 1.306 -4.780 33.113 1.00 52.31 382 ARG A CA 1
ATOM 2844 C C . ARG A 1 382 ? 1.498 -3.350 33.620 1.00 52.31 382 ARG A C 1
ATOM 2846 O O . ARG A 1 382 ? 1.801 -3.145 34.787 1.00 52.31 382 ARG A O 1
ATOM 2853 N N . GLY A 1 383 ? 1.305 -2.364 32.756 1.00 46.88 383 GLY A N 1
ATOM 2854 C CA . GLY A 1 383 ? 1.275 -0.956 33.137 1.00 46.88 383 GLY A CA 1
ATOM 2855 C C . GLY A 1 383 ? 1.269 -0.073 31.895 1.00 46.88 383 GLY A C 1
ATOM 2856 O O . GLY A 1 383 ? 1.959 -0.361 30.931 1.00 46.88 383 GLY A O 1
ATOM 2857 N N . THR A 1 384 ? 0.504 0.999 31.799 1.00 46.41 384 THR A N 1
ATOM 2858 C CA . THR A 1 384 ? -0.317 1.735 32.756 1.00 46.41 384 THR A CA 1
ATOM 2859 C C . THR A 1 384 ? -1.731 1.827 32.193 1.00 46.41 384 THR A C 1
ATOM 2861 O O . THR A 1 384 ? -1.936 2.001 30.993 1.00 46.41 384 THR A O 1
ATOM 2864 N N . GLN A 1 385 ? -2.721 1.680 33.072 1.00 51.97 385 GLN A N 1
ATOM 2865 C CA . GLN A 1 385 ? -4.123 1.948 32.751 1.00 51.97 385 GLN A CA 1
ATOM 2866 C C . GLN A 1 385 ? -4.222 3.320 32.087 1.00 51.97 385 GLN A C 1
ATOM 2868 O O . GLN A 1 385 ? -3.596 4.250 32.586 1.00 51.97 385 GLN A O 1
ATOM 2873 N N . SER A 1 386 ? -5.000 3.462 31.012 1.00 54.72 386 SER A N 1
ATOM 2874 C CA . SER A 1 386 ? -5.292 4.775 30.425 1.00 54.72 386 SER A CA 1
ATOM 2875 C C . SER A 1 386 ? -5.813 5.718 31.524 1.00 54.72 386 SER A C 1
ATOM 2877 O O . SER A 1 386 ? -6.963 5.571 31.954 1.00 54.72 386 SER A O 1
ATOM 2879 N N . PRO A 1 387 ? -5.001 6.678 32.014 1.00 57.81 387 PRO A N 1
ATOM 2880 C CA . PRO A 1 387 ? -5.380 7.476 33.178 1.00 57.81 387 PRO A CA 1
ATOM 2881 C C . PRO A 1 387 ? -6.539 8.415 32.832 1.00 57.81 387 PRO A C 1
ATOM 2883 O O . PRO A 1 387 ? -7.353 8.748 33.687 1.00 57.81 387 PRO A O 1
ATOM 2886 N N . VAL A 1 388 ? -6.648 8.779 31.551 1.00 66.88 388 VAL A N 1
ATOM 2887 C CA . VAL A 1 388 ? -7.644 9.710 31.022 1.00 66.88 388 VAL A CA 1
ATOM 2888 C C . VAL A 1 388 ? -9.058 9.161 31.195 1.00 66.88 388 VAL A C 1
ATOM 2890 O O . VAL A 1 388 ? -9.909 9.836 31.763 1.00 66.88 388 VAL A O 1
ATOM 2893 N N . LEU A 1 389 ? -9.330 7.926 30.765 1.00 71.31 389 LEU A N 1
ATOM 2894 C CA . LEU A 1 389 ? -10.685 7.371 30.877 1.00 71.31 389 LEU A CA 1
ATOM 2895 C C . LEU A 1 389 ? -11.049 6.976 32.293 1.00 71.31 389 LEU A C 1
ATOM 2897 O O . LEU A 1 389 ? -12.206 7.112 32.680 1.00 71.31 389 LEU A O 1
ATOM 2901 N N . ARG A 1 390 ? -10.073 6.509 33.072 1.00 76.38 390 ARG A N 1
ATOM 2902 C CA . ARG A 1 390 ? -10.296 6.250 34.488 1.00 76.38 390 ARG A CA 1
ATOM 2903 C C . ARG A 1 390 ? -10.717 7.532 35.208 1.00 76.38 390 ARG A C 1
ATOM 2905 O O . ARG A 1 390 ? -11.715 7.509 35.912 1.00 76.38 390 ARG A O 1
ATOM 2912 N N . ALA A 1 391 ? -10.043 8.653 34.948 1.00 76.50 391 ALA A N 1
ATOM 2913 C CA . ALA A 1 391 ? -10.428 9.950 35.503 1.00 76.50 391 ALA A CA 1
ATOM 2914 C C . ALA A 1 391 ? -11.838 10.387 35.064 1.00 76.50 391 ALA A C 1
ATOM 2916 O O . ALA A 1 391 ? -12.612 10.864 35.887 1.00 76.50 391 ALA A O 1
ATOM 2917 N N . VAL A 1 392 ? -12.196 10.175 33.792 1.00 80.06 392 VAL A N 1
ATOM 2918 C CA . VAL A 1 392 ? -13.532 10.508 33.260 1.00 80.06 392 VAL A CA 1
ATOM 2919 C C . VAL A 1 392 ? -14.642 9.697 33.940 1.00 80.06 392 VAL A C 1
ATOM 2921 O O . VAL A 1 392 ? -15.703 10.240 34.237 1.00 80.06 392 VAL A O 1
ATOM 2924 N N . PHE A 1 393 ? -14.414 8.407 34.204 1.00 82.94 393 PHE A N 1
ATOM 2925 C CA . PHE A 1 393 ? -15.425 7.514 34.782 1.00 82.94 393 PHE A CA 1
ATOM 2926 C C . PHE A 1 393 ? -15.361 7.377 36.308 1.00 82.94 393 PHE A C 1
ATOM 2928 O O . PHE A 1 393 ? -16.258 6.760 36.882 1.00 82.94 393 PHE A O 1
ATOM 2935 N N . GLU A 1 394 ? -14.379 7.979 36.980 1.00 84.75 394 GLU A N 1
ATOM 2936 C CA . GLU A 1 394 ? -14.226 7.946 38.442 1.00 84.75 394 GLU A CA 1
ATOM 2937 C C . GLU A 1 394 ? -15.517 8.328 39.204 1.00 84.75 394 GLU A C 1
ATOM 2939 O O . GLU A 1 394 ? -15.907 7.586 40.112 1.00 84.75 394 GLU A O 1
ATOM 2944 N N . PRO A 1 395 ? -16.272 9.384 38.820 1.00 82.62 395 PRO A N 1
ATOM 2945 C CA . PRO A 1 395 ? -17.532 9.715 39.491 1.00 82.62 395 PRO A CA 1
ATOM 2946 C C . PRO A 1 395 ? -18.574 8.596 39.385 1.00 82.62 395 PRO A C 1
ATOM 2948 O O . PRO A 1 395 ? -19.365 8.383 40.303 1.00 82.62 395 PRO A O 1
ATOM 2951 N N . VAL A 1 396 ? -18.565 7.861 38.271 1.00 85.44 396 VAL A N 1
ATOM 2952 C CA . VAL A 1 396 ? -19.495 6.759 38.012 1.00 85.44 396 VAL A CA 1
ATOM 2953 C C . VAL A 1 396 ? -19.086 5.516 38.798 1.00 85.44 396 VAL A C 1
ATOM 2955 O O . VAL A 1 396 ? -19.950 4.850 39.365 1.00 85.44 396 VAL A O 1
ATOM 2958 N N . VAL A 1 397 ? -17.782 5.235 38.910 1.00 86.50 397 VAL A N 1
ATOM 2959 C CA . VAL A 1 397 ? -17.241 4.138 39.735 1.00 86.50 397 VAL A CA 1
ATOM 2960 C C . VAL A 1 397 ? -17.712 4.270 41.185 1.00 86.50 397 VAL A C 1
ATOM 2962 O O . VAL A 1 397 ? -18.206 3.304 41.764 1.00 86.50 397 VAL A O 1
ATOM 2965 N N . GLN A 1 398 ? -17.660 5.477 41.756 1.00 84.44 398 GLN A N 1
ATOM 2966 C CA . GLN A 1 398 ? -18.083 5.728 43.142 1.00 84.44 398 GLN A CA 1
ATOM 2967 C C . GLN A 1 398 ? -19.593 5.557 43.373 1.00 84.44 398 GLN A C 1
ATOM 2969 O O . GLN A 1 398 ? -20.030 5.313 44.502 1.00 84.44 398 GLN A O 1
ATOM 2974 N N . GLN A 1 399 ? -20.395 5.674 42.315 1.00 86.19 399 GLN A N 1
ATOM 2975 C CA . GLN A 1 399 ? -21.848 5.512 42.362 1.00 86.19 399 GLN A CA 1
ATOM 2976 C C . GLN A 1 399 ? -22.291 4.059 42.124 1.00 86.19 399 GLN A C 1
ATOM 2978 O O . GLN A 1 399 ? -23.445 3.731 42.412 1.00 86.19 399 GLN A O 1
ATOM 2983 N N . GLN A 1 400 ? -21.407 3.173 41.641 1.00 87.62 400 GLN A N 1
ATOM 2984 C CA . GLN A 1 400 ? -21.768 1.784 41.360 1.00 87.62 400 GLN A CA 1
ATOM 2985 C C . GLN A 1 400 ? -22.157 1.029 42.639 1.00 87.62 400 GLN A C 1
ATOM 2987 O O . GLN A 1 400 ? -21.444 1.000 43.648 1.00 87.62 400 GLN A O 1
ATOM 2992 N N . ARG A 1 401 ? -23.311 0.365 42.568 1.00 90.00 401 ARG A N 1
ATOM 2993 C CA . ARG A 1 401 ? -23.830 -0.508 43.620 1.00 90.00 401 ARG A CA 1
ATOM 2994 C C . ARG A 1 401 ? -23.849 -1.945 43.138 1.00 90.00 401 ARG A C 1
ATOM 2996 O O . ARG A 1 401 ? -24.109 -2.208 41.970 1.00 90.00 401 ARG A O 1
ATOM 3003 N N . CYS A 1 402 ? -23.599 -2.865 44.061 1.00 89.56 402 CYS A N 1
ATOM 3004 C CA . CYS A 1 402 ? -23.677 -4.297 43.822 1.00 89.56 402 CYS A CA 1
ATOM 3005 C C . CYS A 1 402 ? -25.061 -4.667 43.271 1.00 89.56 402 CYS A C 1
ATOM 3007 O O . CYS A 1 402 ? -26.068 -4.421 43.935 1.00 89.56 402 CYS A O 1
ATOM 3009 N N . SER A 1 403 ? -25.111 -5.308 42.103 1.00 88.12 403 SER A N 1
ATOM 3010 C CA . SER A 1 403 ? -26.370 -5.739 41.478 1.00 88.12 403 SER A CA 1
ATOM 3011 C C . SER A 1 403 ? -27.146 -6.772 42.305 1.00 88.12 403 SER A C 1
ATOM 3013 O O . SER A 1 403 ? -28.354 -6.898 42.133 1.00 88.12 403 SER A O 1
ATOM 3015 N N . LEU A 1 404 ? -26.476 -7.473 43.227 1.00 88.88 404 LEU A N 1
ATOM 3016 C CA . LEU A 1 404 ? -27.068 -8.527 44.055 1.00 88.88 404 LEU A CA 1
ATOM 3017 C C . LEU A 1 404 ? -27.598 -8.017 45.403 1.00 88.88 404 LEU A C 1
ATOM 3019 O O . LEU A 1 404 ? -28.673 -8.421 45.829 1.00 88.88 404 LEU A O 1
ATOM 3023 N N . CYS A 1 405 ? -26.860 -7.137 46.090 1.00 90.31 405 CYS A N 1
ATOM 3024 C CA . CYS A 1 405 ? -27.211 -6.692 47.450 1.00 90.31 405 CYS A CA 1
ATOM 3025 C C . CYS A 1 405 ? -27.290 -5.173 47.632 1.00 90.31 405 CYS A C 1
ATOM 3027 O O . CYS A 1 405 ? -27.462 -4.701 48.752 1.00 90.31 405 CYS A O 1
ATOM 3029 N N . GLN A 1 406 ? -27.111 -4.392 46.562 1.00 90.81 406 GLN A N 1
ATOM 3030 C CA . GLN A 1 406 ? -27.144 -2.922 46.567 1.00 90.81 406 GLN A CA 1
ATOM 3031 C C . GLN A 1 406 ? -26.089 -2.236 47.459 1.00 90.81 406 GLN A C 1
ATOM 3033 O O . GLN A 1 406 ? -26.093 -1.011 47.607 1.00 90.81 406 GLN A O 1
ATOM 3038 N N . GLY A 1 407 ? -25.149 -2.998 48.026 1.00 87.69 407 GLY A N 1
ATOM 3039 C CA . GLY A 1 407 ? -24.011 -2.469 48.773 1.00 87.69 407 GLY A CA 1
ATOM 3040 C C . GLY A 1 407 ? -23.017 -1.726 47.876 1.00 87.69 407 GLY A C 1
ATOM 3041 O O . GLY A 1 407 ? -22.906 -2.014 46.684 1.00 87.69 407 GLY A O 1
ATOM 3042 N N . ARG A 1 408 ? -22.261 -0.783 48.454 1.00 88.38 408 ARG A N 1
ATOM 3043 C CA . ARG A 1 408 ? -21.170 -0.095 47.740 1.00 88.38 408 ARG A CA 1
ATOM 3044 C C . ARG A 1 408 ? -20.080 -1.085 47.330 1.00 88.38 408 ARG A C 1
ATOM 3046 O O . ARG A 1 408 ? -19.739 -1.978 48.111 1.00 88.38 408 ARG A O 1
ATOM 3053 N N . LEU A 1 409 ? -19.544 -0.893 46.130 1.00 88.44 409 LEU A N 1
ATOM 3054 C CA . LEU A 1 409 ? -18.411 -1.646 45.605 1.00 88.44 409 LEU A CA 1
ATOM 3055 C C . LEU A 1 409 ? -17.110 -0.895 45.888 1.00 88.44 409 LEU A C 1
ATOM 3057 O O . LEU A 1 409 ? -17.055 0.327 45.774 1.00 88.44 409 LEU A O 1
ATOM 3061 N N . ALA A 1 410 ? -16.070 -1.633 46.263 1.00 84.50 410 ALA A N 1
ATOM 3062 C CA . ALA A 1 410 ? -14.712 -1.121 46.354 1.00 84.50 410 ALA A CA 1
ATOM 3063 C C . ALA A 1 410 ? -13.851 -1.820 45.298 1.00 84.50 410 ALA A C 1
ATOM 3065 O O . ALA A 1 410 ? -13.789 -3.051 45.273 1.00 84.50 410 ALA A O 1
ATOM 3066 N N . ALA A 1 411 ? -13.198 -1.042 44.436 1.00 74.94 411 ALA A N 1
ATOM 3067 C CA . ALA A 1 411 ? -12.283 -1.569 43.432 1.00 74.94 411 ALA A CA 1
ATOM 3068 C C . ALA A 1 411 ? -10.960 -2.005 44.088 1.00 74.94 411 ALA A C 1
ATOM 3070 O O . ALA A 1 411 ? -10.258 -1.198 44.696 1.00 74.94 411 ALA A O 1
ATOM 3071 N N . LYS A 1 412 ? -10.613 -3.283 43.939 1.00 72.50 412 LYS A N 1
ATOM 3072 C CA . LYS A 1 412 ? -9.321 -3.891 44.270 1.00 72.50 412 LYS A CA 1
ATOM 3073 C C . LYS A 1 412 ? -8.675 -4.396 42.982 1.00 72.50 412 LYS A C 1
ATOM 3075 O O . LYS A 1 412 ? -8.947 -5.506 42.547 1.00 72.50 412 LYS A O 1
ATOM 3080 N N . GLU A 1 413 ? -7.813 -3.574 42.389 1.00 68.62 413 GLU A N 1
ATOM 3081 C CA . GLU A 1 413 ? -7.028 -3.878 41.177 1.00 68.62 413 GLU A CA 1
ATOM 3082 C C . GLU A 1 413 ? -7.840 -4.458 40.000 1.00 68.62 413 GLU A C 1
ATOM 3084 O O . GLU A 1 413 ? -8.264 -3.698 39.129 1.00 68.62 413 GLU A O 1
ATOM 3089 N N . ALA A 1 414 ? -8.028 -5.782 39.965 1.00 73.88 414 ALA A N 1
ATOM 3090 C CA . ALA A 1 414 ? -8.740 -6.524 38.928 1.00 73.88 414 ALA A CA 1
ATOM 3091 C C . ALA A 1 414 ? -10.208 -6.837 39.272 1.00 73.88 414 ALA A C 1
ATOM 3093 O O . ALA A 1 414 ? -10.983 -7.127 38.366 1.00 73.88 414 ALA A O 1
ATOM 3094 N N . GLU A 1 415 ? -10.625 -6.725 40.535 1.00 86.50 415 GLU A N 1
ATOM 3095 C CA . GLU A 1 415 ? -11.968 -7.088 41.003 1.00 86.50 415 GLU A CA 1
ATOM 3096 C C . GLU A 1 415 ? -12.597 -5.980 41.854 1.00 86.50 415 GLU A C 1
ATOM 3098 O O . GLU A 1 415 ? -11.932 -5.262 42.591 1.00 86.50 415 GLU A O 1
ATOM 3103 N N . SER A 1 416 ? -13.911 -5.834 41.763 1.00 88.38 416 SER A N 1
ATOM 3104 C CA . SER A 1 416 ? -14.719 -4.910 42.548 1.00 88.38 416 SER A CA 1
ATOM 3105 C C . SER A 1 416 ? -15.594 -5.710 43.499 1.00 88.38 416 SER A C 1
ATOM 3107 O O . SER A 1 416 ? -16.423 -6.505 43.055 1.00 88.38 416 SER A O 1
ATOM 3109 N N . VAL A 1 417 ? -15.416 -5.504 44.805 1.00 91.00 417 VAL A N 1
ATOM 3110 C CA . VAL A 1 417 ? -16.029 -6.348 45.844 1.00 91.00 417 VAL A CA 1
ATOM 3111 C C . VAL A 1 417 ? -16.923 -5.517 46.759 1.00 91.00 417 VAL A C 1
ATOM 3113 O O . VAL A 1 417 ? -16.560 -4.409 47.161 1.00 91.00 417 VAL A O 1
ATOM 3116 N N . CYS A 1 418 ? -18.109 -6.031 47.095 1.00 91.00 418 CYS A N 1
ATOM 3117 C CA . CYS A 1 418 ? -19.003 -5.396 48.067 1.00 91.00 418 CYS A CA 1
ATOM 3118 C C . CYS A 1 418 ? -18.782 -5.943 49.487 1.00 91.00 418 CYS A C 1
ATOM 3120 O O . CYS A 1 418 ? -18.200 -7.008 49.680 1.00 91.00 418 CYS A O 1
ATOM 3122 N N . LYS A 1 419 ? -19.313 -5.261 50.511 1.00 89.00 419 LYS A N 1
ATOM 3123 C CA . LYS A 1 419 ? -19.195 -5.709 51.916 1.00 89.00 419 LYS A CA 1
ATOM 3124 C C . LYS A 1 419 ? -19.792 -7.096 52.197 1.00 89.00 419 LYS A C 1
ATOM 3126 O O . LYS A 1 419 ? -19.378 -7.735 53.153 1.00 89.00 419 LYS A O 1
ATOM 3131 N N . ALA A 1 420 ? -20.749 -7.544 51.383 1.00 86.44 420 ALA A N 1
ATOM 3132 C CA . ALA A 1 420 ? -21.353 -8.872 51.494 1.00 86.44 420 ALA A CA 1
ATOM 3133 C C . ALA A 1 420 ? -20.532 -9.977 50.794 1.00 86.44 420 ALA A C 1
ATOM 3135 O O . ALA A 1 420 ? -20.952 -11.126 50.796 1.00 86.44 420 ALA A O 1
ATOM 3136 N N . GLY A 1 421 ? -19.387 -9.643 50.185 1.00 88.25 421 GLY A N 1
ATOM 3137 C CA . GLY A 1 421 ? -18.483 -10.607 49.549 1.00 88.25 421 GLY A CA 1
ATOM 3138 C C . GLY A 1 421 ? -18.753 -10.893 48.069 1.00 88.25 421 GLY A C 1
ATOM 3139 O O . GLY A 1 421 ? -18.041 -11.699 47.482 1.00 88.25 421 GLY A O 1
ATOM 3140 N N . HIS A 1 422 ? -19.729 -10.237 47.431 1.00 89.62 422 HIS A N 1
ATOM 3141 C CA . HIS A 1 422 ? -19.932 -10.369 45.983 1.00 89.62 422 HIS A CA 1
ATOM 3142 C C . HIS A 1 422 ? -18.809 -9.663 45.215 1.00 89.62 422 HIS A C 1
ATOM 3144 O O . HIS A 1 422 ? -18.587 -8.467 45.436 1.00 89.62 422 HIS A O 1
ATOM 3150 N N . ALA A 1 423 ? -18.148 -10.390 44.314 1.00 89.25 423 ALA A N 1
ATOM 3151 C CA . ALA A 1 423 ? -17.040 -9.910 43.494 1.00 89.25 423 ALA A CA 1
ATOM 3152 C C . ALA A 1 423 ? -17.429 -9.831 42.010 1.00 89.25 423 ALA A C 1
ATOM 3154 O O . ALA A 1 423 ? -18.167 -10.675 41.501 1.00 89.25 423 ALA A O 1
ATOM 3155 N N . PHE A 1 424 ? -16.922 -8.807 41.327 1.00 90.06 424 PHE A N 1
ATOM 3156 C CA . PHE A 1 424 ? -17.109 -8.575 39.896 1.00 90.06 424 PHE A CA 1
ATOM 3157 C C . PHE A 1 424 ? -15.777 -8.200 39.258 1.00 90.06 424 PHE A C 1
ATOM 3159 O O . PHE A 1 424 ? -15.014 -7.444 39.854 1.00 90.06 424 PHE A O 1
ATOM 3166 N N . ASP A 1 425 ? -15.524 -8.636 38.027 1.00 88.94 425 ASP A N 1
ATOM 3167 C CA . ASP A 1 425 ? -14.351 -8.180 37.278 1.00 88.94 425 ASP A CA 1
ATOM 3168 C C . ASP A 1 425 ? -14.384 -6.655 37.098 1.00 88.94 425 ASP A C 1
ATOM 3170 O O . ASP A 1 425 ? -15.439 -6.057 36.874 1.00 88.94 425 ASP A O 1
ATOM 3174 N N . THR A 1 426 ? -13.224 -6.009 37.158 1.00 88.81 426 THR A N 1
ATOM 3175 C CA . THR A 1 426 ? -13.087 -4.563 36.959 1.00 88.81 426 THR A CA 1
ATOM 3176 C C . THR A 1 426 ? -12.561 -4.273 35.561 1.00 88.81 426 THR A C 1
ATOM 3178 O O . THR A 1 426 ? -11.575 -4.850 35.105 1.00 88.81 426 THR A O 1
ATOM 3181 N N . CYS A 1 427 ? -13.206 -3.338 34.869 1.00 87.31 427 CYS A N 1
ATOM 3182 C CA . CYS A 1 427 ? -12.756 -2.838 33.582 1.00 87.31 427 CYS A CA 1
ATOM 3183 C C . CYS A 1 427 ? -11.379 -2.186 33.723 1.00 87.31 427 CYS A C 1
ATOM 3185 O O . CYS A 1 427 ? -11.252 -1.124 34.335 1.00 87.31 427 CYS A O 1
ATOM 3187 N N . SER A 1 428 ? -10.356 -2.755 33.088 1.00 81.25 428 SER A N 1
ATOM 3188 C CA . SER A 1 428 ? -8.981 -2.254 33.203 1.00 81.25 428 SER A CA 1
ATOM 3189 C C . SER A 1 428 ? -8.762 -0.873 32.571 1.00 81.25 428 SER A C 1
ATOM 3191 O O . SER A 1 428 ? -7.718 -0.259 32.769 1.00 81.25 428 SER A O 1
ATOM 3193 N N . GLN A 1 429 ? -9.728 -0.393 31.786 1.00 80.06 429 GLN A N 1
ATOM 3194 C CA . GLN A 1 429 ? -9.677 0.886 31.084 1.00 80.06 429 GLN A CA 1
ATOM 3195 C C . GLN A 1 429 ? -10.394 2.024 31.823 1.00 80.06 429 GLN A C 1
ATOM 3197 O O . GLN A 1 429 ? -9.983 3.173 31.703 1.00 80.06 429 GLN A O 1
ATOM 3202 N N . THR A 1 430 ? -11.464 1.723 32.563 1.00 82.62 430 THR A N 1
ATOM 3203 C CA . THR A 1 430 ? -12.311 2.742 33.210 1.00 82.62 430 THR A CA 1
ATOM 3204 C C . THR A 1 430 ? -12.422 2.583 34.721 1.00 82.62 430 THR A C 1
ATOM 3206 O O . THR A 1 430 ? -12.904 3.493 35.380 1.00 82.62 430 THR A O 1
ATOM 3209 N N . GLY A 1 431 ? -12.015 1.443 35.285 1.00 84.69 431 GLY A N 1
ATOM 3210 C CA . GLY A 1 431 ? -12.188 1.136 36.707 1.00 84.69 431 GLY A CA 1
ATOM 3211 C C . GLY A 1 431 ? -13.607 0.713 37.104 1.00 84.69 431 GLY A C 1
ATOM 3212 O O . GLY A 1 431 ? -13.853 0.467 38.278 1.00 84.69 431 GLY A O 1
ATOM 3213 N N . LEU A 1 432 ? -14.540 0.608 36.151 1.00 88.56 432 LEU A N 1
ATOM 3214 C CA . LEU A 1 432 ? -15.924 0.205 36.418 1.00 88.56 432 LEU A CA 1
ATOM 3215 C C . LEU A 1 432 ? -16.045 -1.303 36.658 1.00 88.56 432 LEU A C 1
ATOM 3217 O O . LEU A 1 432 ? -15.487 -2.099 35.901 1.00 88.56 432 LEU A O 1
ATOM 3221 N N . ALA A 1 433 ? -16.863 -1.693 37.631 1.00 90.00 433 ALA A N 1
ATOM 3222 C CA . ALA A 1 433 ? -17.272 -3.074 37.847 1.00 90.00 433 ALA A CA 1
ATOM 3223 C C . ALA A 1 433 ? -18.126 -3.590 36.674 1.00 90.00 433 ALA A C 1
ATOM 3225 O O . ALA A 1 433 ? -19.078 -2.933 36.235 1.00 90.00 433 ALA A O 1
ATOM 3226 N N . ILE A 1 434 ? -17.800 -4.786 36.184 1.00 90.50 434 ILE A N 1
ATOM 3227 C CA . ILE A 1 434 ? -18.473 -5.486 35.088 1.00 90.50 434 ILE A CA 1
ATOM 3228 C C . ILE A 1 434 ? -19.555 -6.382 35.696 1.00 90.50 434 ILE A C 1
ATOM 3230 O O . ILE A 1 434 ? -19.305 -7.516 36.091 1.00 90.50 434 ILE A O 1
ATOM 3234 N N . MET A 1 435 ? -20.774 -5.853 35.793 1.00 87.12 435 MET A N 1
ATOM 3235 C CA . MET A 1 435 ? -21.881 -6.506 36.510 1.00 87.12 435 MET A CA 1
ATOM 3236 C C . MET A 1 435 ? -22.892 -7.223 35.607 1.00 87.12 435 MET A C 1
ATOM 3238 O O . MET A 1 435 ? -23.910 -7.705 36.099 1.00 87.12 435 MET A O 1
ATOM 3242 N N . ALA A 1 436 ? -22.644 -7.286 34.297 1.00 83.00 436 ALA A N 1
ATOM 3243 C CA . ALA A 1 436 ? -23.516 -7.972 33.350 1.00 83.00 436 ALA A CA 1
ATOM 3244 C C . ALA A 1 436 ? -22.702 -8.844 32.381 1.00 83.00 436 ALA A C 1
ATOM 3246 O O . ALA A 1 436 ? -21.551 -8.522 32.066 1.00 83.00 436 ALA A O 1
ATOM 3247 N N . PRO A 1 437 ? -23.280 -9.943 31.875 1.00 78.56 437 PRO A N 1
ATOM 3248 C CA . PRO A 1 437 ? -22.673 -10.688 30.784 1.00 78.56 437 PRO A CA 1
ATOM 3249 C C . PRO A 1 437 ? -22.672 -9.856 29.489 1.00 78.56 437 PRO A C 1
ATOM 3251 O O . PRO A 1 437 ? -23.484 -8.954 29.303 1.00 78.56 437 PRO A O 1
ATOM 3254 N N . ASN A 1 438 ? -21.757 -10.174 28.569 1.00 80.94 438 ASN A N 1
ATOM 3255 C CA . ASN A 1 438 ? -21.696 -9.622 27.203 1.00 80.94 438 ASN A CA 1
ATOM 3256 C C . ASN A 1 438 ? -21.475 -8.090 27.074 1.00 80.94 438 ASN A C 1
ATOM 3258 O O . ASN A 1 438 ? -21.557 -7.544 25.972 1.00 80.94 438 ASN A O 1
ATOM 3262 N N . ILE A 1 439 ? -21.137 -7.386 28.163 1.00 84.38 439 ILE A N 1
ATOM 3263 C CA . ILE A 1 439 ? -20.773 -5.950 28.142 1.00 84.38 439 ILE A CA 1
ATOM 3264 C C . ILE A 1 439 ? -19.259 -5.700 28.181 1.00 84.38 439 ILE A C 1
ATOM 3266 O O . ILE A 1 439 ? -18.826 -4.550 28.165 1.00 84.38 439 ILE A O 1
ATOM 3270 N N . SER A 1 440 ? -18.445 -6.758 28.195 1.00 86.81 440 SER A N 1
ATOM 3271 C CA . SER A 1 440 ? -16.977 -6.701 28.216 1.00 86.81 440 SER A CA 1
ATOM 3272 C C . SER A 1 440 ? -16.349 -7.616 27.167 1.00 86.81 440 SER A C 1
ATOM 3274 O O . SER A 1 440 ? -16.957 -8.623 26.807 1.00 86.81 440 SER A O 1
ATOM 3276 N N . HIS A 1 441 ? -15.110 -7.336 26.770 1.00 84.50 441 HIS A N 1
ATOM 3277 C CA . HIS A 1 441 ? -14.239 -8.278 26.065 1.00 84.50 441 HIS A CA 1
ATOM 3278 C C . HIS A 1 441 ? -12.993 -8.607 26.883 1.00 84.50 441 HIS A C 1
ATOM 3280 O O . HIS A 1 441 ? -12.569 -7.815 27.727 1.00 84.50 441 HIS A O 1
ATOM 3286 N N . LEU A 1 442 ? -12.401 -9.764 26.594 1.00 83.69 442 LEU A N 1
ATOM 3287 C CA . LEU A 1 442 ? -11.139 -10.215 27.166 1.00 83.69 442 LEU A CA 1
ATOM 3288 C C . LEU A 1 442 ? -9.980 -9.768 26.272 1.00 83.69 442 LEU A C 1
ATOM 3290 O O . LEU A 1 442 ? -10.026 -9.963 25.058 1.00 83.69 442 LEU A O 1
ATOM 3294 N N . CYS A 1 443 ? -8.936 -9.173 26.842 1.00 78.00 443 CYS A N 1
ATOM 3295 C CA . CYS A 1 443 ? -7.715 -8.907 26.090 1.00 78.00 443 CYS A CA 1
ATOM 3296 C C . CYS A 1 443 ? -6.972 -10.216 25.796 1.00 78.00 443 CYS A C 1
ATOM 3298 O O . CYS A 1 443 ? -6.680 -10.973 26.718 1.00 78.00 443 CYS A O 1
ATOM 3300 N N . ALA A 1 444 ? -6.610 -10.438 24.530 1.00 74.31 444 ALA A N 1
ATOM 3301 C CA . ALA A 1 444 ? -5.860 -11.616 24.092 1.00 74.31 444 ALA A CA 1
ATOM 3302 C C . ALA A 1 444 ? -4.420 -11.655 24.632 1.00 74.31 444 ALA A C 1
ATOM 3304 O O . ALA A 1 444 ? -3.792 -12.707 24.620 1.00 74.31 444 ALA A O 1
ATOM 3305 N N . VAL A 1 445 ? -3.903 -10.511 25.095 1.00 71.62 445 VAL A N 1
ATOM 3306 C CA . VAL A 1 445 ? -2.528 -10.373 25.588 1.00 71.62 445 VAL A CA 1
ATOM 3307 C C . VAL A 1 445 ? -2.478 -10.450 27.113 1.00 71.62 445 VAL A C 1
ATOM 3309 O O . VAL A 1 445 ? -1.869 -11.357 27.665 1.00 71.62 445 VAL A O 1
ATOM 3312 N N . CYS A 1 446 ? -3.121 -9.516 27.822 1.00 71.31 446 CYS A N 1
ATOM 3313 C CA . CYS A 1 446 ? -2.992 -9.438 29.283 1.00 71.31 446 CYS A CA 1
ATOM 3314 C C . CYS A 1 446 ? -4.066 -10.213 30.063 1.00 71.31 446 CYS A C 1
ATOM 3316 O O . CYS A 1 446 ? -3.979 -10.284 31.292 1.00 71.31 446 CYS A O 1
ATOM 3318 N N . GLY A 1 447 ? -5.091 -10.740 29.381 1.00 77.19 447 GLY A N 1
ATOM 3319 C CA . GLY A 1 447 ? -6.214 -11.448 30.001 1.00 77.19 447 GLY A CA 1
ATOM 3320 C C . GLY A 1 447 ? -7.153 -10.564 30.831 1.00 77.19 447 GLY A C 1
ATOM 3321 O O . GLY A 1 447 ? -8.071 -11.079 31.458 1.00 77.19 447 GLY A O 1
ATOM 3322 N N . LEU A 1 448 ? -6.956 -9.242 30.860 1.00 82.50 448 LEU A N 1
ATOM 3323 C CA . LEU A 1 448 ? -7.857 -8.331 31.568 1.00 82.50 448 LEU A CA 1
ATOM 3324 C C . LEU A 1 448 ? -9.108 -8.044 30.741 1.00 82.50 448 LEU A C 1
ATOM 3326 O O . LEU A 1 448 ? -9.071 -8.023 29.504 1.00 82.50 448 LEU A O 1
ATOM 3330 N N . ARG A 1 449 ? -10.217 -7.771 31.432 1.00 85.75 449 ARG A N 1
ATOM 3331 C CA . ARG A 1 449 ? -11.464 -7.366 30.789 1.00 85.75 449 ARG A CA 1
ATOM 3332 C C . ARG A 1 449 ? -11.525 -5.859 30.583 1.00 85.75 449 ARG A C 1
ATOM 3334 O O . ARG A 1 449 ? -11.188 -5.070 31.463 1.00 85.75 449 ARG A O 1
ATOM 3341 N N . CYS A 1 450 ? -12.023 -5.455 29.424 1.00 85.62 450 CYS A N 1
ATOM 3342 C CA . CYS A 1 450 ? -12.402 -4.074 29.136 1.00 85.62 450 CYS A CA 1
ATOM 3343 C C . CYS A 1 450 ? -13.878 -4.035 28.742 1.00 85.62 450 CYS A C 1
ATOM 3345 O O . CYS A 1 450 ? -14.353 -4.907 28.012 1.00 85.62 450 CYS A O 1
ATOM 3347 N N . LEU A 1 451 ? -14.610 -3.028 29.215 1.00 86.19 451 LEU A N 1
ATOM 3348 C CA . LEU A 1 451 ? -15.988 -2.795 28.793 1.00 86.19 451 LEU A CA 1
ATOM 3349 C C . LEU A 1 451 ? -16.037 -2.445 27.304 1.00 86.19 451 LEU A C 1
ATOM 3351 O O . LEU A 1 451 ? -15.157 -1.767 26.776 1.00 86.19 451 LEU A O 1
ATOM 3355 N N . ARG A 1 452 ? -17.092 -2.897 26.622 1.00 82.25 452 ARG A N 1
ATOM 3356 C CA . ARG A 1 452 ? -17.320 -2.574 25.210 1.00 82.25 452 ARG A CA 1
ATOM 3357 C C . ARG A 1 452 ? -17.522 -1.071 25.051 1.00 82.25 452 ARG A C 1
ATOM 3359 O O . ARG A 1 452 ? -18.253 -0.451 25.823 1.00 82.25 452 ARG A O 1
ATOM 3366 N N . SER A 1 453 ? -16.971 -0.497 23.986 1.00 76.94 453 SER A N 1
ATOM 3367 C CA . SER A 1 453 ? -17.144 0.930 23.673 1.00 76.94 453 SER A CA 1
ATOM 3368 C C . SER A 1 453 ? -18.604 1.336 23.457 1.00 76.94 453 SER A C 1
ATOM 3370 O O . SER A 1 453 ? -18.967 2.490 23.671 1.00 76.94 453 SER A O 1
ATOM 3372 N N . SER A 1 454 ? -19.466 0.402 23.043 1.00 73.75 454 SER A N 1
ATOM 3373 C CA . SER A 1 454 ? -20.916 0.611 22.971 1.00 73.75 454 SER A CA 1
ATOM 3374 C C . SER A 1 454 ? -21.536 0.831 24.353 1.00 73.75 454 SER A C 1
ATOM 3376 O O . SER A 1 454 ? -22.315 1.765 24.523 1.00 73.75 454 SER A O 1
ATOM 3378 N N . TYR A 1 455 ? -21.150 0.022 25.344 1.00 81.19 455 TYR A N 1
ATOM 3379 C CA . TYR A 1 455 ? -21.626 0.145 26.721 1.00 81.19 455 TYR A CA 1
ATOM 3380 C C . TYR A 1 455 ? -21.095 1.420 27.382 1.00 81.19 455 TYR A C 1
ATOM 3382 O O . TYR A 1 455 ? -21.867 2.183 27.957 1.00 81.19 455 TYR A O 1
ATOM 3390 N N . LEU A 1 456 ? -19.798 1.707 27.220 1.00 80.62 456 LEU A N 1
ATOM 3391 C CA . LEU A 1 456 ? -19.188 2.932 27.746 1.00 80.62 456 LEU A CA 1
ATOM 3392 C C . LEU A 1 456 ? -19.823 4.199 27.161 1.00 80.62 456 LEU A C 1
ATOM 3394 O O . LEU A 1 456 ? -20.019 5.162 27.894 1.00 80.62 456 LEU A O 1
ATOM 3398 N N . ARG A 1 457 ? -20.200 4.200 25.873 1.00 75.38 457 ARG A N 1
ATOM 3399 C CA . ARG A 1 457 ? -20.931 5.323 25.259 1.00 75.38 457 ARG A CA 1
ATOM 3400 C C . ARG A 1 457 ? -22.310 5.530 25.872 1.00 75.38 457 ARG A C 1
ATOM 3402 O O . ARG A 1 457 ? -22.696 6.672 26.095 1.00 75.38 457 ARG A O 1
ATOM 3409 N N . GLY A 1 458 ? -23.046 4.447 26.126 1.00 75.06 458 GLY A N 1
ATOM 3410 C CA . GLY A 1 458 ? -24.332 4.527 26.820 1.00 75.06 458 GLY A CA 1
ATOM 3411 C C . GLY A 1 458 ? -24.163 5.118 28.218 1.00 75.06 458 GLY A C 1
ATOM 3412 O O . GLY A 1 458 ? -24.849 6.069 28.573 1.00 75.06 458 GLY A O 1
ATOM 3413 N N . LEU A 1 459 ? -23.183 4.615 28.969 1.00 78.81 459 LEU A N 1
ATOM 3414 C CA . LEU A 1 459 ? -22.906 5.074 30.327 1.00 78.81 459 LEU A CA 1
ATOM 3415 C C . LEU A 1 459 ? -22.462 6.541 30.370 1.00 78.81 459 LEU A C 1
ATOM 3417 O O . LEU A 1 459 ? -22.936 7.288 31.220 1.00 78.81 459 LEU A O 1
ATOM 3421 N N . ALA A 1 460 ? -21.599 6.955 29.436 1.00 76.19 460 ALA A N 1
ATOM 3422 C CA . ALA A 1 460 ? -21.190 8.345 29.295 1.00 76.19 460 ALA A CA 1
ATOM 3423 C C . ALA A 1 460 ? -22.414 9.231 29.061 1.00 76.19 460 ALA A C 1
ATOM 3425 O O . ALA A 1 460 ? -22.684 10.077 29.890 1.00 76.19 460 ALA A O 1
ATOM 3426 N N . ARG A 1 461 ? -23.246 8.953 28.048 1.00 74.88 461 ARG A N 1
ATOM 3427 C CA . ARG A 1 461 ? -24.457 9.751 27.763 1.00 74.88 461 ARG A CA 1
ATOM 3428 C C . ARG A 1 461 ? -25.423 9.893 28.945 1.00 74.88 461 ARG A C 1
ATOM 3430 O O . ARG A 1 461 ? -26.131 10.889 29.014 1.00 74.88 461 ARG A O 1
ATOM 3437 N N . HIS A 1 462 ? -25.505 8.890 29.818 1.00 76.56 462 HIS A N 1
ATOM 3438 C CA . HIS A 1 462 ? -26.432 8.898 30.952 1.00 76.56 462 HIS A CA 1
ATOM 3439 C C . HIS A 1 462 ? -25.876 9.560 32.214 1.00 76.56 462 HIS A C 1
ATOM 3441 O O . HIS A 1 462 ? -26.659 10.055 33.019 1.00 76.56 462 HIS A O 1
ATOM 3447 N N . HIS A 1 463 ? -24.558 9.535 32.413 1.00 72.06 463 HIS A N 1
ATOM 3448 C CA . HIS A 1 463 ? -23.943 9.927 33.684 1.00 72.06 463 HIS A CA 1
ATOM 3449 C C . HIS A 1 463 ? -22.875 11.019 33.557 1.00 72.06 463 HIS A C 1
ATOM 3451 O O . HIS A 1 463 ? -22.415 11.521 34.579 1.00 72.06 463 HIS A O 1
ATOM 3457 N N . LEU A 1 464 ? -22.458 11.366 32.338 1.00 67.19 464 LEU A N 1
ATOM 3458 C CA . LEU A 1 464 ? -21.364 12.288 32.050 1.00 67.19 464 LEU A CA 1
ATOM 3459 C C . LEU A 1 464 ? -21.724 13.185 30.850 1.00 67.19 464 LEU A C 1
ATOM 3461 O O . LEU A 1 464 ? -22.072 12.691 29.783 1.00 67.19 464 LEU A O 1
ATOM 3465 N N . ASP A 1 465 ? -21.500 14.495 30.947 1.00 64.25 465 ASP A N 1
ATOM 3466 C CA . ASP A 1 465 ? -21.540 15.410 29.786 1.00 64.25 465 ASP A CA 1
ATOM 3467 C C . ASP A 1 465 ? -20.266 15.288 28.914 1.00 64.25 465 ASP A C 1
ATOM 3469 O O . ASP A 1 465 ? -19.729 16.266 28.396 1.00 64.25 465 ASP A O 1
ATOM 3473 N N . ALA A 1 466 ? -19.711 14.077 28.804 1.00 55.00 466 ALA A N 1
ATOM 3474 C CA . ALA A 1 466 ? -18.441 13.816 28.139 1.00 55.00 466 ALA A CA 1
ATOM 3475 C C . ALA A 1 466 ? -18.626 13.558 26.636 1.00 55.00 466 ALA A C 1
ATOM 3477 O O . ALA A 1 466 ? -19.518 12.817 26.214 1.00 55.00 466 ALA A O 1
ATOM 3478 N N . ASP A 1 467 ? -17.723 14.119 25.830 1.00 54.19 467 ASP A N 1
ATOM 3479 C CA . ASP A 1 467 ? -17.705 13.946 24.380 1.00 54.19 467 ASP A CA 1
ATOM 3480 C C . ASP A 1 467 ? -17.532 12.458 24.002 1.00 54.19 467 ASP A C 1
ATOM 3482 O O . ASP A 1 467 ? -16.574 11.784 24.406 1.00 54.19 467 ASP A O 1
ATOM 3486 N N . ALA A 1 468 ? -18.464 11.928 23.204 1.00 50.81 468 ALA A N 1
ATOM 3487 C CA . ALA A 1 468 ? -18.476 10.531 22.764 1.00 50.81 468 ALA A CA 1
ATOM 3488 C C . ALA A 1 468 ? -17.202 10.143 21.987 1.00 50.81 468 ALA A C 1
ATOM 3490 O O . ALA A 1 468 ? -16.865 8.958 21.903 1.00 50.81 468 ALA A O 1
ATOM 3491 N N . THR A 1 469 ? -16.483 11.132 21.456 1.00 48.62 469 THR A N 1
ATOM 3492 C CA . THR A 1 469 ? -15.241 10.988 20.690 1.00 48.62 469 THR A CA 1
ATOM 3493 C C . THR A 1 469 ? -14.090 10.419 21.535 1.00 48.62 469 THR A C 1
ATOM 3495 O O . THR A 1 469 ? -13.364 9.537 21.071 1.00 48.62 469 THR A O 1
ATOM 3498 N N . VAL A 1 470 ? -13.976 10.819 22.810 1.00 53.09 470 VAL A N 1
ATOM 3499 C CA . VAL A 1 470 ? -12.943 10.312 23.743 1.00 53.09 470 VAL A CA 1
ATOM 3500 C C . VAL A 1 470 ? -13.182 8.837 24.085 1.00 53.09 470 VAL A C 1
ATOM 3502 O O . VAL A 1 470 ? -12.249 8.038 24.153 1.00 53.09 470 VAL A O 1
ATOM 3505 N N . VAL A 1 471 ? -14.452 8.455 24.250 1.00 54.03 471 VAL A N 1
ATOM 3506 C CA . VAL A 1 471 ? -14.869 7.078 24.564 1.00 54.03 471 VAL A CA 1
ATOM 3507 C C . VAL A 1 471 ? -14.710 6.152 23.358 1.00 54.03 471 VAL A C 1
ATOM 3509 O O . VAL A 1 471 ? -14.429 4.962 23.519 1.00 54.03 471 VAL A O 1
ATOM 3512 N N . LEU A 1 472 ? -14.868 6.692 22.144 1.00 48.09 472 LEU A N 1
ATOM 3513 C CA . LEU A 1 472 ? -14.611 5.963 20.911 1.00 48.09 472 LEU A CA 1
ATOM 3514 C C . LEU A 1 472 ? -13.140 5.577 20.835 1.00 48.09 472 LEU A C 1
ATOM 3516 O O . LEU A 1 472 ? -12.891 4.383 20.861 1.00 48.09 472 LEU A O 1
ATOM 3520 N N . ALA A 1 473 ? -12.198 6.529 20.883 1.00 46.44 473 ALA A N 1
ATOM 3521 C CA . ALA A 1 473 ? -10.752 6.318 20.684 1.00 46.44 473 ALA A CA 1
ATOM 3522 C C . ALA A 1 473 ? -10.098 5.212 21.542 1.00 46.44 473 ALA A C 1
ATOM 3524 O O . ALA A 1 473 ? -9.001 4.744 21.240 1.00 46.44 473 ALA A O 1
ATOM 3525 N N . ALA A 1 474 ? -10.768 4.755 22.592 1.00 52.50 474 ALA A N 1
ATOM 3526 C CA . ALA A 1 474 ? -10.245 3.780 23.527 1.00 52.50 474 ALA A CA 1
ATOM 3527 C C . ALA A 1 474 ? -10.772 2.347 23.335 1.00 52.50 474 ALA A C 1
ATOM 3529 O O . ALA A 1 474 ? -10.245 1.402 23.913 1.00 52.50 474 ALA A O 1
ATOM 3530 N N . GLY A 1 475 ? -11.798 2.148 22.511 1.00 55.28 475 GLY A N 1
ATOM 3531 C CA . GLY A 1 475 ? -12.560 0.901 22.445 1.00 55.28 475 GLY A CA 1
ATOM 3532 C C . GLY A 1 475 ? -11.955 -0.271 21.667 1.00 55.28 475 GLY A C 1
ATOM 3533 O O . GLY A 1 475 ? -12.653 -1.267 21.479 1.00 55.28 475 GLY A O 1
ATOM 3534 N N . HIS A 1 476 ? -10.743 -0.158 21.120 1.00 60.31 476 HIS A N 1
ATOM 3535 C CA . HIS A 1 476 ? -10.207 -1.139 20.150 1.00 60.31 476 HIS A CA 1
ATOM 3536 C C . HIS A 1 476 ? -8.951 -1.866 20.587 1.00 60.31 476 HIS A C 1
ATOM 3538 O O . HIS A 1 476 ? -8.601 -2.898 20.018 1.00 60.31 476 HIS A O 1
ATOM 3544 N N . VAL A 1 477 ? -8.288 -1.329 21.595 1.00 67.75 477 VAL A N 1
ATOM 3545 C CA . VAL A 1 477 ? -7.105 -1.913 22.196 1.00 67.75 477 VAL A CA 1
ATOM 3546 C C . VAL A 1 477 ? -7.312 -1.912 23.695 1.00 67.75 477 VAL A C 1
ATOM 3548 O O . VAL A 1 477 ? -7.986 -1.041 24.246 1.00 67.75 477 VAL A O 1
ATOM 3551 N N . CYS A 1 478 ? -6.759 -2.906 24.370 1.00 72.31 478 CYS A N 1
ATOM 3552 C CA . CYS A 1 478 ? -6.844 -3.001 25.812 1.00 72.31 478 CYS A CA 1
ATOM 3553 C C . CYS A 1 478 ? -6.276 -1.733 26.453 1.00 72.31 478 CYS A C 1
ATOM 3555 O O . CYS A 1 478 ? -5.106 -1.414 26.261 1.00 72.31 478 CYS A O 1
ATOM 3557 N N . GLY A 1 479 ? -7.073 -1.045 27.272 1.00 69.69 479 GLY A N 1
ATOM 3558 C CA . GLY A 1 479 ? -6.636 0.170 27.966 1.00 69.69 479 GLY A CA 1
ATOM 3559 C C . GLY A 1 479 ? -5.525 -0.044 29.001 1.00 69.69 479 GLY A C 1
ATOM 3560 O O . GLY A 1 479 ? -5.073 0.935 29.582 1.00 69.69 479 GLY A O 1
ATOM 3561 N N . ALA A 1 480 ? -5.112 -1.293 29.247 1.00 70.31 480 ALA A N 1
ATOM 3562 C CA . ALA A 1 480 ? -4.009 -1.639 30.142 1.00 70.31 480 ALA A CA 1
ATOM 3563 C C . ALA A 1 480 ? -2.712 -2.033 29.416 1.00 70.31 480 ALA A C 1
ATOM 3565 O O . ALA A 1 480 ? -1.643 -1.740 29.931 1.00 70.31 480 ALA A O 1
ATOM 3566 N N . CYS A 1 481 ? -2.785 -2.708 28.259 1.00 67.38 481 CYS A N 1
ATOM 3567 C CA . CYS A 1 481 ? -1.585 -3.190 27.550 1.00 67.38 481 CYS A CA 1
ATOM 3568 C C . CYS A 1 481 ? -1.531 -2.836 26.058 1.00 67.38 481 CYS A C 1
ATOM 3570 O O . CYS A 1 481 ? -0.531 -3.120 25.412 1.00 67.38 481 CYS A O 1
ATOM 3572 N N . GLY A 1 482 ? -2.592 -2.258 25.484 1.00 69.38 482 GLY A N 1
ATOM 3573 C CA . GLY A 1 482 ? -2.712 -1.964 24.050 1.00 69.38 482 GLY A CA 1
ATOM 3574 C C . GLY A 1 482 ? -3.054 -3.168 23.155 1.00 69.38 482 GLY A C 1
ATOM 3575 O O . GLY A 1 482 ? -3.113 -3.015 21.935 1.00 69.38 482 GLY A O 1
ATOM 3576 N N . GLY A 1 483 ? -3.244 -4.361 23.730 1.00 67.69 483 GLY A N 1
ATOM 3577 C CA . GLY A 1 483 ? -3.470 -5.597 22.973 1.00 67.69 483 GLY A CA 1
ATOM 3578 C C . GLY A 1 483 ? -4.883 -5.712 22.414 1.00 67.69 483 GLY A C 1
ATOM 3579 O O . GLY A 1 483 ? -5.817 -5.121 22.963 1.00 67.69 483 GLY A O 1
ATOM 3580 N N . LYS A 1 484 ? -5.066 -6.488 21.342 1.00 74.56 484 LYS A N 1
ATOM 3581 C CA . LYS A 1 484 ? -6.397 -6.719 20.767 1.00 74.56 484 LYS A CA 1
ATOM 3582 C C . LYS A 1 484 ? -7.259 -7.594 21.677 1.00 74.56 484 LYS A C 1
ATOM 3584 O O . LYS A 1 484 ? -6.774 -8.336 22.535 1.00 74.56 484 LYS A O 1
ATOM 3589 N N . PHE A 1 485 ? -8.570 -7.477 21.506 1.00 74.50 485 PHE A N 1
ATOM 3590 C CA . PHE A 1 485 ? -9.541 -8.283 22.235 1.00 74.50 485 PHE A CA 1
ATOM 3591 C C . PHE A 1 485 ? -9.807 -9.610 21.521 1.00 74.50 485 PHE A C 1
ATOM 3593 O O . PHE A 1 485 ? -9.826 -9.662 20.292 1.00 74.50 485 PHE A O 1
ATOM 3600 N N . VAL A 1 486 ? -10.026 -10.667 22.301 1.00 72.25 486 VAL A N 1
ATOM 3601 C CA . VAL A 1 486 ? -10.545 -11.943 21.803 1.00 72.25 486 VAL A CA 1
ATOM 3602 C C . VAL A 1 486 ? -12.015 -11.725 21.437 1.00 72.25 486 VAL A C 1
ATOM 3604 O O . VAL A 1 486 ? -12.780 -11.198 22.254 1.00 72.25 486 VAL A O 1
ATOM 3607 N N . SER A 1 487 ? -12.368 -12.051 20.190 1.00 54.22 487 SER A N 1
ATOM 3608 C CA . SER A 1 487 ? -13.737 -11.972 19.663 1.00 54.22 487 SER A CA 1
ATOM 3609 C C . SER A 1 487 ? -14.640 -13.017 20.291 1.00 54.22 487 SER A C 1
ATOM 3611 O O . SER A 1 487 ? -14.219 -14.197 20.251 1.00 54.22 487 SER A O 1
#

Organism: NCBI:txid1399860

Foldseek 3Di:
DWDDPAFQWIWDWWADPQQKIWIKIWGFAADVPRPDTDIDIGTQDMDHRAAQEDQDDPPPPLDAAWAERQQWDWFAWDDDDQKTKIWIWGTGQQKIFTKIKIWHDDDPPDGTNIDIDPGGLDMDRAQAHRLKHKAWANDWADDPPFIKTKIWIFHFQDIDIDMGTRDDDRDDGDHRDHSVVVVRSDHPPVRDDPFTFQRQPPPDDPDDDPPDDDDPADGQKDFAHDQPPDDDDPTTWIKGATFKDALPDPVRIDTPDPPDDDFPLRVVSNVLNPDWDFPVVLCVPVDDDDPDDDPPRRPDTDRNWMKGWNHKDAQPLRFKIKTWIWTDGPVDDDPDIDIDIDMGGDPDDPQRPSVPPDQALVSVCCCQVPRVHDHNCVLLPFDDFQVVQQVQCVVVLQVDAQPPPRARWDQDQQWTAGPVGDIFGAASHHRHGDRDPPQWFAFPRNRGIHGALVVVLVVCVVPHPDDSVVSSNDHAARSGRNGGTDD